Protein AF-A0A960J082-F1 (afdb_monomer)

Mean predicted aligned error: 21.8 Å

Secondary structure (DSSP, 8-state):
-PPPEEEEEHHHHHHTTSSS--HHHHHHHHHHHHHH-TTPEEEEE--TTHHHHS-TTTHHHHHHHHHTTSEE-PPTT-TTHHHHHHHHHHHHHTPEEE-S---TTTTTT-GGGGSTTSEEEEEEETTTEEEEEE-PPP--HHHHHHHHHHHHHHHHHHHHHHTS---------------------------------------------------------------------------------PPP------SS-HHHHHHHHHHS-TT-EEEEEEEEEETTEEEEEETTEEEEEEGGGS-SSPPSSGGGT--TT-EEEEEEEEEETTTTEEEEE-TTSTTPPP---TTTHHHHHHHHHT-TTS-HHHHHHHHHHTTHHHHHHHHHTT--

Structure (mmCIF, N/CA/C/O backbone):
data_AF-A0A960J082-F1
#
_entry.id   AF-A0A960J082-F1
#
loop_
_atom_site.group_PDB
_atom_site.id
_atom_site.type_symbol
_atom_site.label_atom_id
_atom_site.label_alt_id
_atom_site.label_comp_id
_atom_site.label_asym_id
_atom_site.label_entity_id
_atom_site.label_seq_id
_atom_site.pdbx_PDB_ins_code
_atom_site.Cartn_x
_atom_site.Cartn_y
_atom_site.Cartn_z
_atom_site.occupancy
_atom_site.B_iso_or_equiv
_atom_site.auth_seq_id
_atom_site.auth_comp_id
_atom_site.auth_asym_id
_atom_site.auth_atom_id
_atom_site.pdbx_PDB_model_num
ATOM 1 N N . MET A 1 1 ? -8.523 -20.860 -6.820 1.00 47.06 1 MET A N 1
ATOM 2 C CA . MET A 1 1 ? -7.103 -20.671 -6.459 1.00 47.06 1 MET A CA 1
ATOM 3 C C . MET A 1 1 ? -7.055 -19.968 -5.113 1.00 47.06 1 MET A C 1
ATOM 5 O O . MET A 1 1 ? -7.973 -19.205 -4.833 1.00 47.06 1 MET A O 1
ATOM 9 N N . ALA A 1 2 ? -6.098 -20.302 -4.247 1.00 57.84 2 ALA A N 1
ATOM 10 C CA . ALA A 1 2 ? -5.959 -19.629 -2.957 1.00 57.84 2 ALA A CA 1
ATOM 11 C C . ALA A 1 2 ? -5.562 -18.165 -3.197 1.00 57.84 2 ALA A C 1
ATOM 13 O O . ALA A 1 2 ? -4.673 -17.918 -4.003 1.00 57.84 2 ALA A O 1
ATOM 14 N N . SER A 1 3 ? -6.232 -17.220 -2.537 1.00 70.50 3 SER A N 1
ATOM 15 C CA . SER A 1 3 ? -5.874 -15.799 -2.587 1.00 70.50 3 SER A CA 1
ATOM 16 C C . SER A 1 3 ? -4.484 -15.604 -1.987 1.00 70.50 3 SER A C 1
ATOM 18 O O . SER A 1 3 ? -4.283 -15.940 -0.814 1.00 70.50 3 SER A O 1
ATOM 20 N N . MET A 1 4 ? -3.544 -15.066 -2.757 1.00 84.88 4 MET A N 1
ATOM 21 C CA . MET A 1 4 ? -2.210 -14.734 -2.268 1.00 84.88 4 MET A CA 1
ATOM 22 C C . MET A 1 4 ? -2.180 -13.282 -1.789 1.00 84.88 4 MET A C 1
ATOM 24 O O . MET A 1 4 ? -2.883 -12.418 -2.308 1.00 84.88 4 MET A O 1
ATOM 28 N N . HIS A 1 5 ? -1.392 -13.000 -0.752 1.00 91.94 5 HIS A N 1
ATOM 29 C CA . HIS A 1 5 ? -1.072 -11.620 -0.387 1.00 91.94 5 HIS A CA 1
ATOM 30 C C . HIS A 1 5 ? 0.223 -11.256 -1.107 1.00 91.94 5 HIS A C 1
ATOM 32 O O . HIS A 1 5 ? 1.199 -12.001 -1.027 1.00 91.94 5 HIS A O 1
ATOM 38 N N . VAL A 1 6 ? 0.227 -10.128 -1.808 1.00 94.81 6 VAL A N 1
ATOM 39 C CA . VAL A 1 6 ? 1.393 -9.567 -2.486 1.00 94.81 6 VAL A CA 1
ATOM 40 C C . VAL A 1 6 ? 1.720 -8.196 -1.899 1.00 94.81 6 VAL A C 1
ATOM 42 O O . VAL A 1 6 ? 0.848 -7.336 -1.763 1.00 94.81 6 VAL A O 1
ATOM 45 N N . VAL A 1 7 ? 2.983 -7.990 -1.535 1.00 96.19 7 VAL A N 1
ATOM 46 C CA . VAL A 1 7 ? 3.516 -6.700 -1.086 1.00 96.19 7 VAL A CA 1
ATOM 47 C C . VAL A 1 7 ? 4.346 -6.113 -2.217 1.00 96.19 7 VAL A C 1
ATOM 49 O O . VAL A 1 7 ? 5.317 -6.726 -2.654 1.00 96.19 7 VAL A O 1
ATOM 52 N N . VAL A 1 8 ? 3.967 -4.933 -2.695 1.00 96.44 8 VAL A N 1
ATOM 53 C CA . VAL A 1 8 ? 4.663 -4.240 -3.780 1.00 96.44 8 VAL A CA 1
ATOM 54 C C . VAL A 1 8 ? 5.670 -3.266 -3.197 1.00 96.44 8 VAL A C 1
ATOM 56 O O . VAL A 1 8 ? 5.311 -2.399 -2.401 1.00 96.44 8 VAL A O 1
ATOM 59 N N . ASP A 1 9 ? 6.916 -3.386 -3.639 1.00 95.50 9 ASP A N 1
ATOM 60 C CA . ASP A 1 9 ? 7.944 -2.367 -3.461 1.00 95.50 9 ASP A CA 1
ATOM 61 C C . ASP A 1 9 ? 7.686 -1.226 -4.453 1.00 95.50 9 ASP A C 1
ATOM 63 O O . ASP A 1 9 ? 8.197 -1.187 -5.576 1.00 95.50 9 ASP A O 1
ATOM 67 N N . GLY A 1 10 ? 6.796 -0.320 -4.054 1.00 94.06 10 GLY A N 1
ATOM 68 C CA . GLY A 1 10 ? 6.277 0.737 -4.907 1.00 94.06 10 GLY A CA 1
ATOM 69 C C . GLY A 1 10 ? 7.366 1.691 -5.379 1.00 94.06 10 GLY A C 1
ATOM 70 O O . GLY A 1 10 ? 7.344 2.109 -6.533 1.00 94.06 10 GLY A O 1
ATOM 71 N N . SER A 1 11 ? 8.366 1.983 -4.544 1.00 92.94 11 SER A N 1
ATOM 72 C CA . SER A 1 11 ? 9.471 2.872 -4.921 1.00 92.94 11 SER A CA 1
ATOM 73 C C . SER A 1 11 ? 10.360 2.267 -6.006 1.00 92.94 11 SER A C 1
ATOM 75 O O . SER A 1 11 ? 10.797 2.992 -6.906 1.00 92.94 11 SER A O 1
ATOM 77 N N . ASN A 1 12 ? 10.607 0.954 -5.956 1.00 93.88 12 ASN A N 1
ATOM 78 C CA . ASN A 1 12 ? 11.341 0.237 -6.995 1.00 93.88 12 ASN A CA 1
ATOM 79 C C . ASN A 1 12 ? 10.542 0.184 -8.306 1.00 93.88 12 ASN A C 1
ATOM 81 O O . ASN A 1 12 ? 11.027 0.648 -9.337 1.00 93.88 12 ASN A O 1
ATOM 85 N N . ILE A 1 13 ? 9.288 -0.276 -8.249 1.00 95.44 13 ILE A N 1
ATOM 86 C CA . ILE A 1 13 ? 8.422 -0.432 -9.428 1.00 95.44 13 ILE A CA 1
ATOM 87 C C . ILE A 1 13 ? 8.127 0.913 -10.110 1.00 95.44 13 ILE A C 1
ATOM 89 O O . ILE A 1 13 ? 8.194 1.021 -11.336 1.00 95.44 13 ILE A O 1
ATOM 93 N N . ALA A 1 14 ? 7.892 1.975 -9.338 1.00 94.50 14 ALA A N 1
ATOM 94 C CA . ALA A 1 14 ? 7.699 3.327 -9.863 1.00 94.50 14 ALA A CA 1
ATOM 95 C C . ALA A 1 14 ? 8.935 3.890 -10.586 1.00 94.50 14 ALA A C 1
ATOM 97 O O . ALA A 1 14 ? 8.798 4.802 -11.400 1.00 94.50 14 ALA A O 1
ATOM 98 N N . THR A 1 15 ? 10.135 3.395 -10.261 1.00 93.25 15 THR A N 1
ATOM 99 C CA . THR A 1 15 ? 11.411 3.857 -10.839 1.00 93.25 15 THR A CA 1
ATOM 100 C C . THR A 1 15 ? 11.910 2.928 -11.957 1.00 93.25 15 THR A C 1
ATOM 102 O O . THR A 1 15 ? 12.896 3.242 -12.618 1.00 93.25 15 THR A O 1
ATOM 105 N N . GLU A 1 16 ? 11.249 1.796 -12.215 1.00 91.62 16 GLU A N 1
ATOM 106 C CA . GLU A 1 16 ? 11.694 0.821 -13.218 1.00 91.62 16 GLU A CA 1
ATOM 107 C C . GLU A 1 16 ? 11.827 1.466 -14.608 1.00 91.62 16 GLU A C 1
ATOM 109 O O . GLU A 1 16 ? 10.892 2.087 -15.110 1.00 91.62 16 GLU A O 1
ATOM 114 N N . GLY A 1 17 ? 13.007 1.346 -15.227 1.00 86.75 17 GLY A N 1
ATOM 115 C CA . GLY A 1 17 ? 13.299 1.953 -16.531 1.00 86.75 17 GLY A CA 1
ATOM 116 C C . GLY A 1 17 ? 13.392 3.487 -16.540 1.00 86.75 17 GLY A C 1
ATOM 117 O O . GLY A 1 17 ? 13.445 4.079 -17.619 1.00 86.75 17 GLY A O 1
ATOM 118 N N . ARG A 1 18 ? 13.418 4.145 -15.371 1.00 90.19 18 ARG A N 1
ATOM 119 C CA . ARG A 1 18 ? 13.402 5.611 -15.227 1.00 90.19 18 ARG A CA 1
ATOM 120 C C . ARG A 1 18 ? 14.492 6.108 -14.275 1.00 90.19 18 ARG A C 1
ATOM 122 O O . ARG A 1 18 ? 15.019 5.370 -13.450 1.00 90.19 18 ARG A O 1
ATOM 129 N N . SER A 1 19 ? 14.822 7.397 -14.375 1.00 87.62 19 SER A N 1
ATOM 130 C CA . SER A 1 19 ? 15.715 8.083 -13.427 1.00 87.62 19 SER A CA 1
ATOM 131 C C . SER A 1 19 ? 14.973 8.645 -12.208 1.00 87.62 19 SER A C 1
ATOM 133 O O . SER A 1 19 ? 15.559 8.770 -11.133 1.00 87.62 19 SER A O 1
ATOM 135 N N . THR A 1 20 ? 13.687 8.968 -12.359 1.00 89.94 20 THR A N 1
ATOM 136 C CA . THR A 1 20 ? 12.801 9.450 -11.295 1.00 89.94 20 THR A CA 1
ATOM 137 C C . THR A 1 20 ? 11.558 8.564 -11.186 1.00 89.94 20 THR A C 1
ATOM 139 O O . THR A 1 20 ? 11.088 8.044 -12.207 1.00 89.94 20 THR A O 1
ATOM 142 N N . PRO A 1 21 ? 11.022 8.371 -9.966 1.00 93.25 21 PRO A N 1
ATOM 143 C CA . PRO A 1 21 ? 9.819 7.575 -9.773 1.00 93.25 21 PRO A CA 1
ATOM 144 C C . PRO A 1 21 ? 8.603 8.258 -10.409 1.00 93.25 21 PRO A C 1
ATOM 146 O O . PRO A 1 21 ? 8.523 9.485 -10.431 1.00 93.25 21 PRO A O 1
ATOM 149 N N . SER A 1 22 ? 7.650 7.461 -10.891 1.00 93.44 22 SER A N 1
ATOM 150 C CA . SER A 1 22 ? 6.346 7.931 -11.367 1.00 93.44 22 SER A CA 1
ATOM 151 C C . SER A 1 22 ? 5.218 7.185 -10.665 1.00 93.44 22 SER A C 1
ATOM 153 O O . SER A 1 22 ? 5.190 5.952 -10.648 1.00 93.44 22 SER A O 1
ATOM 155 N N . LEU A 1 23 ? 4.271 7.948 -10.119 1.00 92.50 23 LEU A N 1
ATOM 156 C CA . LEU A 1 23 ? 3.072 7.393 -9.495 1.00 92.50 23 LEU A CA 1
ATOM 157 C C . LEU A 1 23 ? 2.182 6.713 -10.539 1.00 92.50 23 LEU A C 1
ATOM 159 O O . LEU A 1 23 ? 1.680 5.619 -10.300 1.00 92.50 23 LEU A O 1
ATOM 163 N N . LYS A 1 24 ? 2.050 7.320 -11.722 1.00 91.81 24 LYS A N 1
ATOM 164 C CA . LYS A 1 24 ? 1.307 6.744 -12.845 1.00 91.81 24 LYS A CA 1
ATOM 165 C C . LYS A 1 24 ? 1.841 5.369 -13.248 1.00 91.81 24 LYS A C 1
ATOM 167 O O . LYS A 1 24 ? 1.065 4.440 -13.423 1.00 91.81 24 LYS A O 1
ATOM 172 N N . GLN A 1 25 ? 3.162 5.225 -13.364 1.00 93.19 25 GLN A N 1
ATOM 173 C CA . GLN A 1 25 ? 3.776 3.940 -13.704 1.00 93.19 25 GLN A CA 1
ATOM 174 C C . GLN A 1 25 ? 3.477 2.866 -12.644 1.00 93.19 25 GLN A C 1
ATOM 176 O O . GLN A 1 25 ? 3.225 1.711 -12.986 1.00 93.19 25 GLN A O 1
ATOM 181 N N . LEU A 1 26 ? 3.503 3.247 -11.364 1.00 94.38 26 LEU A N 1
ATOM 182 C CA . LEU A 1 26 ? 3.145 2.355 -10.265 1.00 94.38 26 LEU A CA 1
ATOM 183 C C . LEU A 1 26 ? 1.671 1.934 -10.331 1.00 94.38 26 LEU A C 1
ATOM 185 O O . LEU A 1 26 ? 1.383 0.750 -10.185 1.00 94.38 26 LEU A O 1
ATOM 189 N N . ASP A 1 27 ? 0.756 2.868 -10.590 1.00 92.44 27 ASP A N 1
ATOM 190 C CA . ASP A 1 27 ? -0.673 2.578 -10.772 1.00 92.44 27 ASP A CA 1
ATOM 191 C C . ASP A 1 27 ? -0.912 1.636 -11.967 1.00 92.44 27 ASP A C 1
ATOM 193 O O . ASP A 1 27 ? -1.606 0.629 -11.825 1.00 92.44 27 ASP A O 1
ATOM 197 N N . GLU A 1 28 ? -0.259 1.879 -13.109 1.00 93.31 28 GLU A N 1
ATOM 198 C CA . GLU A 1 28 ? -0.312 0.996 -14.283 1.00 93.31 28 GLU A CA 1
ATOM 199 C C . GLU A 1 28 ? 0.176 -0.428 -13.944 1.00 93.31 28 GLU A C 1
ATOM 201 O O . GLU A 1 28 ? -0.467 -1.408 -14.330 1.00 93.31 28 GLU A O 1
ATOM 206 N N . ALA A 1 29 ? 1.264 -0.559 -13.174 1.00 93.81 29 ALA A N 1
ATOM 207 C CA . ALA A 1 29 ? 1.787 -1.852 -12.727 1.00 93.81 29 ALA A CA 1
ATOM 208 C C . ALA A 1 29 ? 0.815 -2.577 -11.787 1.00 93.81 29 ALA A C 1
ATOM 210 O O . ALA A 1 29 ? 0.535 -3.762 -11.957 1.00 93.81 29 ALA A O 1
ATOM 211 N N . VAL A 1 30 ? 0.281 -1.861 -10.798 1.00 93.44 30 VAL A N 1
ATOM 212 C CA . VAL A 1 30 ? -0.653 -2.396 -9.802 1.00 93.44 30 VAL A CA 1
ATOM 213 C C . VAL A 1 30 ? -1.939 -2.884 -10.467 1.00 93.44 30 VAL A C 1
ATOM 215 O O . VAL A 1 30 ? -2.398 -3.990 -10.179 1.00 93.44 30 VAL A O 1
ATOM 218 N N . ARG A 1 31 ? -2.502 -2.099 -11.393 1.00 91.44 31 ARG A N 1
ATOM 219 C CA . ARG A 1 31 ? -3.705 -2.479 -12.145 1.00 91.44 31 ARG A CA 1
ATOM 220 C C . ARG A 1 31 ? -3.466 -3.686 -13.039 1.00 91.44 31 ARG A C 1
ATOM 222 O O . ARG A 1 31 ? -4.308 -4.579 -13.060 1.00 91.44 31 ARG A O 1
ATOM 229 N N . ALA A 1 32 ? -2.336 -3.729 -13.747 1.00 93.19 32 ALA A N 1
ATOM 230 C CA . ALA A 1 32 ? -1.979 -4.874 -14.580 1.00 93.19 32 ALA A CA 1
ATOM 231 C C . ALA A 1 32 ? -1.842 -6.150 -13.737 1.00 93.19 32 ALA A C 1
ATOM 233 O O . ALA A 1 32 ? -2.424 -7.178 -14.075 1.00 93.19 32 ALA A O 1
ATOM 234 N N . PHE A 1 33 ? -1.171 -6.058 -12.584 1.00 92.94 33 PHE A N 1
ATOM 235 C CA . PHE A 1 33 ? -1.029 -7.188 -11.671 1.00 92.94 33 PHE A CA 1
ATOM 236 C C . PHE A 1 33 ? -2.389 -7.682 -11.165 1.00 92.94 33 PHE A C 1
ATOM 238 O O . PHE A 1 33 ? -2.679 -8.871 -11.226 1.00 92.94 33 PHE A O 1
ATOM 245 N N . LEU A 1 34 ? -3.262 -6.777 -10.711 1.00 90.19 34 LEU A N 1
ATOM 246 C CA . LEU A 1 34 ? -4.605 -7.133 -10.236 1.00 90.19 34 LEU A CA 1
ATOM 247 C C . LEU A 1 34 ? -5.509 -7.697 -11.342 1.00 90.19 34 LEU A C 1
ATOM 249 O O . LEU A 1 34 ? -6.388 -8.503 -11.047 1.00 90.19 34 LEU A O 1
ATOM 253 N N . ALA A 1 35 ? -5.307 -7.303 -12.602 1.00 89.12 35 ALA A N 1
ATOM 254 C CA . ALA A 1 35 ? -6.042 -7.863 -13.734 1.00 89.12 35 ALA A CA 1
ATOM 255 C C . ALA A 1 35 ? -5.667 -9.333 -13.993 1.00 89.12 35 ALA A C 1
ATOM 257 O O . ALA A 1 35 ? -6.547 -10.150 -14.264 1.00 89.12 35 ALA A O 1
ATOM 258 N N . GLU A 1 36 ? -4.383 -9.681 -13.860 1.00 86.94 36 GLU A N 1
ATOM 259 C CA . GLU A 1 36 ? -3.897 -11.068 -13.927 1.00 86.94 36 GLU A CA 1
ATOM 260 C C . GLU A 1 36 ? -4.240 -11.866 -12.652 1.00 86.94 36 GLU A C 1
ATOM 262 O O . GLU A 1 36 ? -4.469 -13.077 -12.706 1.00 86.94 36 GLU A O 1
ATOM 267 N N . HIS A 1 37 ? -4.348 -11.172 -11.513 1.00 86.56 37 HIS A N 1
ATOM 268 C CA . HIS A 1 37 ? -4.529 -11.735 -10.175 1.00 86.56 37 HIS A CA 1
ATOM 269 C C . HIS A 1 37 ? -5.737 -11.136 -9.416 1.00 86.56 37 HIS A C 1
ATOM 271 O O . HIS A 1 37 ? -5.579 -10.545 -8.343 1.00 86.56 37 HIS A O 1
ATOM 277 N N . PRO A 1 38 ? -6.983 -11.328 -9.892 1.00 82.88 38 PRO A N 1
ATOM 278 C CA . PRO A 1 38 ? -8.165 -10.625 -9.367 1.00 82.88 38 PRO A CA 1
ATOM 279 C C . PRO A 1 38 ? -8.580 -11.029 -7.943 1.00 82.88 38 PRO A C 1
ATOM 281 O O . PRO A 1 38 ? -9.457 -10.408 -7.344 1.00 82.88 38 PRO A O 1
ATOM 284 N N . HIS A 1 39 ? -8.002 -12.101 -7.401 1.00 82.88 39 HIS A N 1
ATOM 285 C CA . HIS A 1 39 ? -8.295 -12.603 -6.056 1.00 82.88 39 HIS A CA 1
ATOM 286 C C . HIS A 1 39 ? -7.166 -12.347 -5.058 1.00 82.88 39 HIS A C 1
ATOM 288 O O . HIS A 1 39 ? -7.317 -12.686 -3.880 1.00 82.88 39 HIS A O 1
ATOM 294 N N . ASP A 1 40 ? -6.056 -11.767 -5.512 1.00 86.25 40 ASP A N 1
ATOM 295 C CA . ASP A 1 40 ? -4.904 -11.518 -4.664 1.00 86.25 40 ASP A CA 1
ATOM 296 C C . ASP A 1 40 ? -5.071 -10.197 -3.916 1.00 86.25 40 ASP A C 1
ATOM 298 O O . ASP A 1 40 ? -5.635 -9.216 -4.404 1.00 86.25 40 ASP A O 1
ATOM 302 N N . LYS A 1 41 ? -4.606 -10.183 -2.668 1.00 88.00 41 LYS A N 1
ATOM 303 C CA . LYS A 1 41 ? -4.627 -8.991 -1.829 1.00 88.00 41 LYS A CA 1
ATOM 304 C C . LYS A 1 41 ? -3.317 -8.254 -2.028 1.00 88.00 41 LYS A C 1
ATOM 306 O O . LYS A 1 41 ? -2.263 -8.807 -1.730 1.00 88.00 41 LYS A O 1
ATOM 311 N N . LEU A 1 42 ? -3.380 -7.012 -2.484 1.00 92.06 42 LEU A N 1
ATOM 312 C CA . LEU A 1 42 ? -2.191 -6.210 -2.736 1.00 92.06 42 LEU A CA 1
ATOM 313 C C . LEU A 1 42 ? -1.959 -5.195 -1.610 1.00 92.06 42 LEU A C 1
ATOM 315 O O . LEU A 1 42 ? -2.900 -4.642 -1.043 1.00 92.06 42 LEU A O 1
ATOM 319 N N . THR A 1 43 ? -0.702 -4.944 -1.264 1.00 92.44 43 THR A N 1
ATOM 320 C CA . THR A 1 43 ? -0.310 -3.844 -0.375 1.00 92.44 43 THR A CA 1
ATOM 321 C C . THR A 1 43 ? 0.879 -3.134 -0.985 1.00 92.44 43 THR A C 1
ATOM 323 O O . THR A 1 43 ? 1.939 -3.735 -1.134 1.00 92.44 43 THR A O 1
ATOM 326 N N . VAL A 1 44 ? 0.705 -1.867 -1.347 1.00 95.12 44 VAL A N 1
ATOM 327 C CA . VAL A 1 44 ? 1.765 -1.063 -1.955 1.00 95.12 44 VAL A CA 1
ATOM 328 C C . VAL A 1 44 ? 2.515 -0.318 -0.863 1.00 95.12 44 VAL A C 1
ATOM 330 O O . VAL A 1 44 ? 1.912 0.384 -0.054 1.00 95.12 44 VAL A O 1
ATOM 333 N N . VAL A 1 45 ? 3.833 -0.482 -0.830 1.00 93.44 45 VAL A N 1
ATOM 334 C CA . VAL A 1 45 ? 4.708 0.153 0.155 1.00 93.44 45 VAL A CA 1
ATOM 335 C C . VAL A 1 45 ? 5.694 1.056 -0.567 1.00 93.44 45 VAL A C 1
ATOM 337 O O . VAL A 1 45 ? 6.361 0.625 -1.501 1.00 93.44 45 VAL A O 1
ATOM 340 N N . VAL A 1 46 ? 5.804 2.303 -0.127 1.00 92.81 46 VAL A N 1
ATOM 341 C CA . VAL A 1 46 ? 6.707 3.307 -0.708 1.00 92.81 46 VAL A CA 1
ATOM 342 C C . VAL A 1 46 ? 7.623 3.897 0.359 1.00 92.81 46 VAL A C 1
ATOM 344 O O . VAL A 1 46 ? 7.258 4.000 1.528 1.00 92.81 46 VAL A O 1
ATOM 347 N N . ASP A 1 47 ? 8.840 4.276 -0.028 1.00 89.44 47 ASP A N 1
ATOM 348 C CA . ASP A 1 47 ? 9.810 4.936 0.844 1.00 89.44 47 ASP A CA 1
ATOM 349 C C . ASP A 1 47 ? 9.287 6.284 1.364 1.00 89.44 47 ASP A C 1
ATOM 351 O O . ASP A 1 47 ? 8.536 6.993 0.699 1.00 89.44 47 ASP A O 1
ATOM 355 N N . ALA A 1 48 ? 9.724 6.688 2.560 1.00 85.44 48 ALA A N 1
ATOM 356 C CA . ALA A 1 48 ? 9.326 7.976 3.139 1.00 85.44 48 ALA A CA 1
ATOM 357 C C . ALA A 1 48 ? 9.723 9.172 2.249 1.00 85.44 48 ALA A C 1
ATOM 359 O O . ALA A 1 48 ? 9.115 10.235 2.318 1.00 85.44 48 ALA A O 1
ATOM 360 N N . THR A 1 49 ? 10.739 8.999 1.397 1.00 87.12 49 THR A N 1
ATOM 361 C CA . THR A 1 49 ? 11.191 10.015 0.440 1.00 87.12 49 THR A CA 1
ATOM 362 C C . THR A 1 49 ? 10.436 10.009 -0.890 1.00 87.12 49 THR A C 1
ATOM 364 O O . THR A 1 49 ? 10.686 10.892 -1.712 1.00 87.12 49 THR A O 1
ATOM 367 N N . PHE A 1 50 ? 9.510 9.070 -1.114 1.00 89.69 50 PHE A N 1
ATOM 368 C CA . PHE A 1 50 ? 8.823 8.885 -2.394 1.00 89.69 50 PHE A CA 1
ATOM 369 C C . PHE A 1 50 ? 8.108 10.150 -2.874 1.00 89.69 50 PHE A C 1
ATOM 371 O O . PHE A 1 50 ? 8.388 10.645 -3.966 1.00 89.69 50 PHE A O 1
ATOM 378 N N . GLY A 1 51 ? 7.244 10.724 -2.027 1.00 86.50 51 GLY A N 1
ATOM 379 C CA . GLY A 1 51 ? 6.419 11.892 -2.366 1.00 86.50 51 GLY A CA 1
ATOM 380 C C . GLY A 1 51 ? 7.228 13.140 -2.751 1.00 86.50 51 GLY A C 1
ATOM 381 O O . GLY A 1 51 ? 6.760 14.001 -3.498 1.00 86.50 51 GLY A O 1
ATOM 382 N N . HIS A 1 52 ? 8.483 13.232 -2.303 1.00 87.94 52 HIS A N 1
ATOM 383 C CA . HIS A 1 52 ? 9.387 14.317 -2.690 1.00 87.94 52 HIS A CA 1
ATOM 384 C C . HIS A 1 52 ? 10.067 14.075 -4.042 1.00 87.94 52 HIS A C 1
ATOM 386 O O . HIS A 1 52 ? 10.431 15.037 -4.717 1.00 87.94 52 HIS A O 1
ATOM 392 N N . ARG A 1 53 ? 10.229 12.810 -4.440 1.00 90.19 53 ARG A N 1
ATOM 393 C CA . ARG A 1 53 ? 10.928 12.401 -5.665 1.00 90.19 53 ARG A CA 1
ATOM 394 C C . ARG A 1 53 ? 10.028 12.329 -6.900 1.00 90.19 53 ARG A C 1
ATOM 396 O O . ARG A 1 53 ? 10.561 12.393 -8.005 1.00 90.19 53 ARG A O 1
ATOM 403 N N . ILE A 1 54 ? 8.718 12.164 -6.720 1.00 91.81 54 ILE A N 1
ATOM 404 C CA . ILE A 1 54 ? 7.739 12.183 -7.819 1.00 91.81 54 ILE A CA 1
ATOM 405 C C . ILE A 1 54 ? 7.507 13.602 -8.352 1.00 91.81 54 ILE A C 1
ATOM 407 O O . ILE A 1 54 ? 7.870 14.599 -7.709 1.00 91.81 54 ILE A O 1
ATOM 411 N N . ASP A 1 55 ? 6.894 13.684 -9.534 1.00 90.38 55 ASP A N 1
ATOM 412 C CA . ASP A 1 55 ? 6.555 14.957 -10.162 1.00 90.38 55 ASP A CA 1
ATOM 413 C C . ASP A 1 55 ? 5.595 15.781 -9.287 1.00 90.38 55 ASP A C 1
ATOM 415 O O . ASP A 1 55 ? 4.760 15.246 -8.554 1.00 90.38 55 ASP A O 1
ATOM 419 N N . GLY A 1 56 ? 5.704 17.110 -9.367 1.00 88.44 56 GLY A N 1
ATOM 420 C CA . GLY A 1 56 ? 4.847 18.019 -8.606 1.00 88.44 56 GLY A CA 1
ATOM 421 C C . GLY A 1 56 ? 3.355 17.813 -8.862 1.00 88.44 56 GLY A C 1
ATOM 422 O O . GLY A 1 56 ? 2.565 17.942 -7.929 1.00 88.44 56 GLY A O 1
ATOM 423 N N . SER A 1 57 ? 2.990 17.447 -10.091 1.00 91.44 57 SER A N 1
ATOM 424 C CA . SER A 1 57 ? 1.610 17.162 -10.487 1.00 91.44 57 SER A CA 1
ATOM 425 C C . SER A 1 57 ? 1.050 15.871 -9.874 1.00 91.44 57 SER A C 1
ATOM 427 O O . SER A 1 57 ? -0.157 15.776 -9.667 1.00 91.44 57 SER A O 1
ATOM 429 N N . GLU A 1 58 ? 1.905 14.907 -9.516 1.00 89.75 58 GLU A N 1
ATOM 430 C CA . GLU A 1 58 ? 1.499 13.617 -8.941 1.00 89.75 58 GLU A CA 1
ATOM 431 C C . GLU A 1 58 ? 1.390 13.654 -7.405 1.00 89.75 58 GLU A C 1
ATOM 433 O O . GLU A 1 58 ? 0.790 12.758 -6.813 1.00 89.75 58 GLU A O 1
ATOM 438 N N . ARG A 1 59 ? 1.922 14.691 -6.737 1.00 89.88 59 ARG A N 1
ATOM 439 C CA . ARG A 1 59 ? 1.957 14.761 -5.260 1.00 89.88 59 ARG A CA 1
ATOM 440 C C . ARG A 1 59 ? 0.581 14.690 -4.617 1.00 89.88 59 ARG A C 1
ATOM 442 O O . ARG A 1 59 ? 0.411 13.959 -3.653 1.00 89.88 59 ARG A O 1
ATOM 449 N N . LYS A 1 60 ? -0.404 15.402 -5.170 1.00 90.25 60 LYS A N 1
ATOM 450 C CA . LYS A 1 60 ? -1.763 15.385 -4.616 1.00 90.25 60 LYS A CA 1
ATOM 451 C C . LYS A 1 60 ? -2.360 13.975 -4.660 1.00 90.25 60 LYS A C 1
ATOM 453 O O . LYS A 1 60 ? -2.926 13.523 -3.677 1.00 90.25 60 LYS A O 1
ATOM 458 N N . LEU A 1 61 ? -2.196 13.282 -5.787 1.00 89.00 61 LEU A N 1
ATOM 459 C CA . LEU A 1 61 ? -2.675 11.909 -5.950 1.00 89.00 61 LEU A CA 1
ATOM 460 C C . LEU A 1 61 ? -1.966 10.952 -4.988 1.00 89.00 61 LEU A C 1
ATOM 462 O O . LEU A 1 61 ? -2.595 10.056 -4.439 1.00 89.00 61 LEU A O 1
ATOM 466 N N . PHE A 1 62 ? -0.669 11.159 -4.761 1.00 90.00 62 PHE A N 1
ATOM 467 C CA . PHE A 1 62 ? 0.086 10.398 -3.774 1.00 90.00 62 PHE A CA 1
ATOM 468 C C . PHE A 1 62 ? -0.438 10.624 -2.349 1.00 90.00 62 PHE A C 1
ATOM 470 O O . PHE A 1 62 ? -0.683 9.655 -1.634 1.00 90.00 62 PHE A O 1
ATOM 477 N N . ASP A 1 63 ? -0.651 11.877 -1.947 1.00 88.19 63 ASP A N 1
ATOM 478 C CA . ASP A 1 63 ? -1.168 12.211 -0.616 1.00 88.19 63 ASP A CA 1
ATOM 479 C C . ASP A 1 63 ? -2.578 11.632 -0.398 1.00 88.19 63 ASP A C 1
ATOM 481 O O . ASP A 1 63 ? -2.854 11.054 0.657 1.00 88.19 63 ASP A O 1
ATOM 485 N N . ASP A 1 64 ? -3.440 11.707 -1.419 1.00 88.44 64 ASP A N 1
ATOM 486 C CA . ASP A 1 64 ? -4.777 11.105 -1.410 1.00 88.44 64 ASP A CA 1
ATOM 487 C C . ASP A 1 64 ? -4.692 9.564 -1.282 1.00 88.44 64 ASP A C 1
ATOM 489 O O . ASP A 1 64 ? -5.397 8.969 -0.466 1.00 88.44 64 ASP A O 1
ATOM 493 N N . ALA A 1 65 ? -3.776 8.904 -2.005 1.00 87.19 65 ALA A N 1
ATOM 494 C CA . ALA A 1 65 ? -3.571 7.451 -1.931 1.00 87.19 65 ALA A CA 1
ATOM 495 C C . ALA A 1 65 ? -3.074 6.982 -0.549 1.00 87.19 65 ALA A C 1
ATOM 497 O O . ALA A 1 65 ? -3.473 5.919 -0.062 1.00 87.19 65 ALA A O 1
ATOM 498 N N . ILE A 1 66 ? -2.228 7.775 0.118 1.00 87.06 66 ILE A N 1
ATOM 499 C CA . ILE A 1 66 ? -1.812 7.516 1.504 1.00 87.06 66 ILE A CA 1
ATOM 500 C C . ILE A 1 66 ? -2.998 7.687 2.460 1.00 87.06 66 ILE A C 1
ATOM 502 O O . ILE A 1 66 ? -3.218 6.832 3.318 1.00 87.06 66 ILE A O 1
ATOM 506 N N . ALA A 1 67 ? -3.785 8.758 2.307 1.00 84.62 67 ALA A N 1
ATOM 507 C CA . ALA A 1 67 ? -4.956 9.016 3.146 1.00 84.62 67 ALA A CA 1
ATOM 508 C C . ALA A 1 67 ? -6.026 7.915 3.022 1.00 84.62 67 ALA A C 1
ATOM 510 O O . ALA A 1 67 ? -6.664 7.559 4.015 1.00 84.62 67 ALA A O 1
ATOM 511 N N . ASN A 1 68 ? -6.163 7.328 1.831 1.00 83.69 68 ASN A N 1
ATOM 512 C CA . ASN A 1 68 ? -7.091 6.235 1.537 1.00 83.69 68 ASN A CA 1
ATOM 513 C C . ASN A 1 68 ? -6.557 4.840 1.918 1.00 83.69 68 ASN A C 1
ATOM 515 O O . ASN A 1 68 ? -7.240 3.840 1.701 1.00 83.69 68 ASN A O 1
ATOM 519 N N . ASN A 1 69 ? -5.359 4.745 2.511 1.00 81.81 69 ASN A N 1
ATOM 520 C CA . ASN A 1 69 ? -4.659 3.487 2.807 1.00 81.81 69 ASN A CA 1
ATOM 521 C C . ASN A 1 69 ? -4.410 2.596 1.571 1.00 81.81 69 ASN A C 1
ATOM 523 O O . ASN A 1 69 ? -4.252 1.380 1.707 1.00 81.81 69 ASN A O 1
ATOM 527 N N . GLU A 1 70 ? -4.365 3.177 0.372 1.00 84.06 70 GLU A N 1
ATOM 528 C CA . GLU A 1 70 ? -4.002 2.469 -0.862 1.00 84.06 70 GLU A CA 1
ATOM 529 C C . GLU A 1 70 ? -2.484 2.253 -0.943 1.00 84.06 70 GLU A C 1
ATOM 531 O O . GLU A 1 70 ? -2.009 1.256 -1.493 1.00 84.06 70 GLU A O 1
ATOM 536 N N . MET A 1 71 ? -1.721 3.161 -0.329 1.00 89.06 71 MET A N 1
ATOM 537 C CA . MET A 1 71 ? -0.273 3.072 -0.173 1.00 89.06 71 MET A CA 1
ATOM 538 C C . MET A 1 71 ? 0.124 3.210 1.295 1.00 89.06 71 MET A C 1
ATOM 540 O O . MET A 1 71 ? -0.524 3.898 2.081 1.00 89.06 71 MET A O 1
ATOM 544 N N . VAL A 1 72 ? 1.224 2.560 1.665 1.00 89.75 72 VAL A N 1
ATOM 545 C CA . VAL A 1 72 ? 1.775 2.606 3.020 1.00 89.75 72 VAL A CA 1
ATOM 546 C C . VAL A 1 72 ? 3.194 3.150 2.970 1.00 89.75 72 VAL A C 1
ATOM 548 O O . VAL A 1 72 ? 4.038 2.650 2.228 1.00 89.75 72 VAL A O 1
ATOM 551 N N . THR A 1 73 ? 3.479 4.145 3.803 1.00 89.19 73 THR A N 1
ATOM 552 C CA . THR A 1 73 ? 4.838 4.642 4.035 1.00 89.19 73 THR A CA 1
ATOM 553 C C . THR A 1 73 ? 5.364 4.164 5.390 1.00 89.19 73 THR A C 1
ATOM 555 O O . THR A 1 73 ? 4.598 4.046 6.352 1.00 89.19 73 THR A O 1
ATOM 558 N N . PRO A 1 74 ? 6.670 3.862 5.508 1.00 87.12 74 PRO A N 1
ATOM 559 C CA . PRO A 1 74 ? 7.273 3.565 6.796 1.00 87.12 74 PRO A CA 1
ATOM 560 C C . PRO A 1 74 ? 7.243 4.813 7.695 1.00 87.12 74 PRO A C 1
ATOM 562 O O . PRO A 1 74 ? 7.407 5.932 7.198 1.00 87.12 74 PRO A O 1
ATOM 565 N N . PRO A 1 75 ? 7.106 4.649 9.025 1.00 80.81 75 PRO A N 1
ATOM 566 C CA . PRO A 1 75 ? 7.208 5.760 9.964 1.00 80.81 75 PRO A CA 1
ATOM 567 C C . PRO A 1 75 ? 8.529 6.524 9.808 1.00 80.81 75 PRO A C 1
ATOM 569 O O . PRO A 1 75 ? 9.587 5.928 9.576 1.00 80.81 75 PRO A O 1
ATOM 572 N N . ALA A 1 76 ? 8.484 7.845 9.985 1.00 71.25 76 ALA A N 1
ATOM 573 C CA . ALA A 1 76 ? 9.674 8.686 9.909 1.00 71.25 76 ALA A CA 1
ATOM 574 C C . ALA A 1 76 ? 10.761 8.204 10.892 1.00 71.25 76 ALA A C 1
ATOM 576 O O . ALA A 1 76 ? 10.495 7.969 12.070 1.00 71.25 76 ALA A O 1
ATOM 577 N N . GLY A 1 77 ? 11.995 8.054 10.400 1.00 64.69 77 GLY A N 1
ATOM 578 C CA . GLY A 1 77 ? 13.135 7.605 11.208 1.00 64.69 77 GLY A CA 1
ATOM 579 C C . GLY A 1 77 ? 13.249 6.088 11.409 1.00 64.69 77 GLY A C 1
ATOM 580 O O . GLY A 1 77 ? 14.108 5.655 12.178 1.00 64.69 77 GLY A O 1
ATOM 581 N N . ALA A 1 78 ? 12.435 5.272 10.727 1.00 65.25 78 ALA A N 1
ATOM 582 C CA . ALA A 1 78 ? 12.597 3.820 10.735 1.00 65.25 78 ALA A CA 1
ATOM 583 C C . ALA A 1 78 ? 13.999 3.408 10.238 1.00 65.25 78 ALA A C 1
ATOM 585 O O . ALA A 1 78 ? 14.451 3.789 9.155 1.00 65.25 78 ALA A O 1
ATOM 586 N N . ILE A 1 79 ? 14.699 2.618 11.054 1.00 57.22 79 ILE A N 1
ATOM 587 C CA . ILE A 1 79 ? 16.035 2.100 10.748 1.00 57.22 79 ILE A CA 1
ATOM 588 C C . ILE A 1 79 ? 15.880 1.002 9.691 1.00 57.22 79 ILE A C 1
ATOM 590 O O . ILE A 1 79 ? 15.371 -0.069 10.006 1.00 57.22 79 ILE A O 1
ATOM 594 N N . GLY A 1 80 ? 16.334 1.251 8.458 1.00 60.09 80 GLY A N 1
ATOM 595 C CA . GLY A 1 80 ? 16.372 0.213 7.417 1.00 60.09 80 GLY A CA 1
ATOM 596 C C . GLY A 1 80 ? 15.951 0.608 6.002 1.00 60.09 80 GLY A C 1
ATOM 597 O O . GLY A 1 80 ? 15.969 -0.268 5.147 1.00 60.09 80 GLY A O 1
ATOM 598 N N . ARG A 1 81 ? 15.639 1.886 5.718 1.00 70.94 81 ARG A N 1
ATOM 599 C CA . ARG A 1 81 ? 15.082 2.332 4.415 1.00 70.94 81 ARG A CA 1
ATOM 600 C C . ARG A 1 81 ? 13.750 1.611 4.091 1.00 70.94 81 ARG A C 1
ATOM 602 O O . ARG A 1 81 ? 13.315 0.745 4.846 1.00 70.94 81 ARG A O 1
ATOM 609 N N . GLY A 1 82 ? 13.041 2.033 3.039 1.00 78.94 82 GLY A N 1
ATOM 610 C CA . GLY A 1 82 ? 11.723 1.471 2.681 1.00 78.94 82 GLY A CA 1
ATOM 611 C C . GLY A 1 82 ? 11.737 -0.057 2.532 1.00 78.94 82 GLY A C 1
ATOM 612 O O . GLY A 1 82 ? 10.814 -0.732 2.977 1.00 78.94 82 GLY A O 1
ATOM 613 N N . ASP A 1 83 ? 12.846 -0.595 2.034 1.00 88.88 83 ASP A N 1
ATOM 614 C CA . ASP A 1 83 ? 13.064 -2.015 1.754 1.00 88.88 83 ASP A CA 1
ATOM 615 C C . ASP A 1 83 ? 12.898 -2.914 2.990 1.00 88.88 83 ASP A C 1
ATOM 617 O O . ASP A 1 83 ? 12.241 -3.952 2.925 1.00 88.88 83 ASP A O 1
ATOM 621 N N . ALA A 1 84 ? 13.435 -2.516 4.151 1.00 89.88 84 ALA A N 1
ATOM 622 C CA . ALA A 1 84 ? 13.277 -3.296 5.381 1.00 89.88 84 ALA A CA 1
ATOM 623 C C . ALA A 1 84 ? 11.801 -3.416 5.788 1.00 89.88 84 ALA A C 1
ATOM 625 O O . ALA A 1 84 ? 11.364 -4.457 6.276 1.00 89.88 84 ALA A O 1
ATOM 626 N N . PHE A 1 85 ? 11.029 -2.355 5.554 1.00 91.25 85 PHE A N 1
ATOM 627 C CA . PHE A 1 85 ? 9.611 -2.311 5.879 1.00 91.25 85 PHE A CA 1
ATOM 628 C C . PHE A 1 85 ? 8.779 -3.170 4.915 1.00 91.25 85 PHE A C 1
ATOM 630 O O . PHE A 1 85 ? 7.897 -3.902 5.365 1.00 91.25 85 PHE A O 1
ATOM 637 N N . VAL A 1 86 ? 9.113 -3.165 3.616 1.00 93.56 86 VAL A N 1
ATOM 638 C CA . VAL A 1 86 ? 8.543 -4.084 2.609 1.00 93.56 86 VAL A CA 1
ATOM 639 C C . VAL A 1 86 ? 8.714 -5.537 3.059 1.00 93.56 86 VAL A C 1
ATOM 641 O O . VAL A 1 86 ? 7.740 -6.292 3.131 1.00 93.56 86 VAL A O 1
ATOM 644 N N . LEU A 1 87 ? 9.944 -5.923 3.409 1.00 93.88 87 LEU A N 1
ATOM 645 C CA . LEU A 1 87 ? 10.262 -7.292 3.817 1.00 93.88 87 LEU A CA 1
ATOM 646 C C . LEU A 1 87 ? 9.598 -7.674 5.141 1.00 93.88 87 LEU A C 1
ATOM 648 O O . LEU A 1 87 ? 9.103 -8.791 5.277 1.00 93.88 87 LEU A O 1
ATOM 652 N N . GLU A 1 88 ? 9.528 -6.757 6.104 1.00 91.94 88 GLU A N 1
ATOM 653 C CA . GLU A 1 88 ? 8.874 -7.017 7.386 1.00 91.94 88 GLU A CA 1
ATOM 654 C C . GLU A 1 88 ? 7.364 -7.253 7.230 1.00 91.94 88 GLU A C 1
ATOM 656 O O . GLU A 1 88 ? 6.814 -8.174 7.844 1.00 91.94 88 GLU A O 1
ATOM 661 N N . ILE A 1 89 ? 6.686 -6.466 6.386 1.00 91.25 89 ILE A N 1
ATOM 662 C CA . ILE A 1 89 ? 5.267 -6.685 6.072 1.00 91.25 89 ILE A CA 1
ATOM 663 C C . ILE A 1 89 ? 5.096 -8.037 5.380 1.00 91.25 89 ILE A C 1
ATOM 665 O O . ILE A 1 89 ? 4.228 -8.821 5.775 1.00 91.25 89 ILE A O 1
ATOM 669 N N . ALA A 1 90 ? 5.942 -8.337 4.392 1.00 94.12 90 ALA A N 1
ATOM 670 C CA . ALA A 1 90 ? 5.847 -9.572 3.630 1.00 94.12 90 ALA A CA 1
ATOM 671 C C . ALA A 1 90 ? 6.089 -10.824 4.487 1.00 94.12 90 ALA A C 1
ATOM 673 O O . ALA A 1 90 ? 5.385 -11.825 4.350 1.00 94.12 90 ALA A O 1
ATOM 674 N N . GLU A 1 91 ? 7.033 -10.776 5.424 1.00 93.94 91 GLU A N 1
ATOM 675 C CA . GLU A 1 91 ? 7.278 -11.876 6.356 1.00 93.94 91 GLU A CA 1
ATOM 676 C C . GLU A 1 91 ? 6.090 -12.099 7.293 1.00 93.94 91 GLU A C 1
ATOM 678 O O . GLU A 1 91 ? 5.593 -13.219 7.408 1.00 93.94 91 GLU A O 1
ATOM 683 N N . ARG A 1 92 ? 5.582 -11.027 7.917 1.00 92.12 92 ARG A N 1
ATOM 684 C CA . ARG A 1 92 ? 4.454 -11.105 8.860 1.00 92.12 92 ARG A CA 1
ATOM 685 C C . ARG A 1 92 ? 3.159 -11.569 8.199 1.00 92.12 92 ARG A C 1
ATOM 687 O O . ARG A 1 92 ? 2.363 -12.254 8.841 1.00 92.12 92 ARG A O 1
ATOM 694 N N . ALA A 1 93 ? 2.935 -11.173 6.950 1.00 89.44 93 ALA A N 1
ATOM 695 C CA . ALA A 1 93 ? 1.758 -11.553 6.179 1.00 89.44 93 ALA A CA 1
ATOM 696 C C . ALA A 1 93 ? 1.900 -12.918 5.484 1.00 89.44 93 ALA A C 1
ATOM 698 O O . ALA A 1 93 ? 0.904 -13.455 5.006 1.00 89.44 93 ALA A O 1
ATOM 699 N N . GLY A 1 94 ? 3.113 -13.481 5.416 1.00 92.44 94 GLY A N 1
ATOM 700 C CA . GLY A 1 94 ? 3.393 -14.639 4.565 1.00 92.44 94 GLY A CA 1
ATOM 701 C C . GLY A 1 94 ? 3.215 -14.327 3.075 1.00 92.44 94 GLY A C 1
ATOM 702 O O . GLY A 1 94 ? 2.819 -15.202 2.313 1.00 92.44 94 GLY A O 1
ATOM 703 N N . ALA A 1 95 ? 3.459 -13.076 2.684 1.00 94.12 95 ALA A N 1
ATOM 704 C CA . ALA A 1 95 ? 3.184 -12.548 1.358 1.00 94.12 95 ALA A CA 1
ATOM 705 C C . ALA A 1 95 ? 4.366 -12.710 0.392 1.00 94.12 95 ALA A C 1
ATOM 707 O O . ALA A 1 95 ? 5.536 -12.761 0.790 1.00 94.12 95 ALA A O 1
ATOM 708 N N . THR A 1 96 ? 4.042 -12.725 -0.895 1.00 95.25 96 THR A N 1
ATOM 709 C CA . THR A 1 96 ? 5.006 -12.617 -1.992 1.00 95.25 96 THR A CA 1
ATOM 710 C C . THR A 1 96 ? 5.392 -11.155 -2.197 1.00 95.25 96 THR A C 1
ATOM 712 O O . THR A 1 96 ? 4.551 -10.268 -2.079 1.00 95.25 96 THR A O 1
ATOM 715 N N . VAL A 1 97 ? 6.658 -10.878 -2.497 1.00 96.69 97 VAL A N 1
ATOM 716 C CA . VAL A 1 97 ? 7.141 -9.520 -2.775 1.00 96.69 97 VAL A CA 1
ATOM 717 C C . VAL A 1 97 ? 7.156 -9.279 -4.282 1.00 96.69 97 VAL A C 1
ATOM 719 O O . VAL A 1 97 ? 7.704 -10.092 -5.018 1.00 96.69 97 VAL A O 1
ATOM 722 N N . LEU A 1 98 ? 6.596 -8.161 -4.742 1.00 96.44 98 LEU A N 1
ATOM 723 C CA . LEU A 1 98 ? 6.761 -7.658 -6.107 1.00 96.44 98 LEU A CA 1
ATOM 724 C C . LEU A 1 98 ? 7.834 -6.561 -6.099 1.00 96.44 98 LEU A C 1
ATOM 726 O O . LEU A 1 98 ? 7.580 -5.451 -5.635 1.00 96.44 98 LEU A O 1
ATOM 730 N N . SER A 1 99 ? 9.038 -6.889 -6.571 1.00 95.81 99 SER A N 1
ATOM 731 C CA . SER A 1 99 ? 10.177 -5.969 -6.693 1.00 95.81 99 SER A CA 1
ATOM 732 C C . SER A 1 99 ? 11.217 -6.525 -7.664 1.00 95.81 99 SER A C 1
ATOM 734 O O . SER A 1 99 ? 11.400 -7.741 -7.784 1.00 95.81 99 SER A O 1
ATOM 736 N N . ASN A 1 100 ? 11.955 -5.639 -8.332 1.00 94.56 100 ASN A N 1
ATOM 737 C CA . ASN A 1 100 ? 13.113 -6.029 -9.129 1.00 94.56 100 ASN A CA 1
ATOM 738 C C . ASN A 1 100 ? 14.427 -6.045 -8.340 1.00 94.56 100 ASN A C 1
ATOM 740 O O . ASN A 1 100 ? 15.425 -6.562 -8.863 1.00 94.56 100 ASN A O 1
ATOM 744 N N . ASP A 1 101 ? 14.439 -5.529 -7.108 1.00 93.25 101 ASP A N 1
ATOM 745 C CA . ASP A 1 101 ? 15.603 -5.600 -6.229 1.00 93.25 101 ASP A CA 1
ATOM 746 C C . ASP A 1 101 ? 15.823 -7.036 -5.723 1.00 93.25 101 ASP A C 1
ATOM 748 O O . ASP A 1 101 ? 14.909 -7.839 -5.546 1.00 93.25 101 ASP A O 1
ATOM 752 N N . SER A 1 102 ? 17.088 -7.378 -5.512 1.00 93.56 102 SER A N 1
ATOM 753 C CA . SER A 1 102 ? 17.486 -8.611 -4.848 1.00 93.56 102 SER A CA 1
ATOM 754 C C . SER A 1 102 ? 17.602 -8.466 -3.334 1.00 93.56 102 SER A C 1
ATOM 756 O O . SER A 1 102 ? 17.884 -9.467 -2.705 1.00 93.56 102 SER A O 1
ATOM 758 N N . PHE A 1 103 ? 17.459 -7.282 -2.732 1.00 94.31 103 PHE A N 1
ATOM 759 C CA . PHE A 1 103 ? 17.498 -7.092 -1.272 1.00 94.31 103 PHE A CA 1
ATOM 760 C C . PHE A 1 103 ? 18.753 -7.680 -0.602 1.00 94.31 103 PHE A C 1
ATOM 762 O O . PHE A 1 103 ? 18.703 -8.264 0.485 1.00 94.31 103 PHE A O 1
ATOM 769 N N . GLN A 1 104 ? 19.915 -7.539 -1.250 1.00 93.88 104 GLN A N 1
ATOM 770 C CA . GLN A 1 104 ? 21.127 -8.255 -0.834 1.00 93.88 104 GLN A CA 1
ATOM 771 C C . GLN A 1 104 ? 21.561 -7.944 0.604 1.00 93.88 104 GLN A C 1
ATOM 773 O O . GLN A 1 104 ? 22.111 -8.814 1.280 1.00 93.88 104 GLN A O 1
ATOM 778 N N . GLU A 1 105 ? 21.310 -6.724 1.075 1.00 92.06 105 GLU A N 1
ATOM 779 C CA . GLU A 1 105 ? 21.620 -6.273 2.438 1.00 92.06 105 GLU A CA 1
ATOM 780 C C . GLU A 1 105 ? 20.795 -7.008 3.509 1.00 92.06 105 GLU A C 1
ATOM 782 O O . GLU A 1 105 ? 21.215 -7.113 4.660 1.00 92.06 105 GLU A O 1
ATOM 787 N N . PHE A 1 106 ? 19.662 -7.591 3.117 1.00 92.94 106 PHE A N 1
ATOM 788 C CA . PHE A 1 106 ? 18.663 -8.170 4.010 1.00 92.94 106 PHE A CA 1
ATOM 789 C C . PHE A 1 106 ? 18.653 -9.704 4.014 1.00 92.94 106 PHE A C 1
ATOM 791 O O . PHE A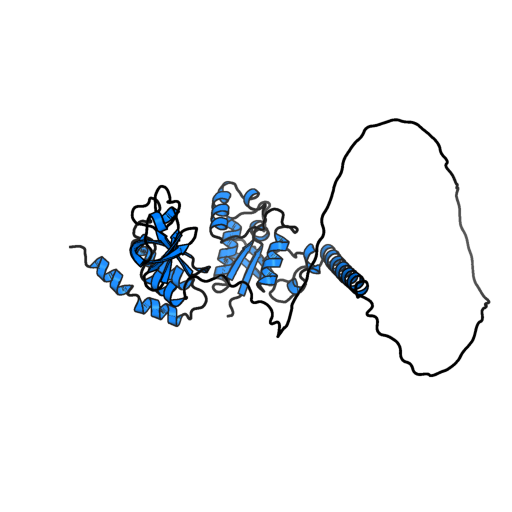 1 106 ? 18.040 -10.312 4.890 1.00 92.94 106 PHE A O 1
ATOM 798 N N . HIS A 1 107 ? 19.398 -10.357 3.117 1.00 93.88 107 HIS A N 1
ATOM 799 C CA . HIS A 1 107 ? 19.461 -11.823 3.008 1.00 93.88 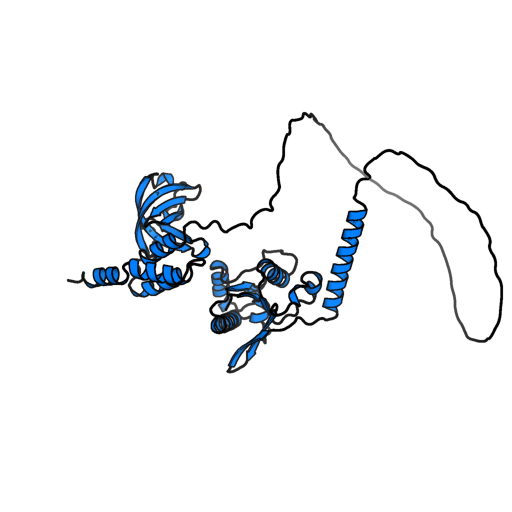107 HIS A CA 1
ATOM 800 C C . HIS A 1 107 ? 19.869 -12.552 4.293 1.00 93.88 107 HIS A C 1
ATOM 802 O O . HIS A 1 107 ? 19.518 -13.715 4.480 1.00 93.88 107 HIS A O 1
ATOM 808 N N . GLY A 1 108 ? 20.642 -11.900 5.167 1.00 90.69 108 GLY A N 1
ATOM 809 C CA . GLY A 1 108 ? 21.004 -12.465 6.467 1.00 90.69 108 GLY A CA 1
ATOM 810 C C . GLY A 1 108 ? 19.867 -12.429 7.494 1.00 90.69 108 GLY A C 1
ATOM 811 O O . GLY A 1 108 ? 19.867 -13.240 8.415 1.00 90.69 108 GLY A O 1
ATOM 812 N N . MET A 1 109 ? 18.924 -11.496 7.345 1.00 90.25 109 MET A N 1
ATOM 813 C CA . MET A 1 109 ? 17.790 -11.292 8.252 1.00 90.25 109 MET A CA 1
ATOM 814 C C . MET A 1 109 ? 16.526 -12.004 7.769 1.00 90.25 109 MET A C 1
ATOM 816 O O . MET A 1 109 ? 15.779 -12.516 8.593 1.00 90.25 109 MET A O 1
ATOM 820 N N . HIS A 1 110 ? 16.333 -12.087 6.453 1.00 93.00 110 HIS A N 1
ATOM 821 C CA . HIS A 1 110 ? 15.130 -12.627 5.824 1.00 93.00 110 HIS A CA 1
ATOM 822 C C . HIS A 1 110 ? 15.492 -13.786 4.878 1.00 93.00 110 HIS A C 1
ATOM 824 O O . HIS A 1 110 ? 15.449 -13.634 3.657 1.00 93.00 110 HIS A O 1
ATOM 830 N N . PRO A 1 111 ? 15.901 -14.957 5.406 1.00 92.44 111 PRO A N 1
ATOM 831 C CA . PRO A 1 111 ? 16.280 -16.105 4.580 1.00 92.44 111 PRO A CA 1
ATOM 832 C C . PRO A 1 111 ? 15.107 -16.678 3.769 1.00 92.44 111 PRO A C 1
ATOM 834 O O . PRO A 1 111 ? 15.349 -17.297 2.737 1.00 92.44 111 PRO A O 1
ATOM 837 N N . TRP A 1 112 ? 13.863 -16.427 4.192 1.00 94.25 112 TRP A N 1
ATOM 838 C CA . TRP A 1 112 ? 12.644 -16.846 3.491 1.00 94.25 112 TRP A CA 1
ATOM 839 C C . TRP A 1 112 ? 12.520 -16.247 2.084 1.00 94.25 112 TRP A C 1
ATOM 841 O O . TRP A 1 112 ? 11.810 -16.793 1.251 1.00 94.25 112 TRP A O 1
ATOM 851 N N . LEU A 1 113 ? 13.221 -15.147 1.774 1.00 94.00 113 LEU A N 1
ATOM 852 C CA . LEU A 1 113 ? 13.225 -14.537 0.434 1.00 94.00 113 LEU A CA 1
ATOM 853 C C . LEU A 1 113 ? 13.647 -15.513 -0.676 1.00 94.00 113 LEU A C 1
ATOM 855 O O . LEU A 1 113 ? 13.346 -15.282 -1.844 1.00 94.00 113 LEU A O 1
ATOM 859 N N . PHE A 1 114 ? 14.374 -16.574 -0.321 1.00 94.19 114 PHE A N 1
ATOM 860 C CA . PHE A 1 114 ? 14.830 -17.601 -1.253 1.00 94.19 114 PHE A CA 1
ATOM 861 C C . PHE A 1 114 ? 13.847 -18.757 -1.437 1.00 94.19 114 PHE A C 1
ATOM 863 O O . PHE A 1 114 ? 14.108 -19.613 -2.283 1.00 94.19 114 PHE A O 1
ATOM 870 N N . ASP A 1 115 ? 12.758 -18.796 -0.670 1.00 94.06 115 ASP A N 1
ATOM 871 C CA . ASP A 1 115 ? 11.730 -19.815 -0.834 1.00 94.06 115 ASP A CA 1
ATOM 872 C C . ASP A 1 115 ? 10.961 -19.569 -2.145 1.00 94.06 115 ASP A C 1
ATOM 874 O O . ASP A 1 115 ? 10.832 -18.438 -2.630 1.00 94.06 115 ASP A O 1
ATOM 878 N N . GLU A 1 116 ? 10.459 -20.643 -2.751 1.00 90.06 116 GLU A N 1
ATOM 879 C CA . GLU A 1 116 ? 9.768 -20.573 -4.038 1.00 90.06 116 GLU A CA 1
ATOM 880 C C . GLU A 1 116 ? 8.501 -19.704 -3.952 1.00 90.06 116 GLU A C 1
ATOM 882 O O . GLU A 1 116 ? 7.744 -19.760 -2.982 1.00 90.06 116 GLU A O 1
ATOM 887 N N . GLY A 1 117 ? 8.283 -18.861 -4.965 1.00 91.06 117 GLY A N 1
ATOM 888 C CA . GLY A 1 117 ? 7.117 -17.976 -5.033 1.00 91.06 117 GLY A CA 1
ATOM 889 C C . GLY A 1 117 ? 7.158 -16.769 -4.088 1.00 91.06 117 GLY A C 1
ATOM 890 O O . GLY A 1 117 ? 6.152 -16.075 -3.968 1.00 91.06 117 GLY A O 1
ATOM 891 N N . ARG A 1 118 ? 8.285 -16.481 -3.418 1.00 94.88 118 ARG A N 1
ATOM 892 C CA . ARG A 1 118 ? 8.402 -15.333 -2.494 1.00 94.88 118 ARG A CA 1
ATOM 893 C C . ARG A 1 118 ? 8.798 -14.013 -3.140 1.00 94.88 118 ARG A C 1
ATOM 895 O O . ARG A 1 118 ? 8.598 -12.979 -2.505 1.00 94.88 118 ARG A O 1
ATOM 902 N N . LEU A 1 119 ? 9.305 -14.025 -4.370 1.00 96.06 119 LEU A N 1
ATOM 903 C CA . LEU A 1 119 ? 9.679 -12.821 -5.107 1.00 96.06 119 LEU A CA 1
ATOM 904 C C . LEU A 1 119 ? 9.189 -12.898 -6.560 1.00 96.06 119 LEU A C 1
ATOM 906 O O . LEU A 1 119 ? 9.358 -13.907 -7.246 1.00 96.06 119 LEU A O 1
ATOM 910 N N . ILE A 1 120 ? 8.595 -11.809 -7.028 1.00 96.00 120 ILE A N 1
ATOM 911 C CA . ILE A 1 120 ? 8.138 -11.591 -8.398 1.00 96.00 120 ILE A CA 1
ATOM 912 C C . ILE A 1 120 ? 8.823 -10.322 -8.900 1.00 96.00 120 ILE A C 1
ATOM 914 O O . ILE A 1 120 ? 8.858 -9.315 -8.197 1.00 96.00 120 ILE A O 1
ATOM 918 N N . GLY A 1 121 ? 9.382 -10.374 -10.107 1.00 94.94 121 GLY A N 1
ATOM 919 C CA . GLY A 1 121 ? 9.842 -9.192 -10.828 1.00 94.94 121 GLY A CA 1
ATOM 920 C C . GLY A 1 121 ? 8.766 -8.698 -11.784 1.00 94.94 121 GLY A C 1
ATOM 921 O O . GLY A 1 121 ? 7.987 -9.497 -12.298 1.00 94.94 121 GLY A O 1
ATOM 922 N N . GLY A 1 122 ? 8.740 -7.396 -12.040 1.00 94.75 122 GLY A N 1
ATOM 923 C CA . GLY A 1 122 ? 7.836 -6.779 -13.006 1.00 94.75 122 GLY A CA 1
ATOM 924 C C . GLY A 1 122 ? 8.631 -5.943 -13.993 1.00 94.75 122 GLY A C 1
ATOM 925 O O . GLY A 1 122 ? 9.491 -5.173 -13.575 1.00 94.75 122 GLY A O 1
ATOM 926 N N . LYS A 1 123 ? 8.364 -6.059 -15.292 1.00 93.06 123 LYS A N 1
ATOM 927 C CA . LYS A 1 123 ? 8.999 -5.194 -16.290 1.00 93.06 123 LYS A CA 1
ATOM 928 C C . LYS A 1 123 ? 7.956 -4.603 -17.235 1.00 93.06 123 LYS A C 1
ATOM 930 O O . LYS A 1 123 ? 7.183 -5.376 -17.802 1.00 93.06 123 LYS A O 1
ATOM 935 N N . PRO A 1 124 ? 7.952 -3.276 -17.454 1.00 92.88 124 PRO A N 1
ATOM 936 C CA . PRO A 1 124 ? 7.122 -2.681 -18.484 1.00 92.88 124 PRO A CA 1
ATOM 937 C C . PRO A 1 124 ? 7.744 -2.983 -19.851 1.00 92.88 124 PRO A C 1
ATOM 939 O O . PRO A 1 124 ? 8.907 -2.662 -20.115 1.00 92.88 124 PRO A O 1
ATOM 942 N N . VAL A 1 125 ? 6.977 -3.630 -20.719 1.00 91.44 125 VAL A N 1
ATOM 943 C CA . VAL A 1 125 ? 7.351 -3.928 -22.100 1.00 91.44 125 VAL A CA 1
ATOM 944 C C . VAL A 1 125 ? 6.529 -3.014 -23.012 1.00 91.44 125 VAL A C 1
ATOM 946 O O . VAL A 1 125 ? 5.299 -3.008 -22.902 1.00 91.44 125 VAL A O 1
ATOM 949 N N . PRO A 1 126 ? 7.166 -2.226 -23.903 1.00 87.88 126 PRO A N 1
ATOM 950 C CA . PRO A 1 126 ? 6.441 -1.405 -24.868 1.00 87.88 126 PRO A CA 1
ATOM 951 C C . PRO A 1 126 ? 5.407 -2.239 -25.633 1.00 87.88 126 PRO A C 1
ATOM 953 O O . PRO A 1 126 ? 5.694 -3.375 -25.998 1.00 87.88 126 PRO A O 1
ATOM 956 N N . GLU A 1 127 ? 4.212 -1.683 -25.841 1.00 85.31 127 GLU A N 1
ATOM 957 C CA . GLU A 1 127 ? 3.071 -2.304 -26.550 1.00 85.31 127 GLU A CA 1
ATOM 958 C C . GLU A 1 127 ? 2.406 -3.508 -25.858 1.00 85.31 127 GLU A C 1
ATOM 960 O O . GLU A 1 127 ? 1.231 -3.767 -26.102 1.00 85.31 127 GLU A O 1
ATOM 965 N N . VAL A 1 128 ? 3.107 -4.209 -24.965 1.00 88.19 128 VAL A N 1
ATOM 966 C CA . VAL A 1 128 ? 2.583 -5.376 -24.231 1.00 88.19 128 VAL A CA 1
ATOM 967 C C . VAL A 1 128 ? 2.043 -4.988 -22.851 1.00 88.19 128 VAL A C 1
ATOM 969 O O . VAL A 1 128 ? 1.092 -5.595 -22.369 1.00 88.19 128 VAL A O 1
ATOM 972 N N . GLY A 1 129 ? 2.614 -3.960 -22.222 1.00 90.56 129 GLY A N 1
ATOM 973 C CA . GLY A 1 129 ? 2.296 -3.576 -20.848 1.00 90.56 129 GLY A CA 1
ATOM 974 C C . GLY A 1 129 ? 3.227 -4.242 -19.836 1.00 90.56 129 GLY A C 1
ATOM 975 O O . GLY A 1 129 ? 4.378 -4.559 -20.141 1.00 90.56 129 GLY A O 1
ATOM 976 N N . TRP A 1 130 ? 2.761 -4.403 -18.602 1.00 94.62 130 TRP A N 1
ATOM 977 C CA . TRP A 1 130 ? 3.562 -5.013 -17.544 1.00 94.62 130 TRP A CA 1
ATOM 978 C C . TRP A 1 130 ? 3.596 -6.529 -17.672 1.00 94.62 130 TRP A C 1
ATOM 980 O O . TRP A 1 130 ? 2.564 -7.162 -17.844 1.00 94.62 130 TRP A O 1
ATOM 990 N N . VAL A 1 131 ? 4.793 -7.100 -17.552 1.00 93.81 131 VAL A N 1
ATOM 991 C CA . VAL A 1 131 ? 4.999 -8.548 -17.498 1.00 93.81 131 VAL A CA 1
ATOM 992 C C . VAL A 1 131 ? 5.576 -8.909 -16.137 1.00 93.81 131 VAL A C 1
ATOM 994 O O . VAL A 1 131 ? 6.609 -8.359 -15.738 1.00 93.81 131 VAL A O 1
ATOM 997 N N . PHE A 1 132 ? 4.931 -9.848 -15.446 1.00 95.25 132 PHE A N 1
ATOM 998 C CA . PHE A 1 132 ? 5.328 -10.313 -14.119 1.00 95.25 132 PHE A CA 1
ATOM 999 C C . PHE A 1 132 ? 5.908 -11.723 -14.179 1.00 95.25 132 PHE A C 1
ATOM 1001 O O . PHE A 1 132 ? 5.342 -12.624 -14.793 1.00 95.25 132 PHE A O 1
ATOM 1008 N N . VAL A 1 133 ? 7.065 -11.926 -13.547 1.00 94.06 133 VAL A N 1
ATOM 1009 C CA . VAL A 1 133 ? 7.782 -13.205 -13.592 1.00 94.06 133 VAL A CA 1
ATOM 1010 C C . VAL A 1 133 ? 8.255 -13.590 -12.190 1.00 94.06 133 VAL A C 1
ATOM 1012 O O . VAL A 1 133 ? 8.984 -12.810 -11.565 1.00 94.06 133 VAL A O 1
ATOM 1015 N N . PRO A 1 134 ? 7.899 -14.788 -11.682 1.00 93.75 134 PRO A N 1
ATOM 1016 C CA . PRO A 1 134 ? 8.492 -15.330 -10.466 1.00 93.75 134 PRO A CA 1
ATOM 1017 C C . PRO A 1 134 ? 10.013 -15.405 -10.601 1.00 93.75 134 PRO A C 1
ATOM 1019 O O . PRO A 1 134 ? 10.541 -15.878 -11.608 1.00 93.75 134 PRO A O 1
ATOM 1022 N N . ARG A 1 135 ? 10.738 -14.940 -9.586 1.00 93.56 135 ARG A N 1
ATOM 1023 C CA . ARG A 1 135 ? 12.202 -14.918 -9.607 1.00 93.56 135 ARG A CA 1
ATOM 1024 C C . ARG A 1 135 ? 12.781 -15.234 -8.239 1.00 93.56 135 ARG A C 1
ATOM 1026 O O . ARG A 1 135 ? 12.119 -15.099 -7.220 1.00 93.56 135 ARG A O 1
ATOM 1033 N N . SER A 1 136 ? 14.056 -15.600 -8.215 1.00 92.69 136 SER A N 1
ATOM 1034 C CA . SER A 1 136 ? 14.820 -15.717 -6.972 1.00 92.69 136 SER A CA 1
ATOM 1035 C C . SER A 1 136 ? 15.754 -14.514 -6.797 1.00 92.69 136 SER A C 1
ATOM 1037 O O . SER A 1 136 ? 16.292 -14.008 -7.791 1.00 92.69 136 SER A O 1
ATOM 1039 N N . PRO A 1 137 ? 15.991 -14.054 -5.555 1.00 93.62 137 PRO A N 1
ATOM 1040 C CA . PRO A 1 137 ? 16.956 -12.994 -5.285 1.00 93.62 137 PRO A CA 1
ATOM 1041 C C . PRO A 1 137 ? 18.379 -13.386 -5.706 1.00 93.62 137 PRO A C 1
ATOM 1043 O O . PRO A 1 137 ? 18.827 -14.516 -5.486 1.00 93.62 137 PRO A O 1
ATOM 1046 N N . VAL A 1 138 ? 19.138 -12.439 -6.264 1.00 93.31 138 VAL A N 1
ATOM 1047 C CA . VAL A 1 138 ? 20.534 -12.673 -6.665 1.00 93.31 138 VAL A CA 1
ATOM 1048 C C . VAL A 1 138 ? 21.469 -12.553 -5.463 1.00 93.31 138 VAL A C 1
ATOM 1050 O O . VAL A 1 138 ? 21.462 -11.561 -4.733 1.00 93.31 138 VAL A O 1
ATOM 1053 N N . ARG A 1 139 ? 22.348 -13.542 -5.273 1.00 92.19 139 ARG A N 1
ATOM 1054 C CA . ARG A 1 139 ? 23.370 -13.525 -4.215 1.00 92.19 139 ARG A CA 1
ATOM 1055 C C . ARG A 1 139 ? 24.670 -12.901 -4.730 1.00 92.19 139 ARG A C 1
ATOM 1057 O O . ARG A 1 139 ? 25.335 -13.481 -5.580 1.00 92.19 139 ARG A O 1
ATOM 1064 N N . GLY A 1 140 ? 25.059 -11.752 -4.178 1.00 91.06 140 GLY A N 1
ATOM 1065 C CA . GLY A 1 140 ? 26.338 -11.090 -4.464 1.00 91.06 140 GLY A CA 1
ATOM 1066 C C . GLY A 1 140 ? 27.244 -10.930 -3.239 1.00 91.06 140 GLY A C 1
ATOM 1067 O O . GLY A 1 140 ? 26.979 -11.465 -2.159 1.00 91.06 140 GLY A O 1
ATOM 1068 N N . ALA A 1 141 ? 28.320 -10.153 -3.389 1.00 91.94 141 ALA A N 1
ATOM 1069 C CA . ALA A 1 141 ? 29.255 -9.860 -2.299 1.00 91.94 141 ALA A CA 1
ATOM 1070 C C . ALA A 1 141 ? 28.557 -9.203 -1.093 1.00 91.94 141 ALA A C 1
ATOM 1072 O O . ALA A 1 141 ? 28.861 -9.537 0.054 1.00 91.94 141 ALA A O 1
ATOM 1073 N N . THR A 1 142 ? 27.587 -8.318 -1.342 1.00 90.94 142 THR A N 1
ATOM 1074 C CA . THR A 1 142 ? 26.758 -7.689 -0.304 1.00 90.94 142 THR A CA 1
ATOM 1075 C C . THR A 1 142 ? 25.938 -8.732 0.449 1.00 90.94 142 THR A C 1
ATOM 1077 O O . THR A 1 142 ? 25.967 -8.762 1.677 1.00 90.94 142 THR A O 1
ATOM 1080 N N . SER A 1 143 ? 25.323 -9.677 -0.269 1.00 92.06 143 SER A N 1
ATOM 1081 C CA . SER A 1 143 ? 24.602 -10.797 0.345 1.00 92.06 143 SER A CA 1
ATOM 1082 C C . SER A 1 143 ? 25.493 -11.651 1.241 1.00 92.06 143 SER A C 1
ATOM 1084 O O . SER A 1 143 ? 25.095 -11.995 2.353 1.00 92.06 143 SER A O 1
ATOM 1086 N N . GLN A 1 144 ? 26.698 -11.993 0.785 1.00 91.56 144 GLN A N 1
ATOM 1087 C CA . GLN A 1 144 ? 27.630 -12.797 1.577 1.00 91.56 144 GLN A CA 1
ATOM 1088 C C . GLN A 1 144 ? 28.048 -12.070 2.861 1.00 91.56 144 GLN A C 1
ATOM 1090 O O . GLN A 1 144 ? 28.142 -12.690 3.923 1.00 91.56 144 GLN A O 1
ATOM 1095 N N . ARG A 1 145 ? 28.271 -10.750 2.780 1.00 92.88 145 ARG A N 1
ATOM 1096 C CA . ARG A 1 145 ? 28.564 -9.908 3.948 1.00 92.88 145 ARG A CA 1
ATOM 1097 C C . ARG A 1 145 ? 27.391 -9.899 4.927 1.00 92.88 145 ARG A C 1
ATOM 1099 O O . ARG A 1 145 ? 27.611 -10.233 6.088 1.00 92.88 145 ARG A O 1
ATOM 1106 N N . ALA A 1 146 ? 26.175 -9.634 4.450 1.00 91.31 146 ALA A N 1
ATOM 1107 C CA . ALA A 1 146 ? 24.965 -9.601 5.271 1.00 91.31 146 ALA A CA 1
ATOM 1108 C C . ALA A 1 146 ? 24.718 -10.934 5.999 1.00 91.31 146 ALA A C 1
ATOM 1110 O O . ALA A 1 146 ? 24.502 -10.966 7.210 1.00 91.31 146 ALA A O 1
ATOM 1111 N N . VAL A 1 147 ? 24.839 -12.063 5.291 1.00 91.56 147 VAL A N 1
ATOM 1112 C CA . VAL A 1 147 ? 24.680 -13.403 5.882 1.00 91.56 147 VAL A CA 1
ATOM 1113 C C . VAL A 1 147 ? 25.767 -13.686 6.923 1.00 91.56 147 VAL A C 1
ATOM 1115 O O . VAL A 1 147 ? 25.476 -14.204 8.003 1.00 91.56 147 VAL A O 1
ATOM 1118 N N . ARG A 1 148 ? 27.027 -13.329 6.644 1.00 92.69 148 ARG A N 1
ATOM 1119 C CA . ARG A 1 148 ? 28.133 -13.515 7.595 1.00 92.69 148 ARG A CA 1
ATOM 1120 C C . ARG A 1 148 ? 27.944 -12.674 8.857 1.00 92.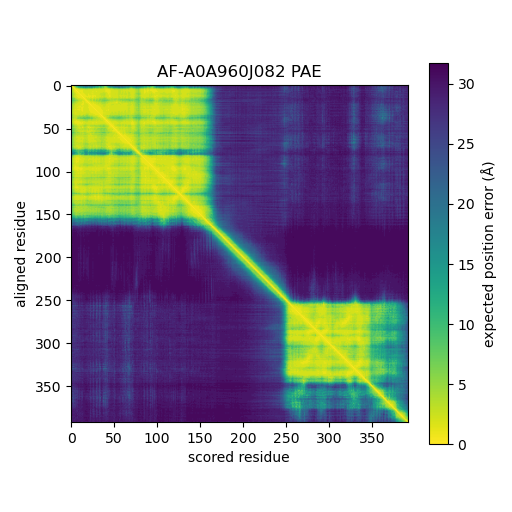69 148 ARG A C 1
ATOM 1122 O O . ARG A 1 148 ? 28.204 -13.165 9.954 1.00 92.69 148 ARG A O 1
ATOM 1129 N N . GLU A 1 149 ? 27.509 -11.428 8.714 1.00 91.50 149 GLU A N 1
ATOM 1130 C CA . GLU A 1 149 ? 27.231 -10.533 9.838 1.00 91.50 149 GLU A CA 1
ATOM 1131 C C . GLU A 1 149 ? 26.069 -11.040 10.691 1.00 91.50 149 GLU A C 1
ATOM 1133 O O . GLU A 1 149 ? 26.210 -11.121 11.914 1.00 91.50 149 GLU A O 1
ATOM 1138 N N . ALA A 1 150 ? 24.978 -11.489 10.064 1.00 90.56 150 ALA A N 1
ATOM 1139 C CA . ALA A 1 150 ? 23.862 -12.123 10.761 1.00 90.56 150 ALA A CA 1
ATOM 1140 C C . ALA A 1 150 ? 24.316 -13.369 11.542 1.00 90.56 150 ALA A C 1
ATOM 1142 O O . ALA A 1 150 ? 24.003 -13.519 12.726 1.00 90.56 150 ALA A O 1
ATOM 1143 N N . ARG A 1 151 ? 25.151 -14.218 10.929 1.00 90.50 151 ARG A N 1
ATOM 1144 C CA . ARG A 1 151 ? 25.696 -15.425 11.571 1.00 90.50 151 ARG A CA 1
ATOM 1145 C C . ARG A 1 151 ? 26.620 -15.095 12.748 1.00 90.50 151 ARG A C 1
ATOM 1147 O O . ARG A 1 151 ? 26.508 -15.720 13.800 1.00 90.50 151 ARG A O 1
ATOM 1154 N N . LYS A 1 152 ? 27.481 -14.077 12.613 1.00 91.56 152 LYS A N 1
ATOM 1155 C CA . LYS A 1 152 ? 28.347 -13.576 13.699 1.00 91.56 152 LYS A CA 1
ATOM 1156 C C . LYS A 1 152 ? 27.529 -12.993 14.857 1.00 91.56 152 LYS A C 1
ATOM 1158 O O . LYS A 1 152 ? 27.876 -13.183 16.023 1.00 91.56 152 LYS A O 1
ATOM 1163 N N . LYS A 1 153 ? 26.432 -12.293 14.554 1.00 88.12 153 LYS A N 1
ATOM 1164 C CA . LYS A 1 153 ? 25.508 -11.755 15.562 1.00 88.12 153 LYS A CA 1
ATOM 1165 C C . LYS A 1 153 ? 24.796 -12.882 16.317 1.00 88.12 153 LYS A C 1
ATOM 1167 O O . LYS A 1 153 ? 24.719 -12.827 17.542 1.00 88.12 153 LYS A O 1
ATOM 1172 N N . ALA A 1 154 ? 24.364 -13.932 15.616 1.00 83.88 154 ALA A N 1
ATOM 1173 C CA . ALA A 1 154 ? 23.753 -15.115 16.223 1.00 83.88 154 ALA A CA 1
ATOM 1174 C C . ALA A 1 154 ? 24.730 -15.886 17.135 1.00 83.88 154 ALA A C 1
ATOM 1176 O O . ALA A 1 154 ? 24.372 -16.257 18.257 1.00 83.88 154 ALA A O 1
ATOM 1177 N N . SER A 1 155 ? 25.989 -16.068 16.713 1.00 82.75 155 SER A N 1
ATOM 1178 C CA . SER A 1 155 ? 27.010 -16.725 17.543 1.00 82.75 155 SER A CA 1
ATOM 1179 C C . SER A 1 155 ? 27.386 -15.893 18.775 1.00 82.75 155 SER A C 1
ATOM 1181 O O . SER A 1 155 ? 27.517 -16.439 19.869 1.00 82.75 155 SER A O 1
ATOM 1183 N N . GLY A 1 156 ? 27.493 -14.566 18.635 1.00 76.56 156 GLY A N 1
ATOM 1184 C CA . GLY A 1 156 ? 27.763 -13.659 19.756 1.00 76.56 156 GLY A CA 1
ATOM 1185 C C . GLY A 1 156 ? 26.612 -13.576 20.768 1.00 76.56 156 GLY A C 1
ATOM 1186 O O . GLY A 1 156 ? 26.854 -13.489 21.972 1.00 76.56 156 GLY A O 1
ATOM 1187 N N . ALA A 1 157 ? 25.360 -13.655 20.307 1.00 71.25 157 ALA A N 1
ATOM 1188 C CA . ALA A 1 157 ? 24.187 -13.739 21.180 1.00 71.25 157 ALA A CA 1
ATOM 1189 C C . ALA A 1 157 ? 24.139 -15.066 21.960 1.00 71.25 157 ALA A C 1
ATOM 1191 O O . ALA A 1 157 ? 23.789 -15.073 23.140 1.00 71.25 157 ALA A O 1
ATOM 1192 N N . SER A 1 158 ? 24.550 -16.168 21.325 1.00 71.31 158 SER A N 1
ATOM 1193 C CA . SER A 1 158 ? 24.632 -17.492 21.956 1.00 71.31 158 SER A CA 1
ATOM 1194 C C . SER A 1 158 ? 25.728 -17.546 23.029 1.00 71.31 158 SER A C 1
ATOM 1196 O O . SER A 1 158 ? 25.490 -18.042 24.126 1.00 71.31 158 SER A O 1
ATOM 1198 N N . GLN A 1 159 ? 26.896 -16.945 22.767 1.00 70.44 159 GLN A N 1
ATOM 1199 C CA . GLN A 1 159 ? 27.972 -16.821 23.759 1.00 70.44 159 GLN A CA 1
ATOM 1200 C C . GLN A 1 159 ? 27.588 -15.920 24.944 1.00 70.44 159 GLN A C 1
ATOM 1202 O O . GLN A 1 159 ? 27.885 -16.267 26.083 1.00 70.44 159 GLN A O 1
ATOM 1207 N N . LYS A 1 160 ? 26.873 -14.807 24.709 1.00 64.06 160 LYS A N 1
ATOM 1208 C CA . LYS A 1 160 ? 26.361 -13.951 25.797 1.00 64.06 160 LYS A CA 1
ATOM 1209 C C . LYS A 1 160 ? 25.311 -14.649 26.666 1.00 64.06 160 LYS A C 1
ATOM 1211 O O . LYS A 1 160 ? 25.335 -14.465 27.880 1.00 64.06 160 LYS A O 1
ATOM 1216 N N . ARG A 1 161 ? 24.425 -15.458 26.070 1.00 60.44 161 ARG A N 1
ATOM 1217 C CA . ARG A 1 161 ? 23.437 -16.262 26.813 1.00 60.44 161 ARG A CA 1
ATOM 1218 C C . ARG A 1 161 ? 24.098 -17.344 27.673 1.00 60.44 161 ARG A C 1
ATOM 1220 O O . ARG A 1 161 ? 23.703 -17.494 28.820 1.00 60.44 161 ARG A O 1
ATOM 1227 N N . ALA A 1 162 ? 25.143 -18.012 27.177 1.00 62.91 162 ALA A N 1
ATOM 1228 C CA . ALA A 1 162 ? 25.891 -19.014 27.948 1.00 62.91 162 ALA A CA 1
ATOM 1229 C C . ALA A 1 162 ? 26.660 -18.422 29.150 1.00 62.91 162 ALA A C 1
ATOM 1231 O O . ALA A 1 162 ? 26.865 -19.099 30.148 1.00 62.91 162 ALA A O 1
ATOM 1232 N N . SER A 1 163 ? 27.059 -17.147 29.088 1.00 61.19 163 SER A N 1
ATOM 1233 C CA . SER A 1 163 ? 27.718 -16.444 30.204 1.00 61.19 163 SER A CA 1
ATOM 1234 C C . SER A 1 163 ? 26.762 -15.816 31.234 1.00 61.19 163 SER A C 1
ATOM 1236 O O . SER A 1 163 ? 27.231 -15.172 32.168 1.00 61.19 163 SER A O 1
ATOM 1238 N N . GLN A 1 164 ? 25.441 -15.939 31.050 1.00 56.62 164 GLN A N 1
ATOM 1239 C CA . GLN A 1 164 ? 24.415 -15.326 31.910 1.00 56.62 164 GLN A CA 1
ATOM 1240 C C . GLN A 1 164 ? 23.522 -16.344 32.642 1.00 56.62 164 GLN A C 1
ATOM 1242 O O . GLN A 1 164 ? 22.576 -15.934 33.314 1.00 56.62 164 GLN A O 1
ATOM 1247 N N . GLU A 1 165 ? 23.813 -17.646 32.562 1.00 44.09 165 GLU A N 1
ATOM 1248 C CA . GLU A 1 165 ? 23.164 -18.617 33.448 1.00 44.09 165 GLU A CA 1
ATOM 1249 C C . GLU A 1 165 ? 23.704 -18.477 34.884 1.00 44.09 165 GLU A C 1
ATOM 1251 O O . GLU A 1 165 ? 24.922 -18.496 35.086 1.00 44.09 165 GLU A O 1
ATOM 1256 N N . PRO A 1 166 ? 22.837 -18.316 35.903 1.00 48.88 166 PRO A N 1
ATOM 1257 C CA . PRO A 1 166 ? 23.273 -18.326 37.289 1.00 48.88 166 PRO A CA 1
ATOM 1258 C C . PRO A 1 166 ? 23.684 -19.746 37.684 1.00 48.88 166 PRO A C 1
ATOM 1260 O O . PRO A 1 166 ? 22.926 -20.697 37.500 1.00 48.88 166 PRO A O 1
ATOM 1263 N N . ALA A 1 167 ? 24.870 -19.878 38.279 1.00 50.91 167 ALA A N 1
ATOM 1264 C CA . ALA A 1 167 ? 25.271 -21.091 38.975 1.00 50.91 167 ALA A CA 1
ATOM 1265 C C . ALA A 1 167 ? 24.257 -21.379 40.096 1.00 50.91 167 ALA A C 1
ATOM 1267 O O . ALA A 1 167 ? 24.247 -20.701 41.125 1.00 50.91 167 ALA A O 1
ATOM 1268 N N . SER A 1 168 ? 23.378 -22.361 39.891 1.00 45.75 168 SER A N 1
ATOM 1269 C CA . SER A 1 168 ? 22.542 -22.891 40.961 1.00 45.75 168 SER A CA 1
ATOM 1270 C C . SER A 1 168 ? 23.419 -23.713 41.899 1.00 45.75 168 SER A C 1
ATOM 1272 O O . SER A 1 168 ? 24.003 -24.722 41.502 1.00 45.75 168 SER A O 1
ATOM 1274 N N . THR A 1 169 ? 23.497 -23.270 43.147 1.00 48.34 169 THR A N 1
ATOM 1275 C CA . THR A 1 169 ? 24.007 -24.033 44.283 1.00 48.34 169 THR A CA 1
ATOM 1276 C C . THR A 1 169 ? 23.214 -25.330 44.439 1.00 48.34 169 THR A C 1
ATOM 1278 O O . THR A 1 169 ? 21.996 -25.290 44.615 1.00 48.34 169 THR A O 1
ATOM 1281 N N . GLY A 1 170 ? 23.908 -26.462 44.393 1.00 36.41 170 GLY A N 1
ATOM 1282 C CA . GLY A 1 170 ? 23.385 -27.775 44.748 1.00 36.41 170 GLY A CA 1
ATOM 1283 C C . GLY A 1 170 ? 24.525 -28.608 45.316 1.00 36.41 170 GLY A C 1
ATOM 1284 O O . GLY A 1 170 ? 25.449 -28.965 44.590 1.00 36.41 170 GLY A O 1
ATOM 1285 N N . ASP A 1 171 ? 24.470 -28.812 46.628 1.00 34.16 171 ASP A N 1
ATOM 1286 C CA . ASP A 1 171 ? 25.449 -29.495 47.463 1.00 34.16 171 ASP A CA 1
ATOM 1287 C C . ASP A 1 171 ? 25.759 -30.942 47.054 1.00 34.16 171 ASP A C 1
ATOM 1289 O O . ASP A 1 171 ? 24.989 -31.642 46.397 1.00 34.16 171 ASP A O 1
ATOM 1293 N N . ALA A 1 172 ? 26.942 -31.367 47.492 1.00 36.69 172 ALA A N 1
ATOM 1294 C CA . ALA A 1 172 ? 27.598 -32.627 47.201 1.00 36.69 172 ALA A CA 1
ATOM 1295 C C . ALA A 1 172 ? 27.032 -33.845 47.957 1.00 36.69 172 ALA A C 1
ATOM 1297 O O . ALA A 1 172 ? 26.799 -33.792 49.160 1.00 36.69 172 ALA A O 1
ATOM 1298 N N . ALA A 1 173 ? 26.987 -34.981 47.256 1.00 32.41 173 ALA A N 1
ATOM 1299 C CA . ALA A 1 173 ? 27.283 -36.345 47.726 1.00 32.41 173 ALA A CA 1
ATOM 1300 C C . ALA A 1 173 ? 27.399 -37.209 46.449 1.00 32.41 173 ALA A C 1
ATOM 1302 O O . ALA A 1 173 ? 26.501 -37.173 45.621 1.00 32.41 173 ALA A O 1
ATOM 1303 N N . GLY A 1 174 ? 28.449 -37.948 46.093 1.00 30.84 174 GLY A N 1
ATOM 1304 C CA . GLY A 1 174 ? 29.546 -38.569 46.820 1.00 30.84 174 GLY A CA 1
ATOM 1305 C C . GLY A 1 174 ? 29.534 -40.059 46.454 1.00 30.84 174 GLY A C 1
ATOM 1306 O O . GLY A 1 174 ? 28.698 -40.768 46.991 1.00 30.84 174 GLY A O 1
ATOM 1307 N N . SER A 1 175 ? 30.400 -40.532 45.540 1.00 30.67 175 SER A N 1
ATOM 1308 C CA . SER A 1 175 ? 30.866 -41.939 45.484 1.00 30.67 175 SER A CA 1
ATOM 1309 C C . SER A 1 175 ? 31.933 -42.185 44.394 1.00 30.67 175 SER A C 1
ATOM 1311 O O . SER A 1 175 ? 31.659 -42.181 43.200 1.00 30.67 175 SER A O 1
ATOM 1313 N N . THR A 1 176 ? 33.166 -42.343 44.880 1.00 35.00 176 THR A N 1
ATOM 1314 C CA . THR A 1 176 ? 34.286 -43.238 44.508 1.00 35.00 176 THR A CA 1
ATOM 1315 C C . THR A 1 176 ? 34.461 -43.882 43.118 1.00 35.00 176 THR A C 1
ATOM 1317 O O . THR A 1 176 ? 33.604 -44.603 42.623 1.00 35.00 176 THR A O 1
ATOM 1320 N N . GLY A 1 177 ? 35.727 -43.824 42.666 1.00 29.31 177 GLY A N 1
ATOM 1321 C CA . GLY A 1 177 ? 36.418 -44.801 41.800 1.00 29.31 177 GLY A CA 1
ATOM 1322 C C . GLY A 1 177 ? 37.039 -44.133 40.566 1.00 29.31 177 GLY A C 1
ATOM 1323 O O . GLY A 1 177 ? 36.324 -43.524 39.793 1.00 29.31 177 GLY A O 1
ATOM 1324 N N . GLY A 1 178 ? 38.337 -44.135 40.265 1.00 28.30 178 GLY A N 1
ATOM 1325 C CA . GLY A 1 178 ? 39.508 -44.859 40.752 1.00 28.30 178 GLY A CA 1
ATOM 1326 C C . GLY A 1 178 ? 40.454 -45.061 39.549 1.00 28.30 178 GLY A C 1
ATOM 1327 O O . GLY A 1 178 ? 40.007 -45.532 38.513 1.00 28.30 178 GLY A O 1
ATOM 1328 N N . GLY A 1 179 ? 41.745 -44.719 39.677 1.00 30.16 179 GLY A N 1
ATOM 1329 C CA . GLY A 1 179 ? 42.810 -45.055 38.702 1.00 30.16 179 GLY A CA 1
ATOM 1330 C C . GLY A 1 179 ? 43.479 -43.829 38.059 1.00 30.16 179 GLY A C 1
ATOM 1331 O O . GLY A 1 179 ? 42.879 -43.162 37.232 1.00 30.16 179 GLY A O 1
ATOM 1332 N N . ARG A 1 180 ? 44.647 -43.365 38.539 1.00 32.50 180 ARG A N 1
ATOM 1333 C CA . ARG A 1 180 ? 46.021 -43.809 38.169 1.00 32.50 180 ARG A CA 1
ATOM 1334 C C . ARG A 1 180 ? 46.277 -43.679 36.649 1.00 32.50 180 ARG A C 1
ATOM 1336 O O . ARG A 1 180 ? 45.577 -44.301 35.878 1.00 32.50 180 ARG A O 1
ATOM 1343 N N . GLY A 1 181 ? 47.286 -42.973 36.138 1.00 30.45 181 GLY A N 1
ATOM 1344 C CA . GLY A 1 181 ? 48.437 -42.335 36.759 1.00 30.45 181 GLY A CA 1
ATOM 1345 C C . GLY A 1 181 ? 49.363 -41.683 35.719 1.00 30.45 181 GLY A C 1
ATOM 1346 O O . GLY A 1 181 ? 49.299 -41.990 34.539 1.00 30.45 181 GLY A O 1
ATOM 1347 N N . ARG A 1 182 ? 50.230 -40.801 36.237 1.00 34.03 182 ARG A N 1
ATOM 1348 C CA . ARG A 1 182 ? 51.663 -40.620 35.916 1.00 34.03 182 ARG A CA 1
ATOM 1349 C C . ARG A 1 182 ? 52.135 -40.578 34.446 1.00 34.03 182 ARG A C 1
ATOM 1351 O O . ARG A 1 182 ? 52.062 -41.574 33.745 1.00 34.03 182 ARG A O 1
ATOM 1358 N N . GLY A 1 183 ? 52.921 -39.540 34.114 1.00 30.00 183 GLY A N 1
ATOM 1359 C CA . GLY A 1 183 ? 54.095 -39.740 33.242 1.00 30.00 183 GLY A CA 1
ATOM 1360 C C . GLY A 1 183 ? 54.566 -38.559 32.391 1.00 30.00 183 GLY A C 1
ATOM 1361 O O . GLY A 1 183 ? 54.319 -38.503 31.198 1.00 30.00 183 GLY A O 1
ATOM 1362 N N . ARG A 1 184 ? 55.334 -37.662 33.011 1.00 34.19 184 ARG A N 1
ATOM 1363 C CA . ARG A 1 184 ? 56.322 -36.727 32.428 1.00 34.19 184 ARG A CA 1
ATOM 1364 C C . ARG A 1 184 ? 57.273 -37.439 31.434 1.00 34.19 184 ARG A C 1
ATOM 1366 O O . ARG A 1 184 ? 57.726 -38.530 31.760 1.00 34.19 184 ARG A O 1
ATOM 1373 N N . SER A 1 185 ? 57.620 -36.866 30.268 1.00 31.80 185 SER A N 1
ATOM 1374 C CA . SER A 1 185 ? 58.955 -36.319 29.854 1.00 31.80 185 SER A CA 1
ATOM 1375 C C . SER A 1 185 ? 58.944 -36.124 28.317 1.00 31.80 185 SER A C 1
ATOM 1377 O O . SER A 1 185 ? 58.468 -37.013 27.631 1.00 31.80 185 SER A O 1
ATOM 1379 N N . LYS A 1 186 ? 59.207 -34.951 27.717 1.00 33.09 186 LYS A N 1
ATOM 1380 C CA . LYS A 1 186 ? 60.487 -34.293 27.332 1.00 33.09 186 LYS A CA 1
ATOM 1381 C C . LYS A 1 186 ? 61.430 -35.040 26.349 1.00 33.09 186 LYS A C 1
ATOM 1383 O O . LYS A 1 186 ? 61.999 -36.054 26.730 1.00 33.09 186 LYS A O 1
ATOM 1388 N N . LYS A 1 187 ? 61.757 -34.304 25.258 1.00 28.00 187 LYS A N 1
ATOM 1389 C CA . LYS A 1 187 ? 63.024 -34.212 24.465 1.00 28.00 187 LYS A CA 1
ATOM 1390 C C . LYS A 1 187 ? 63.129 -35.150 23.234 1.00 28.00 187 LYS A C 1
ATOM 1392 O O . LYS A 1 187 ? 63.004 -36.350 23.398 1.00 28.00 187 LYS A O 1
ATOM 1397 N N . ALA A 1 188 ? 63.074 -34.636 21.989 1.00 28.98 188 ALA A N 1
ATOM 1398 C CA . ALA A 1 188 ? 64.150 -34.094 21.105 1.00 28.98 188 ALA A CA 1
ATOM 1399 C C . ALA A 1 188 ? 65.247 -35.148 20.793 1.00 28.98 188 ALA A C 1
ATOM 1401 O O . ALA A 1 188 ? 65.668 -35.810 21.731 1.00 28.98 188 ALA A O 1
ATOM 1402 N N . THR A 1 189 ? 65.707 -35.408 19.556 1.00 30.70 189 THR A N 1
ATOM 1403 C CA . THR A 1 189 ? 66.255 -34.504 18.511 1.00 30.70 189 THR A CA 1
ATOM 1404 C C . THR A 1 189 ? 66.504 -35.231 17.161 1.00 30.70 189 THR A C 1
ATOM 1406 O O . THR A 1 189 ? 66.767 -36.426 17.183 1.00 30.70 189 THR A O 1
ATOM 1409 N N . GLU A 1 190 ? 66.550 -34.437 16.066 1.00 30.38 190 GLU A N 1
ATOM 1410 C CA . GLU A 1 190 ? 67.482 -34.489 14.891 1.00 30.38 190 GLU A CA 1
ATOM 1411 C C . GLU A 1 190 ? 67.405 -35.650 13.862 1.00 30.38 190 GLU A C 1
ATOM 1413 O O . GLU A 1 190 ? 67.072 -36.768 14.216 1.00 30.38 190 GLU A O 1
ATOM 1418 N N . ALA A 1 191 ? 67.729 -35.512 12.562 1.00 30.45 191 ALA A N 1
ATOM 1419 C CA . ALA A 1 191 ? 68.113 -34.396 11.675 1.00 30.45 191 ALA A CA 1
ATOM 1420 C C . ALA A 1 191 ? 68.158 -34.863 10.191 1.00 30.45 191 ALA A C 1
ATOM 1422 O O . ALA A 1 191 ? 68.321 -36.050 9.922 1.00 30.45 191 ALA A O 1
ATOM 1423 N N . GLY A 1 192 ? 68.153 -33.887 9.265 1.00 26.67 192 GLY A N 1
ATOM 1424 C CA . GLY A 1 192 ? 68.833 -33.927 7.951 1.00 26.67 192 GLY A CA 1
ATOM 1425 C C . GLY A 1 192 ? 67.924 -33.995 6.709 1.00 26.67 192 GLY A C 1
ATOM 1426 O O . GLY A 1 192 ? 66.970 -34.755 6.699 1.00 26.67 192 GLY A O 1
ATOM 1427 N N . ALA A 1 193 ? 68.153 -33.284 5.597 1.00 28.98 193 ALA A N 1
ATOM 1428 C CA . ALA A 1 193 ? 69.104 -32.228 5.231 1.00 28.98 193 ALA A CA 1
ATOM 1429 C C . ALA A 1 193 ? 68.735 -31.663 3.831 1.00 28.98 193 ALA A C 1
ATOM 1431 O O . ALA A 1 193 ? 68.134 -32.372 3.027 1.00 28.98 193 ALA A O 1
ATOM 1432 N N . GLY A 1 194 ? 69.199 -30.438 3.531 1.00 26.77 194 GLY A N 1
ATOM 1433 C CA . GLY A 1 194 ? 69.394 -29.875 2.177 1.00 26.77 194 GLY A CA 1
ATOM 1434 C C . GLY A 1 194 ? 68.384 -28.787 1.774 1.00 26.77 194 GLY A C 1
ATOM 1435 O O . GLY A 1 194 ? 67.189 -29.030 1.794 1.00 26.77 194 GLY A O 1
ATOM 1436 N N . GLY A 1 195 ? 68.742 -27.561 1.383 1.00 26.17 195 GLY A N 1
ATOM 1437 C CA . GLY A 1 195 ? 70.027 -26.877 1.218 1.00 26.17 195 GLY A CA 1
ATOM 1438 C C . GLY A 1 195 ? 69.810 -25.564 0.432 1.00 26.17 195 GLY A C 1
ATOM 1439 O O . GLY A 1 195 ? 69.012 -25.574 -0.492 1.00 26.17 195 GLY A O 1
ATOM 1440 N N . SER A 1 196 ? 70.513 -24.487 0.835 1.00 29.72 196 SER A N 1
ATOM 1441 C CA . SER A 1 196 ? 71.014 -23.301 0.080 1.00 29.72 196 SER A CA 1
ATOM 1442 C C . SER A 1 196 ? 70.150 -22.578 -0.981 1.00 29.72 196 SER A C 1
ATOM 1444 O O . SER A 1 196 ? 69.482 -23.196 -1.786 1.00 29.72 196 SER A O 1
ATOM 1446 N N . ALA A 1 197 ? 70.233 -21.260 -1.205 1.00 31.61 197 ALA A N 1
ATOM 1447 C CA . ALA A 1 197 ? 70.980 -20.151 -0.606 1.00 31.61 197 ALA A CA 1
ATOM 1448 C C . ALA A 1 197 ? 70.566 -18.826 -1.294 1.00 31.61 197 ALA A C 1
ATOM 1450 O O . ALA A 1 197 ? 70.224 -18.851 -2.469 1.00 31.61 197 ALA A O 1
ATOM 1451 N N . LYS A 1 198 ? 70.748 -17.711 -0.553 1.00 30.73 198 LYS A N 1
ATOM 1452 C CA . LYS A 1 198 ? 71.102 -16.318 -0.952 1.00 30.73 198 LYS A CA 1
ATOM 1453 C C . LYS A 1 198 ? 70.235 -15.604 -2.004 1.00 30.73 198 LYS A C 1
ATOM 1455 O O . LYS A 1 198 ? 69.929 -16.141 -3.048 1.00 30.73 198 LYS A O 1
ATOM 1460 N N . GLY A 1 199 ? 69.901 -14.325 -1.872 1.00 26.38 199 GLY A N 1
ATOM 1461 C CA . GLY A 1 199 ? 70.326 -13.205 -1.017 1.00 26.38 199 GLY A CA 1
ATOM 1462 C C . GLY A 1 199 ? 69.740 -11.931 -1.669 1.00 26.38 199 GLY A C 1
ATOM 1463 O O . GLY A 1 199 ? 69.266 -11.998 -2.794 1.00 26.38 199 GLY A O 1
ATOM 1464 N N . GLY A 1 200 ? 69.692 -10.744 -1.083 1.00 26.94 200 GLY A N 1
ATOM 1465 C CA . GLY A 1 200 ? 70.169 -10.231 0.185 1.00 26.94 200 GLY A CA 1
ATOM 1466 C C . GLY A 1 200 ? 70.077 -8.697 0.146 1.00 26.94 200 GLY A C 1
ATOM 1467 O O . GLY A 1 200 ? 70.225 -8.104 -0.916 1.00 26.94 200 GLY A O 1
ATOM 1468 N N . GLY A 1 201 ? 69.886 -8.105 1.331 1.00 28.19 201 GLY A N 1
ATOM 1469 C CA . GLY A 1 201 ? 70.224 -6.719 1.691 1.00 28.19 201 GLY A CA 1
ATOM 1470 C C . GLY A 1 201 ? 69.228 -5.637 1.262 1.00 28.19 201 GLY A C 1
ATOM 1471 O O . GLY A 1 201 ? 68.615 -5.726 0.213 1.00 28.19 201 GLY A O 1
ATOM 1472 N N . SER A 1 202 ? 69.036 -4.539 1.988 1.00 29.23 202 SER A N 1
ATOM 1473 C CA . SER A 1 202 ? 69.533 -4.008 3.274 1.00 29.23 202 SER A CA 1
ATOM 1474 C C . SER A 1 202 ? 68.878 -2.608 3.372 1.00 29.23 202 SER A C 1
ATOM 1476 O O . SER A 1 202 ? 68.664 -1.996 2.334 1.00 29.23 202 SER A O 1
ATOM 1478 N N . GLY A 1 203 ? 68.519 -1.982 4.489 1.00 27.34 203 GLY A N 1
ATOM 1479 C CA . GLY A 1 203 ? 68.693 -2.252 5.906 1.00 27.34 203 GLY A CA 1
ATOM 1480 C C . GLY A 1 203 ? 68.406 -0.968 6.708 1.00 27.34 203 GLY A C 1
ATOM 1481 O O . GLY A 1 203 ? 68.263 0.108 6.134 1.00 27.34 203 GLY A O 1
ATOM 1482 N N . GLY A 1 204 ? 68.373 -1.129 8.038 1.00 26.23 204 GLY A N 1
ATOM 1483 C CA . GLY A 1 204 ? 68.469 -0.079 9.073 1.00 26.23 204 GLY A CA 1
ATOM 1484 C C . GLY A 1 204 ? 67.152 0.653 9.371 1.00 26.23 204 GLY A C 1
ATOM 1485 O O . GLY A 1 204 ? 66.581 1.267 8.488 1.00 26.23 204 GLY A O 1
ATOM 1486 N N . GLY A 1 205 ? 66.542 0.626 10.564 1.00 26.69 205 GLY A N 1
ATOM 1487 C CA . GLY A 1 205 ? 67.064 0.529 11.939 1.00 26.69 205 GLY A CA 1
ATOM 1488 C C . GLY A 1 205 ? 67.277 1.951 12.495 1.00 26.69 205 GLY A C 1
ATOM 1489 O O . GLY A 1 205 ? 67.822 2.780 11.793 1.00 26.69 205 GLY A O 1
ATOM 1490 N N . SER A 1 206 ? 66.928 2.362 13.713 1.00 30.22 206 SER A N 1
ATOM 1491 C CA . SER A 1 206 ? 66.373 1.725 14.904 1.00 30.22 206 SER A CA 1
ATOM 1492 C C . SER A 1 206 ? 65.980 2.822 15.919 1.00 30.22 206 SER A C 1
ATOM 1494 O O . SER A 1 206 ? 66.678 3.817 16.041 1.00 30.22 206 SER A O 1
ATOM 1496 N N . LYS A 1 207 ? 64.965 2.516 16.739 1.00 30.00 207 LYS A N 1
ATOM 1497 C CA . LYS A 1 207 ? 64.866 2.741 18.203 1.00 30.00 207 LYS A CA 1
ATOM 1498 C C . LYS A 1 207 ? 64.813 4.158 18.836 1.00 30.00 207 LYS A C 1
ATOM 1500 O O . LYS A 1 207 ? 65.807 4.856 18.942 1.00 30.00 207 LYS A O 1
ATOM 1505 N N . LYS A 1 208 ? 63.711 4.296 19.596 1.00 28.83 208 LYS A N 1
ATOM 1506 C CA . LYS A 1 208 ? 63.593 4.537 21.061 1.00 28.83 208 LYS A CA 1
ATOM 1507 C C . LYS A 1 208 ? 63.439 5.968 21.619 1.00 28.83 208 LYS A C 1
ATOM 1509 O O . LYS A 1 208 ? 64.374 6.747 21.654 1.00 28.83 208 LYS A O 1
ATOM 1514 N N . ALA A 1 209 ? 62.315 6.072 22.342 1.00 27.80 209 ALA A N 1
ATOM 1515 C CA . ALA A 1 209 ? 62.163 6.479 23.748 1.00 27.80 209 ALA A CA 1
ATOM 1516 C C . ALA A 1 209 ? 61.891 7.960 24.089 1.00 27.80 209 ALA A C 1
ATOM 1518 O O . ALA A 1 209 ? 62.676 8.856 23.820 1.00 27.80 209 ALA A O 1
ATOM 1519 N N . ALA A 1 210 ? 60.761 8.138 24.787 1.00 31.17 210 ALA A N 1
ATOM 1520 C CA . ALA A 1 210 ? 60.364 9.281 25.620 1.00 31.17 210 ALA A CA 1
ATOM 1521 C C . ALA A 1 210 ? 61.282 9.406 26.871 1.00 31.17 210 ALA A C 1
ATOM 1523 O O . ALA A 1 210 ? 62.016 8.442 27.120 1.00 31.17 210 ALA A O 1
ATOM 1524 N N . PRO A 1 211 ? 61.238 10.477 27.714 1.00 41.72 211 PRO A N 1
ATOM 1525 C CA . PRO A 1 211 ? 60.040 10.876 28.494 1.00 41.72 211 PRO A CA 1
ATOM 1526 C C . PRO A 1 211 ? 59.862 12.387 28.861 1.00 41.72 211 PRO A C 1
ATOM 1528 O O . PRO A 1 211 ? 60.792 13.169 28.760 1.00 41.72 211 PRO A O 1
ATOM 1531 N N . LYS A 1 212 ? 58.637 12.727 29.334 1.00 30.38 212 LYS A N 1
ATOM 1532 C CA . LYS A 1 212 ? 58.170 13.667 30.415 1.00 30.38 212 LYS A CA 1
ATOM 1533 C C . LYS A 1 212 ? 58.922 15.013 30.646 1.00 30.38 212 LYS A C 1
ATOM 1535 O O . LYS A 1 212 ? 60.134 15.017 30.743 1.00 30.38 212 LYS A O 1
ATOM 1540 N N . LYS A 1 213 ? 58.287 16.165 30.955 1.00 28.31 213 LYS A N 1
ATOM 1541 C CA . LYS A 1 213 ? 57.339 16.456 32.067 1.00 28.31 213 LYS A CA 1
ATOM 1542 C C . LYS A 1 213 ? 56.904 17.955 32.056 1.00 28.31 213 LYS A C 1
ATOM 1544 O O . LYS A 1 213 ? 57.736 18.778 31.708 1.00 28.31 213 LYS A O 1
ATOM 1549 N N . ALA A 1 214 ? 55.713 18.245 32.620 1.00 27.83 214 ALA A N 1
ATOM 1550 C CA . ALA A 1 214 ? 55.317 19.425 33.443 1.00 27.83 214 ALA A CA 1
ATOM 1551 C C . ALA A 1 214 ? 55.290 20.848 32.811 1.00 27.83 214 ALA A C 1
ATOM 1553 O O . ALA A 1 214 ? 56.148 21.177 32.014 1.00 27.83 214 ALA A O 1
ATOM 1554 N N . ALA A 1 215 ? 54.405 21.793 33.170 1.00 29.80 215 ALA A N 1
ATOM 1555 C CA . ALA A 1 215 ? 53.267 21.856 34.100 1.00 29.80 215 ALA A CA 1
ATOM 1556 C C . ALA A 1 215 ? 52.514 23.205 33.940 1.00 29.80 215 ALA A C 1
ATOM 1558 O O . ALA A 1 215 ? 53.079 24.156 33.414 1.00 29.80 215 ALA A O 1
ATOM 1559 N N . SER A 1 216 ? 51.326 23.269 34.570 1.00 26.59 216 SER A N 1
ATOM 1560 C CA . SER A 1 216 ? 50.690 24.450 35.201 1.00 26.59 216 SER A CA 1
ATOM 1561 C C . SER A 1 216 ? 49.951 25.451 34.289 1.00 26.59 216 SER A C 1
ATOM 1563 O O . SER A 1 216 ? 50.523 25.949 33.335 1.00 26.59 216 SER A O 1
ATOM 1565 N N . GLY A 1 217 ? 48.702 25.853 34.553 1.00 26.80 217 GLY A N 1
ATOM 1566 C CA . GLY A 1 217 ? 47.807 25.530 35.666 1.00 26.80 217 GLY A CA 1
ATOM 1567 C C . GLY A 1 217 ? 46.575 26.451 35.728 1.00 26.80 217 GLY A C 1
ATOM 1568 O O . GLY A 1 217 ? 46.569 27.508 35.110 1.00 26.80 217 GLY A O 1
ATOM 1569 N N . SER A 1 218 ? 45.620 26.042 36.581 1.00 27.31 218 SER A N 1
ATOM 1570 C CA . SER A 1 218 ? 44.700 26.871 37.394 1.00 27.31 218 SER A CA 1
ATOM 1571 C C . SER A 1 218 ? 43.485 27.553 36.722 1.00 27.31 218 SER A C 1
ATOM 1573 O O . SER A 1 218 ? 43.632 28.145 35.668 1.00 27.31 218 SER A O 1
ATOM 1575 N N . SER A 1 219 ? 42.272 27.626 37.301 1.00 29.19 219 SER A N 1
ATOM 1576 C CA . SER A 1 219 ? 41.604 26.929 38.420 1.00 29.19 219 SER A CA 1
ATOM 1577 C C . SER A 1 219 ? 40.146 27.452 38.591 1.00 29.19 219 SER A C 1
ATOM 1579 O O . SER A 1 219 ? 39.872 28.586 38.219 1.00 29.19 219 SER A O 1
ATOM 1581 N N . THR A 1 220 ? 39.288 26.625 39.227 1.00 27.09 220 THR A N 1
ATOM 1582 C CA . THR A 1 220 ? 38.151 26.916 40.167 1.00 27.09 220 THR A CA 1
ATOM 1583 C C . THR A 1 220 ? 36.950 27.768 39.687 1.00 27.09 220 THR A C 1
ATOM 1585 O O . THR A 1 220 ? 37.114 28.743 38.979 1.00 27.09 220 THR A O 1
ATOM 1588 N N . SER A 1 221 ? 35.679 27.519 40.047 1.00 30.23 221 SER A N 1
ATOM 1589 C CA . SER A 1 221 ? 35.060 27.032 41.302 1.00 30.23 221 SER A CA 1
ATOM 1590 C C . SER A 1 221 ? 33.586 26.607 41.044 1.00 30.23 221 SER A C 1
ATOM 1592 O O . SER A 1 221 ? 32.985 27.125 40.111 1.00 30.23 221 SER A O 1
ATOM 1594 N N . LYS A 1 222 ? 33.058 25.497 41.609 1.00 27.94 222 LYS A N 1
ATOM 1595 C CA . LYS A 1 222 ? 32.449 25.268 42.961 1.00 27.94 222 LYS A CA 1
ATOM 1596 C C . LYS A 1 222 ? 31.041 25.906 43.070 1.00 27.94 222 LYS A C 1
ATOM 1598 O O . LYS A 1 222 ? 30.887 27.035 42.650 1.00 27.94 222 LYS A O 1
ATOM 1603 N N . GLY A 1 223 ? 29.978 25.311 43.619 1.00 24.89 223 GLY A N 1
ATOM 1604 C CA . GLY A 1 223 ? 29.727 24.075 44.374 1.00 24.89 223 GLY A CA 1
ATOM 1605 C C . GLY A 1 223 ? 28.201 23.860 44.522 1.00 24.89 223 GLY A C 1
ATOM 1606 O O . GLY A 1 223 ? 27.440 24.746 44.152 1.00 24.89 223 GLY A O 1
ATOM 1607 N N . GLY A 1 224 ? 27.759 22.660 44.924 1.00 23.36 224 GLY A N 1
ATOM 1608 C CA . GLY A 1 224 ? 26.989 22.436 46.173 1.00 23.36 224 GLY A CA 1
ATOM 1609 C C . GLY A 1 224 ? 25.469 22.439 45.904 1.00 23.36 224 GLY A C 1
ATOM 1610 O O . GLY A 1 224 ? 25.020 23.185 45.053 1.00 23.36 224 GLY A O 1
ATOM 1611 N N . ASP A 1 225 ? 24.590 21.644 46.511 1.00 25.91 225 ASP A N 1
ATOM 1612 C CA . ASP A 1 225 ? 24.675 20.740 47.655 1.00 25.91 225 ASP A CA 1
ATOM 1613 C C . ASP A 1 225 ? 23.426 19.808 47.667 1.00 25.91 225 ASP A C 1
ATOM 1615 O O . ASP A 1 225 ? 22.416 20.129 47.049 1.00 25.91 225 ASP A O 1
ATOM 1619 N N . THR A 1 226 ? 23.582 18.651 48.327 1.00 26.14 226 THR A N 1
ATOM 1620 C CA . THR A 1 226 ? 22.665 17.746 49.088 1.00 26.14 226 THR A CA 1
ATOM 1621 C C . THR A 1 226 ? 21.114 17.947 49.085 1.00 26.14 226 THR A C 1
ATOM 1623 O O . THR A 1 226 ? 20.608 19.028 48.851 1.00 26.14 226 THR A O 1
ATOM 1626 N N . ALA A 1 227 ? 20.215 16.980 49.370 1.00 27.98 227 ALA A N 1
ATOM 1627 C CA . ALA A 1 227 ? 20.238 15.776 50.215 1.00 27.98 227 ALA A CA 1
ATOM 1628 C C . ALA A 1 227 ? 18.995 14.857 49.987 1.00 27.98 227 ALA A C 1
ATOM 1630 O O . ALA A 1 227 ? 17.965 15.344 49.543 1.00 27.98 227 ALA A O 1
ATOM 1631 N N . LYS A 1 228 ? 19.109 13.586 50.444 1.00 25.75 228 LYS A N 1
ATOM 1632 C CA . LYS A 1 228 ? 18.123 12.695 51.143 1.00 25.75 228 LYS A CA 1
ATOM 1633 C C . LYS A 1 228 ? 16.673 12.576 50.617 1.00 25.75 228 LYS A C 1
ATOM 1635 O O . LYS A 1 228 ? 15.998 13.562 50.411 1.00 25.75 228 LYS A O 1
ATOM 1640 N N . GLY A 1 229 ? 16.028 11.408 50.554 1.00 23.25 229 GLY A N 1
ATOM 1641 C CA . GLY A 1 229 ? 16.242 10.089 51.163 1.00 23.25 229 GLY A CA 1
ATOM 1642 C C . GLY A 1 229 ? 14.865 9.427 51.399 1.00 23.25 229 GLY A C 1
ATOM 1643 O O . GLY A 1 229 ? 13.873 10.142 51.492 1.00 23.25 229 GLY A O 1
ATOM 1644 N N . GLY A 1 230 ? 14.789 8.093 51.518 1.00 24.95 230 GLY A N 1
ATOM 1645 C CA . GLY A 1 230 ? 13.603 7.420 52.084 1.00 24.95 230 GLY A CA 1
ATOM 1646 C C . GLY A 1 230 ? 13.155 6.116 51.417 1.00 24.95 230 GLY A C 1
ATOM 1647 O O . GLY A 1 230 ? 12.228 6.097 50.619 1.00 24.95 230 GLY A O 1
ATOM 1648 N N . THR A 1 231 ? 13.780 5.008 51.806 1.00 25.47 231 THR A N 1
ATOM 1649 C CA . THR A 1 231 ? 13.307 3.619 51.661 1.00 25.47 231 THR A CA 1
ATOM 1650 C C . THR A 1 231 ? 12.233 3.277 52.699 1.00 25.47 231 THR A C 1
ATOM 1652 O O . THR A 1 231 ? 12.443 3.572 53.871 1.00 25.47 231 THR A O 1
ATOM 1655 N N . ALA A 1 232 ? 11.197 2.516 52.321 1.00 28.02 232 ALA A N 1
ATOM 1656 C CA . ALA A 1 232 ? 10.610 1.459 53.158 1.00 28.02 232 ALA A CA 1
ATOM 1657 C C . ALA A 1 232 ? 9.769 0.476 52.320 1.00 28.02 232 ALA A C 1
ATOM 1659 O O . ALA A 1 232 ? 9.260 0.800 51.254 1.00 28.02 232 ALA A O 1
ATOM 1660 N N . LYS A 1 233 ? 9.695 -0.755 52.819 1.00 26.95 233 LYS A N 1
ATOM 1661 C CA . LYS A 1 233 ? 9.430 -2.036 52.156 1.00 26.95 233 LYS A CA 1
ATOM 1662 C C . LYS A 1 233 ? 8.288 -2.750 52.896 1.00 26.95 233 LYS A C 1
ATOM 1664 O O . LYS A 1 233 ? 8.218 -2.633 54.114 1.00 26.95 233 LYS A O 1
ATOM 1669 N N . GLY A 1 234 ? 7.503 -3.566 52.189 1.00 25.22 234 GLY A N 1
ATOM 1670 C CA . GLY A 1 234 ? 6.670 -4.647 52.756 1.00 25.22 234 GLY A CA 1
ATOM 1671 C C . GLY A 1 234 ? 5.580 -5.090 51.765 1.00 25.22 234 GLY A C 1
ATOM 1672 O O . GLY A 1 234 ? 4.659 -4.326 51.523 1.00 25.22 234 GLY A O 1
ATOM 1673 N N . THR A 1 235 ? 5.753 -6.139 50.942 1.00 26.55 235 THR A N 1
ATOM 1674 C CA . THR A 1 235 ? 5.518 -7.592 51.192 1.00 26.55 235 THR A CA 1
ATOM 1675 C C . THR A 1 235 ? 4.112 -7.911 51.718 1.00 26.55 235 THR A C 1
ATOM 1677 O O . THR A 1 235 ? 3.706 -7.303 52.692 1.00 26.55 235 THR A O 1
ATOM 1680 N N . ALA A 1 236 ? 3.347 -8.914 51.284 1.00 27.95 236 ALA A N 1
ATOM 1681 C CA . ALA A 1 236 ? 3.354 -9.892 50.193 1.00 27.95 236 ALA A CA 1
ATOM 1682 C C . ALA A 1 236 ? 2.058 -10.724 50.369 1.00 27.95 236 ALA A C 1
ATOM 1684 O O . ALA A 1 236 ? 1.709 -11.002 51.514 1.00 27.95 236 ALA A O 1
ATOM 1685 N N . LYS A 1 237 ? 1.412 -11.214 49.299 1.00 26.81 237 LYS A N 1
ATOM 1686 C CA . LYS A 1 237 ? 0.978 -12.628 49.223 1.00 26.81 237 LYS A CA 1
ATOM 1687 C C . LYS A 1 237 ? 0.577 -13.023 47.800 1.00 26.81 237 LYS A C 1
ATOM 1689 O O . LYS A 1 237 ? -0.253 -12.379 47.171 1.00 26.81 237 LYS A O 1
ATOM 1694 N N . ALA A 1 238 ? 1.186 -14.107 47.337 1.00 28.28 238 ALA A N 1
ATOM 1695 C CA . ALA A 1 238 ? 0.904 -14.820 46.100 1.00 28.28 238 ALA A CA 1
ATOM 1696 C C . ALA A 1 238 ? 0.289 -16.194 46.420 1.00 28.28 238 ALA A C 1
ATOM 1698 O O . ALA A 1 238 ? 0.604 -16.748 47.474 1.00 28.28 238 ALA A O 1
ATOM 1699 N N . ALA A 1 239 ? -0.528 -16.722 45.499 1.00 28.72 239 ALA A N 1
ATOM 1700 C CA . ALA A 1 239 ? -0.724 -18.139 45.113 1.00 28.72 239 ALA A CA 1
ATOM 1701 C C . ALA A 1 239 ? -2.022 -18.232 44.276 1.00 28.72 239 ALA A C 1
ATOM 1703 O O . ALA A 1 239 ? -3.012 -17.637 44.680 1.00 28.72 239 ALA A O 1
ATOM 1704 N N . GLY A 1 240 ? -2.149 -18.913 43.132 1.00 28.31 240 GLY A N 1
ATOM 1705 C CA . GLY A 1 240 ? -1.265 -19.689 42.247 1.00 28.31 240 GLY A CA 1
ATOM 1706 C C . GLY A 1 240 ? -2.004 -19.845 40.893 1.00 28.31 240 GLY A C 1
ATOM 1707 O O . GLY A 1 240 ? -3.228 -19.851 40.876 1.00 28.31 240 GLY A O 1
ATOM 1708 N N . LYS A 1 241 ? -1.351 -19.567 39.756 1.00 31.44 241 LYS A N 1
ATOM 1709 C CA . LYS A 1 241 ? -0.885 -20.515 38.715 1.00 31.44 241 LYS A CA 1
ATOM 1710 C C . LYS A 1 241 ? -1.910 -21.565 38.255 1.00 31.44 241 LYS A C 1
ATOM 1712 O O . LYS A 1 241 ? -2.170 -22.483 39.011 1.00 31.44 241 LYS A O 1
ATOM 1717 N N . ASP A 1 242 ? -2.322 -21.468 36.983 1.00 29.23 242 ASP A N 1
ATOM 1718 C CA . ASP A 1 242 ? -2.214 -22.565 36.008 1.00 29.23 242 ASP A CA 1
ATOM 1719 C C . ASP A 1 242 ? -2.211 -22.062 34.544 1.00 29.23 242 ASP A C 1
ATOM 1721 O O . ASP A 1 242 ? -2.921 -21.131 34.178 1.00 29.23 242 ASP A O 1
ATOM 1725 N N . ALA A 1 243 ? -1.344 -22.703 33.751 1.00 31.56 243 ALA A N 1
ATOM 1726 C CA . ALA A 1 243 ? -1.282 -22.832 32.288 1.00 31.56 243 ALA A CA 1
ATOM 1727 C C . ALA A 1 243 ? -1.322 -21.579 31.376 1.00 31.56 243 ALA A C 1
ATOM 1729 O O . ALA A 1 243 ? -2.363 -21.044 30.999 1.00 31.56 243 ALA A O 1
ATOM 1730 N N . ALA A 1 244 ? -0.136 -21.209 30.881 1.00 34.12 244 ALA A N 1
ATOM 1731 C CA . ALA A 1 244 ? 0.065 -20.279 29.775 1.00 34.12 244 ALA A CA 1
ATOM 1732 C C . ALA A 1 244 ? -0.355 -20.891 28.423 1.00 34.12 244 ALA A C 1
ATOM 1734 O O . ALA A 1 244 ? 0.162 -21.930 28.019 1.00 34.12 244 ALA A O 1
ATOM 1735 N N . THR A 1 245 ? -1.230 -20.189 27.697 1.00 35.12 245 THR A N 1
ATOM 1736 C CA . THR A 1 245 ? -1.489 -2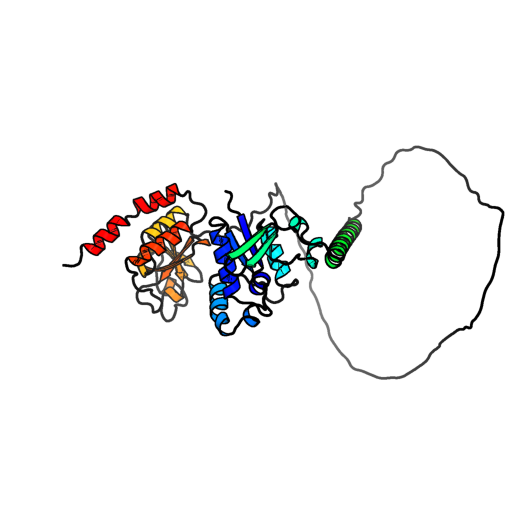0.377 26.256 1.00 35.12 245 THR A CA 1
ATOM 1737 C C . THR A 1 245 ? -1.060 -19.090 25.531 1.00 35.12 245 THR A C 1
ATOM 1739 O O . THR A 1 245 ? -1.345 -18.003 26.041 1.00 35.12 245 THR A O 1
ATOM 1742 N N . PRO A 1 246 ? -0.342 -19.156 24.392 1.00 38.44 246 PRO A N 1
ATOM 1743 C CA . PRO A 1 246 ? 0.256 -17.980 23.761 1.00 38.44 246 PRO A CA 1
ATOM 1744 C C . PRO A 1 246 ? -0.792 -17.000 23.214 1.00 38.44 246 PRO A C 1
ATOM 1746 O O . PRO A 1 246 ? -1.788 -17.382 22.600 1.00 38.44 246 PRO A O 1
ATOM 1749 N N . ALA A 1 247 ? -0.535 -15.715 23.462 1.00 34.44 247 ALA A N 1
ATOM 1750 C CA . ALA A 1 247 ? -1.414 -14.593 23.180 1.00 34.44 247 ALA A CA 1
ATOM 1751 C C . ALA A 1 247 ? -1.770 -14.458 21.688 1.00 34.44 247 ALA A C 1
ATOM 1753 O O . ALA A 1 247 ? -0.922 -14.442 20.796 1.00 34.44 247 ALA A O 1
ATOM 1754 N N . LYS A 1 248 ? -3.077 -14.331 21.463 1.00 35.38 248 LYS A N 1
ATOM 1755 C CA . LYS A 1 248 ? -3.784 -14.144 20.199 1.00 35.38 248 LYS A CA 1
ATOM 1756 C C . LYS A 1 248 ? -3.376 -12.824 19.523 1.00 35.38 248 LYS A C 1
ATOM 1758 O O . LYS A 1 248 ? -3.378 -11.772 20.155 1.00 35.38 248 LYS A O 1
ATOM 1763 N N . ARG A 1 249 ? -3.080 -12.907 18.220 1.00 37.69 249 ARG A N 1
ATOM 1764 C CA . ARG A 1 249 ? -2.952 -11.802 17.247 1.00 37.69 249 ARG A CA 1
ATOM 1765 C C . ARG A 1 249 ? -3.969 -10.688 17.533 1.00 37.69 249 ARG A C 1
ATOM 1767 O O . ARG A 1 249 ? -5.147 -10.988 17.717 1.00 37.69 249 ARG A O 1
ATOM 1774 N N . THR A 1 250 ? -3.541 -9.426 17.510 1.00 37.31 250 THR A N 1
ATOM 1775 C CA . THR A 1 250 ? -4.421 -8.250 17.576 1.00 37.31 250 THR A CA 1
ATOM 1776 C C . THR A 1 250 ? -5.382 -8.253 16.386 1.00 37.31 250 THR A C 1
ATOM 1778 O O . THR A 1 250 ? -5.075 -7.783 15.293 1.00 37.31 250 THR A O 1
ATOM 1781 N N . SER A 1 251 ? -6.559 -8.845 16.581 1.00 39.41 251 SER A N 1
ATOM 1782 C CA . SER A 1 251 ? -7.678 -8.752 15.654 1.00 39.41 251 SER A CA 1
ATOM 1783 C C . SER A 1 251 ? -8.105 -7.292 15.569 1.00 39.41 251 SER A C 1
ATOM 1785 O O . SER A 1 251 ? -8.412 -6.694 16.601 1.00 39.41 251 SER A O 1
ATOM 1787 N N . VAL A 1 252 ? -8.156 -6.729 14.359 1.00 48.41 252 VAL A N 1
ATOM 1788 C CA . VAL A 1 252 ? -8.929 -5.508 14.097 1.00 48.41 252 VAL A CA 1
ATOM 1789 C C . VAL A 1 252 ? -10.307 -5.722 14.721 1.00 48.41 252 VAL A C 1
ATOM 1791 O O . VAL A 1 252 ? -10.975 -6.710 14.403 1.00 48.41 252 VAL A O 1
ATOM 1794 N N . ASN A 1 253 ? -10.678 -4.876 15.682 1.00 64.56 253 ASN A N 1
ATOM 1795 C CA . ASN A 1 253 ? -11.933 -5.022 16.407 1.00 64.56 253 ASN A CA 1
ATOM 1796 C C . ASN A 1 253 ? -13.061 -4.627 15.447 1.00 64.56 253 ASN A C 1
ATOM 1798 O O . ASN A 1 253 ? -13.305 -3.445 15.224 1.00 64.56 253 ASN A O 1
ATOM 1802 N N . LYS A 1 254 ? -13.642 -5.623 14.778 1.00 78.81 254 LYS A N 1
ATOM 1803 C CA . LYS A 1 254 ? -14.688 -5.439 13.772 1.00 78.81 254 LYS A CA 1
ATOM 1804 C C . 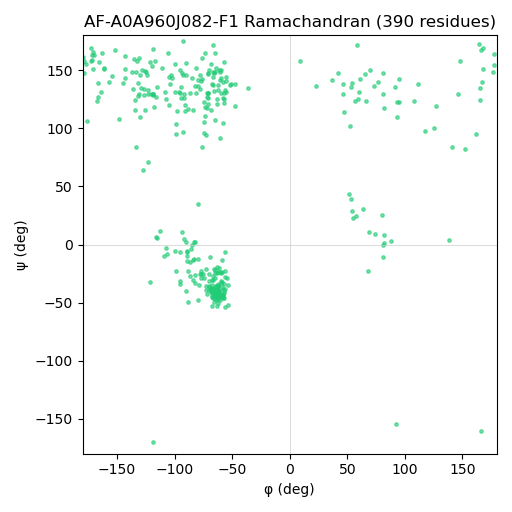LYS A 1 254 ? -15.974 -4.999 14.485 1.00 78.81 254 LYS A C 1
ATOM 1806 O O . LYS A 1 254 ? -16.449 -5.717 15.358 1.00 78.81 254 LYS A O 1
ATOM 1811 N N . THR A 1 255 ? -16.511 -3.832 14.131 1.00 81.94 255 THR A N 1
ATOM 1812 C CA . THR A 1 255 ? -17.629 -3.185 14.846 1.00 81.94 255 THR A CA 1
ATOM 1813 C C . THR A 1 255 ? -18.949 -3.931 14.666 1.00 81.94 255 THR A C 1
ATOM 1815 O O . THR A 1 255 ? -19.712 -4.060 15.621 1.00 81.94 255 THR A O 1
ATOM 1818 N N . ASN A 1 256 ? -19.198 -4.436 13.456 1.00 89.19 256 ASN A N 1
ATOM 1819 C CA . ASN A 1 256 ? -20.411 -5.167 13.097 1.00 89.19 256 ASN A CA 1
ATOM 1820 C C . ASN A 1 256 ? -20.124 -6.610 12.695 1.00 89.19 256 ASN A C 1
ATOM 1822 O O . ASN A 1 256 ? -19.021 -6.941 12.246 1.00 89.19 256 ASN A O 1
ATOM 1826 N N . GLU A 1 257 ? -21.140 -7.464 12.785 1.00 87.31 257 GLU A N 1
ATOM 1827 C CA . GLU A 1 257 ? -21.119 -8.773 12.137 1.00 87.31 257 GLU A CA 1
ATOM 1828 C C . GLU A 1 257 ? -21.236 -8.618 10.610 1.00 87.31 257 GLU A C 1
ATOM 1830 O O . GLU A 1 257 ? -21.905 -7.696 10.134 1.00 87.31 257 GLU A O 1
ATOM 1835 N N . PRO A 1 258 ? -20.601 -9.495 9.811 1.00 81.19 258 PRO A N 1
ATOM 1836 C CA . PRO A 1 258 ? -20.542 -9.331 8.360 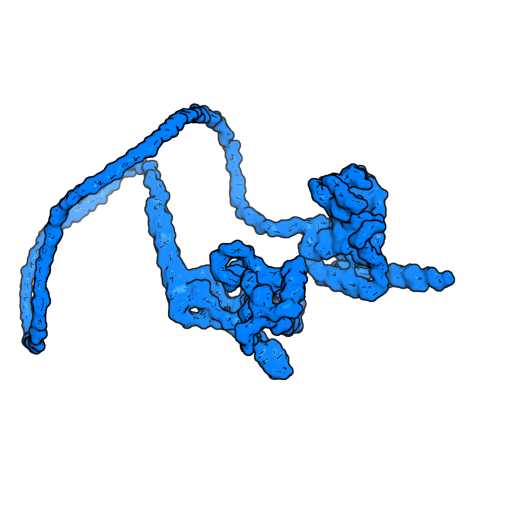1.00 81.19 258 PRO A CA 1
ATOM 1837 C C . PRO A 1 258 ? -21.911 -9.229 7.678 1.00 81.19 258 PRO A C 1
ATOM 1839 O O . PRO A 1 258 ? -22.087 -8.389 6.803 1.00 81.19 258 PRO A O 1
ATOM 1842 N N . MET A 1 259 ? -22.880 -10.053 8.092 1.00 83.12 259 MET A N 1
ATOM 1843 C CA . MET A 1 259 ? -24.225 -10.047 7.505 1.00 83.12 259 MET A CA 1
ATOM 1844 C C . MET A 1 259 ? -24.981 -8.756 7.823 1.00 83.12 259 MET A C 1
ATOM 1846 O O . MET A 1 259 ? -25.538 -8.158 6.912 1.00 83.12 259 MET A O 1
ATOM 1850 N N . ALA A 1 260 ? -24.926 -8.288 9.075 1.00 84.75 260 ALA A N 1
ATOM 1851 C CA . ALA A 1 260 ? -25.570 -7.041 9.489 1.00 84.75 260 ALA A CA 1
ATOM 1852 C C . ALA A 1 260 ? -25.003 -5.830 8.732 1.00 84.75 260 ALA A C 1
ATOM 1854 O O . ALA A 1 260 ? -25.747 -4.964 8.288 1.00 84.75 260 ALA A O 1
ATOM 1855 N N . PHE A 1 261 ? -23.683 -5.799 8.526 1.00 85.25 261 PHE A N 1
ATOM 1856 C CA . PHE A 1 261 ? -23.031 -4.746 7.750 1.00 85.25 261 PHE A CA 1
ATOM 1857 C C . PHE A 1 261 ? -23.425 -4.786 6.265 1.00 85.25 261 PHE A C 1
ATOM 1859 O O . PHE A 1 261 ? -23.779 -3.759 5.698 1.00 85.25 261 PHE A O 1
ATOM 1866 N N . ILE A 1 262 ? -23.410 -5.969 5.641 1.00 85.06 262 ILE A N 1
ATOM 1867 C CA . ILE A 1 262 ? -23.803 -6.145 4.233 1.00 85.06 262 ILE A CA 1
ATOM 1868 C C . ILE A 1 262 ? -25.264 -5.747 4.009 1.00 85.06 262 ILE A C 1
ATOM 1870 O O . ILE A 1 262 ? -25.570 -5.056 3.040 1.00 85.06 262 ILE A O 1
ATOM 1874 N N . GLU A 1 263 ? -26.164 -6.190 4.887 1.00 83.62 263 GLU A N 1
ATOM 1875 C CA . GLU A 1 263 ? -27.588 -5.863 4.801 1.00 83.62 263 GLU A CA 1
ATOM 1876 C C . GLU A 1 263 ? -27.823 -4.363 4.974 1.00 83.62 263 GLU A C 1
ATOM 1878 O O . GLU A 1 263 ? -28.616 -3.786 4.234 1.00 83.62 263 GLU A O 1
ATOM 1883 N N . PHE A 1 264 ? -27.095 -3.716 5.886 1.00 88.31 264 PHE A N 1
ATOM 1884 C CA . PHE A 1 264 ? -27.188 -2.274 6.066 1.00 88.31 264 PHE A CA 1
ATOM 1885 C C . PHE A 1 264 ? -26.742 -1.517 4.810 1.00 88.31 264 PHE A C 1
ATOM 1887 O O . PHE A 1 264 ? -27.508 -0.714 4.287 1.00 88.31 264 PHE A O 1
ATOM 1894 N N . VAL A 1 265 ? -25.545 -1.810 4.288 1.00 86.31 265 VAL A N 1
ATOM 1895 C CA . VAL A 1 265 ? -25.001 -1.161 3.078 1.00 86.31 265 VAL A CA 1
ATOM 1896 C C . VAL A 1 265 ? -25.940 -1.337 1.883 1.00 86.31 265 VAL A C 1
ATOM 1898 O O . VAL A 1 265 ? -26.144 -0.405 1.111 1.00 86.31 265 VAL A O 1
ATOM 1901 N N . ALA A 1 266 ? -26.534 -2.523 1.729 1.00 81.12 266 ALA A N 1
ATOM 1902 C CA . ALA A 1 266 ? -27.444 -2.810 0.624 1.00 81.12 266 ALA A CA 1
ATOM 1903 C C . ALA A 1 266 ? -28.763 -2.019 0.697 1.00 81.12 266 ALA A C 1
ATOM 1905 O O . ALA A 1 266 ? -29.346 -1.726 -0.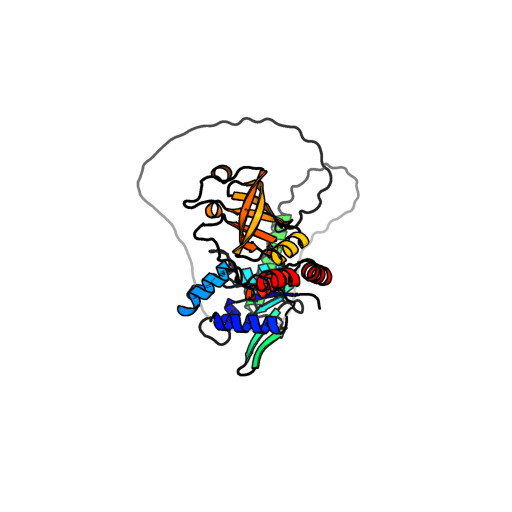346 1.00 81.12 266 ALA A O 1
ATOM 1906 N N . ASN A 1 267 ? -29.235 -1.692 1.904 1.00 83.06 267 ASN A N 1
ATOM 1907 C CA . ASN A 1 267 ? -30.521 -1.025 2.123 1.00 83.06 267 ASN A CA 1
ATOM 1908 C C . ASN A 1 267 ? -30.396 0.495 2.335 1.00 83.06 267 ASN A C 1
ATOM 1910 O O . ASN A 1 267 ? -31.367 1.219 2.117 1.00 83.06 267 ASN A O 1
ATOM 1914 N N . HIS A 1 268 ? -29.226 0.973 2.764 1.00 86.75 268 HIS A N 1
ATOM 1915 C CA . HIS A 1 268 ? -28.987 2.358 3.165 1.00 86.75 268 HIS A CA 1
ATOM 1916 C C . HIS A 1 268 ? -27.691 2.879 2.528 1.00 86.75 268 HIS A C 1
ATOM 1918 O O . HIS A 1 268 ? -26.650 2.826 3.172 1.00 86.75 268 HIS A O 1
ATOM 1924 N N . PRO A 1 269 ? -27.699 3.369 1.276 1.00 85.19 269 PRO A N 1
ATOM 1925 C CA . PRO A 1 269 ? -26.502 3.946 0.662 1.00 85.19 269 PRO A CA 1
ATOM 1926 C C . PRO A 1 269 ? -26.042 5.222 1.388 1.00 85.19 269 PRO A C 1
ATOM 1928 O O . PRO A 1 269 ? -26.794 5.822 2.163 1.00 85.19 269 PRO A O 1
ATOM 1931 N N . VAL A 1 270 ? -24.809 5.660 1.123 1.00 86.94 270 VAL A N 1
ATOM 1932 C CA . VAL A 1 270 ? -24.302 6.958 1.604 1.00 86.94 270 VAL A CA 1
ATOM 1933 C C . VAL A 1 270 ? -25.243 8.080 1.142 1.00 86.94 270 VAL A C 1
ATOM 1935 O O . VAL A 1 270 ? -25.814 8.010 0.057 1.00 86.94 270 VAL A O 1
ATOM 1938 N N . GLY A 1 271 ? -25.492 9.070 2.000 1.00 83.88 271 GLY A N 1
ATOM 1939 C CA . GLY A 1 271 ? -26.473 10.132 1.744 1.00 83.88 271 GLY A CA 1
ATOM 1940 C C . GLY A 1 271 ? -27.925 9.748 2.031 1.00 83.88 271 GLY A C 1
ATOM 1941 O O . GLY A 1 271 ? -28.782 10.628 2.089 1.00 83.88 271 GLY A O 1
ATOM 1942 N N . SER A 1 272 ? -28.236 8.468 2.267 1.00 85.44 272 SER A N 1
ATOM 1943 C CA . SER A 1 272 ? -29.582 8.076 2.695 1.00 85.44 272 SER A CA 1
ATOM 1944 C C . SER A 1 272 ? -29.821 8.365 4.177 1.00 85.44 272 SER A C 1
ATOM 1946 O O . SER A 1 272 ? -28.921 8.249 5.014 1.00 85.44 272 SER A O 1
ATOM 1948 N N . THR A 1 273 ? -31.061 8.721 4.508 1.00 89.50 273 THR A N 1
ATOM 1949 C CA . THR A 1 273 ? -31.501 8.894 5.895 1.00 89.50 273 THR A CA 1
ATOM 1950 C C . THR A 1 273 ? -31.864 7.543 6.510 1.00 89.50 273 THR A C 1
ATOM 1952 O O . THR A 1 273 ? -32.556 6.726 5.900 1.00 89.50 273 THR A O 1
ATOM 1955 N N . VAL A 1 274 ? -31.433 7.324 7.748 1.00 92.25 274 VAL A N 1
ATOM 1956 C CA . VAL A 1 274 ? -31.728 6.152 8.564 1.00 92.25 274 VAL A CA 1
ATOM 1957 C C . VAL A 1 274 ? -32.188 6.583 9.957 1.00 92.25 274 VAL A C 1
ATOM 1959 O O . VAL A 1 274 ? -31.635 7.497 10.565 1.00 92.25 274 VAL A O 1
ATOM 1962 N N . THR A 1 275 ? -33.205 5.912 10.488 1.00 93.75 275 THR A N 1
ATOM 1963 C CA . THR A 1 275 ? -33.628 6.080 11.883 1.00 93.75 275 THR A CA 1
ATOM 1964 C C . THR A 1 275 ? -32.814 5.146 12.777 1.00 93.75 275 THR A C 1
ATOM 1966 O O . THR A 1 275 ? -32.708 3.951 12.488 1.00 93.75 275 THR A O 1
ATOM 1969 N N . GLY A 1 276 ? -32.245 5.672 13.863 1.00 93.19 276 GLY A N 1
ATOM 1970 C CA . GLY A 1 276 ? -31.415 4.897 14.781 1.00 93.19 276 GLY A CA 1
ATOM 1971 C C . GLY A 1 276 ? -31.583 5.294 16.245 1.00 93.19 276 GLY A C 1
ATOM 1972 O O . GLY A 1 276 ? -31.889 6.444 16.551 1.00 93.19 276 GLY A O 1
ATOM 1973 N N . GLU A 1 277 ? -31.370 4.331 17.141 1.00 95.50 277 GLU A N 1
ATOM 1974 C CA . GLU A 1 277 ? -31.425 4.509 18.598 1.00 95.50 277 GLU A CA 1
ATOM 1975 C C . GLU A 1 277 ? -30.019 4.659 19.192 1.00 95.50 277 GLU A C 1
ATOM 1977 O O . GLU A 1 277 ? -29.134 3.843 18.926 1.00 95.50 277 GLU A O 1
ATOM 1982 N N . VAL A 1 278 ? -29.788 5.670 20.029 1.00 94.06 278 VAL A N 1
ATOM 1983 C CA . VAL A 1 278 ? -28.488 5.887 20.686 1.00 94.06 278 VAL A CA 1
ATOM 1984 C C . VAL A 1 278 ? -28.261 4.866 21.812 1.00 94.06 278 VAL A C 1
ATOM 1986 O O . VAL A 1 278 ? -28.791 4.994 22.914 1.00 94.06 278 VAL A O 1
ATOM 1989 N N . GLU A 1 279 ? -27.400 3.875 21.582 1.00 92.19 279 GLU A N 1
ATOM 1990 C CA . GLU A 1 279 ? -27.137 2.779 22.529 1.00 92.19 279 GLU A CA 1
ATOM 1991 C C . GLU A 1 279 ? -26.172 3.209 23.652 1.00 92.19 279 GLU A C 1
ATOM 1993 O O . GLU A 1 279 ? -26.381 2.944 24.847 1.00 92.19 279 GLU A O 1
ATOM 1998 N N . ARG A 1 280 ? -25.065 3.859 23.265 1.00 92.25 280 ARG A N 1
ATOM 1999 C CA . ARG A 1 280 ? -23.929 4.127 24.157 1.00 92.25 280 ARG A CA 1
ATOM 2000 C C . ARG A 1 280 ? -23.127 5.354 23.731 1.00 92.25 280 ARG A C 1
ATOM 2002 O O . ARG A 1 280 ? -22.853 5.560 22.558 1.00 92.25 280 ARG A O 1
ATOM 2009 N N . PHE A 1 281 ? -22.609 6.083 24.717 1.00 91.81 281 PHE A N 1
ATOM 2010 C CA . PHE A 1 281 ? -21.648 7.165 24.503 1.00 91.81 281 PHE A CA 1
ATOM 2011 C C . PHE A 1 281 ? -20.187 6.715 24.616 1.00 91.81 281 PHE A C 1
ATOM 2013 O O . PHE A 1 281 ? -19.830 5.847 25.418 1.00 91.81 281 PHE A O 1
ATOM 2020 N N . SER A 1 282 ? -19.336 7.362 23.827 1.00 89.62 282 SER A N 1
ATOM 2021 C CA . SER A 1 282 ? -17.876 7.318 23.890 1.00 89.62 282 SER A CA 1
ATOM 2022 C C . SER A 1 282 ? -17.337 8.724 24.180 1.00 89.62 282 SER A C 1
ATOM 2024 O O . SER A 1 282 ? -18.065 9.710 24.085 1.00 89.62 282 SER A O 1
ATOM 2026 N N . SER A 1 283 ? -16.051 8.845 24.513 1.00 85.19 283 SER A N 1
ATOM 2027 C CA . SER A 1 283 ? -15.398 10.150 24.693 1.00 85.19 283 SER A CA 1
ATOM 2028 C C . SER A 1 283 ? -15.380 10.999 23.417 1.00 85.19 283 SER A C 1
ATOM 2030 O O . SER A 1 283 ? -15.315 12.218 23.512 1.00 85.19 283 SER A O 1
ATOM 2032 N N . HIS A 1 284 ? -15.476 10.370 22.242 1.00 86.69 284 HIS A N 1
ATOM 2033 C CA . HIS A 1 284 ? -15.356 11.036 20.939 1.00 86.69 284 HIS A CA 1
ATOM 2034 C C . HIS A 1 284 ? -16.642 10.997 20.096 1.00 86.69 284 HIS A C 1
ATOM 2036 O O . HIS A 1 284 ? -16.623 11.397 18.934 1.00 86.69 284 HIS A O 1
ATOM 2042 N N . GLY A 1 285 ? -17.754 10.486 20.633 1.00 91.31 285 GLY A N 1
ATOM 2043 C CA . GLY A 1 285 ? -18.992 10.343 19.864 1.00 91.31 285 GLY A CA 1
ATOM 2044 C C . GLY A 1 285 ? -20.033 9.442 20.522 1.00 91.31 285 GLY A C 1
ATOM 2045 O O . GLY A 1 285 ? -19.964 9.166 21.723 1.00 91.31 285 GLY A O 1
ATOM 2046 N N . ALA A 1 286 ? -20.975 8.951 19.725 1.00 92.94 286 ALA A N 1
ATOM 2047 C CA . ALA A 1 286 ? -22.047 8.057 20.150 1.00 92.94 286 ALA A CA 1
ATOM 2048 C C . ALA A 1 286 ? -22.153 6.833 19.230 1.00 92.94 286 ALA A C 1
ATOM 2050 O O . ALA A 1 286 ? -21.910 6.926 18.030 1.00 92.94 286 ALA A O 1
ATOM 2051 N N . TYR A 1 287 ? -22.514 5.687 19.801 1.00 94.12 287 TYR A N 1
ATOM 2052 C CA . TYR A 1 287 ? -22.900 4.489 19.064 1.00 94.12 287 TYR A CA 1
ATOM 2053 C C . TYR A 1 287 ? -24.417 4.448 18.933 1.00 94.12 287 TYR A C 1
ATOM 2055 O O . TYR A 1 287 ? -25.128 4.592 19.931 1.00 94.12 287 TYR A O 1
ATOM 2063 N N . VAL A 1 288 ? -24.884 4.236 17.709 1.00 94.88 288 VAL A N 1
ATOM 2064 C CA . VAL A 1 288 ? -26.298 4.247 17.333 1.00 94.88 288 VAL A CA 1
ATOM 2065 C C . VAL A 1 288 ? -26.642 2.907 16.698 1.00 94.88 288 VAL A C 1
ATOM 2067 O O . VAL A 1 288 ? -25.944 2.461 15.795 1.00 94.88 288 VAL A O 1
ATOM 2070 N N . GLN A 1 289 ? -27.704 2.253 17.146 1.00 94.06 289 GLN A N 1
ATOM 2071 C CA . GLN A 1 289 ? -28.221 1.043 16.521 1.00 94.06 289 GLN A CA 1
ATOM 2072 C C . GLN A 1 289 ? -29.223 1.440 15.431 1.00 94.06 289 GLN A C 1
ATOM 2074 O O . GLN A 1 289 ? -30.255 2.035 15.728 1.00 94.06 289 GLN A O 1
ATOM 2079 N N . ALA A 1 290 ? -28.931 1.115 14.172 1.00 91.00 290 ALA A N 1
ATOM 2080 C CA . ALA A 1 290 ? -29.757 1.484 13.024 1.00 91.00 290 ALA A CA 1
ATOM 2081 C C . ALA A 1 290 ? -29.731 0.366 11.973 1.00 91.00 290 ALA A C 1
ATOM 2083 O O . ALA A 1 290 ? -28.687 -0.235 11.739 1.00 91.00 290 ALA A O 1
ATOM 2084 N N . GLY A 1 291 ? -30.874 0.043 11.356 1.00 82.88 291 GLY A N 1
ATOM 2085 C CA . GLY A 1 291 ? -30.941 -0.944 10.262 1.00 82.88 291 GLY A CA 1
ATOM 2086 C C . GLY A 1 291 ? -30.335 -2.324 10.582 1.00 82.88 291 GLY A C 1
ATOM 2087 O O . GLY A 1 291 ? -29.806 -2.982 9.694 1.00 82.88 291 GLY A O 1
ATOM 2088 N N . GLY A 1 292 ? -30.349 -2.748 11.852 1.00 85.56 292 GLY A N 1
ATOM 2089 C CA . GLY A 1 292 ? -29.741 -4.011 12.297 1.00 85.56 292 GLY A CA 1
ATOM 2090 C C . GLY A 1 292 ? -28.222 -3.969 12.527 1.00 85.56 292 GLY A C 1
ATOM 2091 O O . GLY A 1 292 ? -27.660 -4.966 12.977 1.00 85.56 292 GLY A O 1
ATOM 2092 N N . ALA A 1 293 ? -27.564 -2.827 12.309 1.00 90.75 293 ALA A N 1
ATOM 2093 C CA . ALA A 1 293 ? -26.133 -2.634 12.515 1.00 90.75 293 ALA A CA 1
ATOM 2094 C C . ALA A 1 293 ? -25.827 -1.543 13.560 1.00 90.75 293 ALA A C 1
ATOM 2096 O O . ALA A 1 293 ? -26.591 -0.601 13.778 1.00 90.75 293 ALA A O 1
ATOM 2097 N N . ARG A 1 294 ? -24.668 -1.666 14.208 1.00 93.81 294 ARG A N 1
ATOM 2098 C CA . ARG A 1 294 ? -24.096 -0.654 15.091 1.00 93.81 294 ARG A CA 1
ATOM 2099 C C . ARG A 1 294 ? -23.338 0.380 14.268 1.00 93.81 294 ARG A C 1
ATOM 2101 O O . ARG A 1 294 ? -22.304 0.099 13.664 1.00 93.81 294 ARG A O 1
ATOM 2108 N N . CYS A 1 295 ? -23.830 1.597 14.318 1.00 93.31 295 CYS A N 1
ATOM 2109 C CA . CYS A 1 295 ? -23.287 2.760 13.652 1.00 93.31 295 CYS A CA 1
ATOM 2110 C C . CYS A 1 295 ? -22.597 3.691 14.656 1.00 93.31 295 CYS A C 1
ATOM 2112 O O . CYS A 1 295 ? -22.769 3.563 15.873 1.00 93.31 295 CYS A O 1
ATOM 2114 N N . TYR A 1 296 ? -21.801 4.625 14.152 1.00 95.12 296 TYR A N 1
ATOM 2115 C CA . TYR A 1 296 ? -21.034 5.573 14.945 1.00 95.12 296 TYR A CA 1
ATOM 2116 C C . TYR A 1 296 ? -21.273 7.005 14.463 1.00 95.12 296 TYR A C 1
ATOM 2118 O O . TYR A 1 296 ? -21.251 7.282 13.271 1.00 95.12 296 TYR A O 1
ATOM 2126 N N . VAL A 1 297 ? -21.491 7.925 15.400 1.00 93.62 297 VAL A N 1
ATOM 2127 C CA . VAL A 1 297 ? -21.626 9.360 15.130 1.00 93.62 297 VAL A CA 1
ATOM 2128 C C . VAL A 1 297 ? -20.500 10.083 15.866 1.00 93.62 297 VAL A C 1
ATOM 2130 O O . VAL A 1 297 ? -20.414 10.020 17.098 1.00 93.62 297 VAL A O 1
ATOM 2133 N N . SER A 1 298 ? -19.627 10.769 15.129 1.00 93.31 298 SER A N 1
ATOM 2134 C CA . SER A 1 298 ? -18.539 11.563 15.715 1.00 93.31 298 SER A CA 1
ATOM 2135 C C . SER A 1 298 ? -19.054 12.887 16.296 1.00 93.31 298 SER A C 1
ATOM 2137 O O . SER A 1 298 ? -20.102 13.376 15.883 1.00 93.31 298 SER A O 1
ATOM 2139 N N . LEU A 1 299 ? -18.299 13.529 17.200 1.00 90.06 299 LEU A N 1
ATOM 2140 C CA . LEU A 1 299 ? -18.657 14.873 17.696 1.00 90.06 299 LEU A CA 1
ATOM 2141 C C . LEU A 1 299 ? -18.811 15.900 16.563 1.00 90.06 299 LEU A C 1
ATOM 2143 O O . LEU A 1 299 ? -19.732 16.705 16.597 1.00 90.06 299 LEU A O 1
ATOM 2147 N N . LYS A 1 300 ? -17.966 15.841 15.525 1.00 89.44 300 LYS A N 1
ATOM 2148 C CA . LYS A 1 300 ? -18.068 16.731 14.351 1.00 89.44 300 LYS A CA 1
ATOM 2149 C C . LYS A 1 300 ? -19.347 16.500 13.548 1.00 89.44 300 LYS A C 1
ATOM 2151 O O . LYS A 1 300 ? -19.817 17.396 12.863 1.00 89.44 300 LYS A O 1
ATOM 2156 N N . SER A 1 301 ? -19.899 15.298 13.653 1.00 89.44 301 SER A N 1
ATOM 2157 C CA . SER A 1 301 ? -21.108 14.870 12.960 1.00 89.44 301 SER A CA 1
ATOM 2158 C C . SER A 1 301 ? -22.381 15.105 13.793 1.00 89.44 301 SER A C 1
ATOM 2160 O O . SER A 1 301 ? -23.461 14.691 13.377 1.00 89.44 301 SER A O 1
ATOM 2162 N N . LEU A 1 302 ? -22.264 15.747 14.966 1.00 89.69 302 LEU A N 1
ATOM 2163 C CA . LEU A 1 302 ? -23.372 16.089 15.868 1.00 89.69 302 LEU A CA 1
ATOM 2164 C C . LEU A 1 302 ? -23.684 17.593 15.921 1.00 89.69 302 LEU A C 1
ATOM 2166 O O . LEU A 1 302 ? -24.685 17.970 16.514 1.00 89.69 302 LEU A O 1
ATOM 2170 N N . GLY A 1 303 ? -22.867 18.476 15.350 1.00 86.19 303 GLY A N 1
ATOM 2171 C CA . GLY A 1 303 ? -23.146 19.911 15.408 1.00 86.19 303 GLY A CA 1
ATOM 2172 C C . GLY A 1 303 ? -22.110 20.764 14.693 1.00 86.19 303 GLY A C 1
ATOM 2173 O O . GLY A 1 303 ? -20.983 20.321 14.472 1.00 86.19 303 GLY A O 1
ATOM 2174 N N . ASP A 1 304 ? -22.501 21.997 14.378 1.00 82.62 304 ASP A N 1
ATOM 2175 C CA . ASP A 1 304 ? -21.614 23.057 13.903 1.00 82.62 304 ASP A CA 1
ATOM 2176 C C . ASP A 1 304 ? -21.867 24.342 14.726 1.00 82.62 304 ASP A C 1
ATOM 2178 O O . ASP A 1 304 ? -22.948 24.926 14.616 1.00 82.62 304 ASP A O 1
ATOM 2182 N N . PRO A 1 305 ? -20.934 24.769 15.601 1.00 83.12 305 PRO A N 1
ATOM 2183 C CA . PRO A 1 305 ? -19.648 24.135 15.891 1.00 83.12 305 PRO A CA 1
ATOM 2184 C C . PRO A 1 305 ? -19.803 22.778 16.614 1.00 83.12 305 PRO A C 1
ATOM 2186 O O . PRO A 1 305 ? -20.797 22.563 17.314 1.00 83.12 305 PRO A O 1
ATOM 2189 N N . PRO A 1 306 ? -18.820 21.860 16.499 1.00 86.25 306 PRO A N 1
ATOM 2190 C CA . PRO A 1 306 ? -18.894 20.550 17.140 1.00 86.25 306 PRO A CA 1
ATOM 2191 C C . PRO A 1 306 ? -19.081 20.650 18.665 1.00 86.25 306 PRO A C 1
ATOM 2193 O O . PRO A 1 306 ? -18.312 21.361 19.322 1.00 86.25 306 PRO A O 1
ATOM 2196 N N . PRO A 1 307 ? -20.046 19.926 19.262 1.00 87.81 307 PRO A N 1
ATOM 2197 C CA . PRO A 1 307 ? -20.224 19.894 20.708 1.00 87.81 307 PRO A CA 1
ATOM 2198 C C . PRO A 1 307 ? -19.012 19.276 21.415 1.00 87.81 307 PRO A C 1
ATOM 2200 O O . PRO A 1 307 ? -18.343 18.378 20.899 1.00 87.81 307 PRO A O 1
ATOM 2203 N N . ASN A 1 308 ? -18.783 19.693 22.662 1.00 86.81 308 ASN A N 1
ATOM 2204 C CA . ASN A 1 308 ? -17.734 19.115 23.505 1.00 86.81 308 ASN A CA 1
ATOM 2205 C C . ASN A 1 308 ? -18.027 17.653 23.876 1.00 86.81 308 ASN A C 1
ATOM 2207 O O . ASN A 1 308 ? -17.098 16.876 24.110 1.00 86.81 308 ASN A O 1
ATOM 2211 N N . ARG A 1 309 ? -19.309 17.272 23.990 1.00 89.62 309 ARG A N 1
ATOM 2212 C CA . ARG A 1 309 ? -19.740 15.911 24.336 1.00 89.62 309 ARG A CA 1
ATOM 2213 C C . ARG A 1 309 ? -20.996 15.530 23.557 1.00 89.62 309 ARG A C 1
ATOM 2215 O O . ARG A 1 309 ? -21.905 16.332 23.400 1.00 89.62 309 ARG A O 1
ATOM 2222 N N . ALA A 1 310 ? -21.096 14.265 23.148 1.00 87.19 310 ALA A N 1
ATOM 2223 C CA . ALA A 1 310 ? -22.241 13.783 22.367 1.00 87.19 310 ALA A CA 1
ATOM 2224 C C . ALA A 1 310 ? -23.580 13.885 23.123 1.00 87.19 310 ALA A C 1
ATOM 2226 O O . ALA A 1 310 ? -24.605 14.234 22.547 1.00 87.19 310 ALA A O 1
ATOM 2227 N N . ARG A 1 311 ? -23.530 13.660 24.439 1.00 87.62 311 ARG A N 1
ATOM 2228 C CA . ARG A 1 311 ? -24.641 13.826 25.393 1.00 87.62 311 ARG A CA 1
ATOM 2229 C C . ARG A 1 311 ? -25.238 15.237 25.457 1.00 87.62 311 ARG A C 1
ATOM 2231 O O . ARG A 1 311 ? -26.276 15.402 26.078 1.00 87.62 311 ARG A O 1
ATOM 2238 N N . ASP A 1 312 ? -24.568 16.238 24.889 1.00 88.19 312 ASP A N 1
ATOM 2239 C CA . ASP A 1 312 ? -25.081 17.610 24.861 1.00 88.19 312 ASP A CA 1
ATOM 2240 C C . ASP A 1 312 ? -26.070 17.817 23.691 1.00 88.19 312 ASP A C 1
ATOM 2242 O O . ASP A 1 312 ? -26.771 18.822 23.660 1.00 88.19 312 ASP A O 1
ATOM 2246 N N . VAL A 1 313 ? -26.134 16.873 22.736 1.00 87.88 313 VAL A N 1
ATOM 2247 C CA . VAL A 1 313 ? -26.968 16.967 21.519 1.00 87.88 313 VAL A CA 1
ATOM 2248 C C . VAL A 1 313 ? -27.973 15.820 21.379 1.00 87.88 313 VAL A C 1
ATOM 2250 O O . VAL A 1 313 ? -29.052 16.017 20.811 1.00 87.88 313 VAL A O 1
ATOM 2253 N N . VAL A 1 314 ? -27.619 14.626 21.861 1.00 88.56 314 VAL A N 1
ATOM 2254 C CA . VAL A 1 314 ? -28.479 13.435 21.819 1.00 88.56 314 VAL A CA 1
ATOM 2255 C C . VAL A 1 314 ? -28.500 12.730 23.173 1.00 88.56 314 VAL A C 1
ATOM 2257 O O . VAL A 1 314 ? -27.500 12.731 23.896 1.00 88.56 314 VAL A O 1
ATOM 2260 N N . GLU A 1 315 ? -29.619 12.091 23.504 1.00 90.81 315 GLU A N 1
ATOM 2261 C CA . GLU A 1 315 ? -29.799 11.330 24.744 1.00 90.81 315 GLU A CA 1
ATOM 2262 C C . GLU A 1 315 ? -29.628 9.820 24.529 1.00 90.81 315 GLU A C 1
ATOM 2264 O O . GLU A 1 315 ? -29.795 9.294 23.432 1.00 90.81 315 GLU A O 1
ATOM 2269 N N . ARG A 1 316 ? -29.268 9.079 25.586 1.00 91.75 316 ARG A N 1
ATOM 2270 C CA . ARG A 1 316 ? -29.190 7.610 25.505 1.00 91.75 316 ARG A CA 1
ATOM 2271 C C . ARG A 1 316 ? -30.603 7.032 25.422 1.00 91.75 316 ARG A C 1
ATOM 2273 O O . ARG A 1 316 ? -31.423 7.344 26.277 1.00 91.75 316 ARG A O 1
ATOM 2280 N N . GLY A 1 317 ? -30.841 6.140 24.466 1.00 90.19 317 GLY A N 1
ATOM 2281 C CA . GLY A 1 317 ? -32.166 5.594 24.157 1.00 90.19 317 GLY A CA 1
ATOM 2282 C C . GLY A 1 317 ? -33.006 6.509 23.264 1.00 90.19 317 GLY A C 1
ATOM 2283 O O . GLY A 1 317 ? -34.142 6.173 22.945 1.00 90.19 317 GLY A O 1
ATOM 2284 N N . GLU A 1 318 ? -32.471 7.661 22.845 1.00 90.88 318 GLU A N 1
ATOM 2285 C CA . GLU A 1 318 ? -33.153 8.527 21.892 1.00 90.88 318 GLU A CA 1
ATOM 2286 C C . GLU A 1 318 ? -33.150 7.888 20.502 1.00 90.88 318 GLU A C 1
ATOM 2288 O O . GLU A 1 318 ? -32.101 7.475 20.000 1.00 90.88 318 GLU A O 1
ATOM 2293 N N . VAL A 1 319 ? -34.326 7.842 19.875 1.00 92.88 319 VAL A N 1
ATOM 2294 C CA . VAL A 1 319 ? -34.498 7.426 18.483 1.00 92.88 319 VAL A CA 1
ATOM 2295 C C . VAL A 1 319 ? -34.578 8.677 17.616 1.00 92.88 319 VAL A C 1
ATOM 2297 O O . VAL A 1 319 ? -35.522 9.457 17.739 1.00 92.88 319 VAL A O 1
ATOM 2300 N N . ARG A 1 320 ? -33.591 8.873 16.739 1.00 91.38 320 ARG A N 1
ATOM 2301 C CA . ARG A 1 320 ? -33.492 10.055 15.869 1.00 91.38 320 ARG A CA 1
ATOM 2302 C C . ARG A 1 320 ? -33.125 9.656 14.439 1.00 91.38 320 ARG A C 1
ATOM 2304 O O . ARG A 1 320 ? -32.632 8.556 14.188 1.00 91.38 320 ARG A O 1
ATOM 2311 N N . GLU A 1 321 ? -33.403 10.547 13.494 1.00 92.81 321 GLU A N 1
ATOM 2312 C CA . GLU A 1 321 ? -32.930 10.434 12.116 1.00 92.81 321 GLU A CA 1
ATOM 2313 C C . GLU A 1 321 ? -31.472 10.885 11.979 1.00 92.81 321 GLU A C 1
ATOM 2315 O O . GLU A 1 321 ? -31.059 11.920 12.507 1.00 92.81 321 GLU A O 1
ATOM 2320 N N . PHE A 1 322 ? -30.709 10.102 11.226 1.00 93.25 322 PHE A N 1
ATOM 2321 C CA . PHE A 1 322 ? -29.319 10.341 10.870 1.00 93.25 322 PHE A CA 1
ATOM 2322 C C . PHE A 1 322 ? -29.138 10.111 9.372 1.00 93.25 322 PHE A C 1
ATOM 2324 O O . PHE A 1 322 ? -29.903 9.375 8.759 1.00 93.25 322 PHE A O 1
ATOM 2331 N N . VAL A 1 323 ? -28.108 10.695 8.778 1.00 92.19 323 VAL A N 1
ATOM 2332 C CA . VAL A 1 323 ? -27.709 10.437 7.392 1.00 92.19 323 VAL A CA 1
ATOM 2333 C C . VAL A 1 323 ? -26.474 9.547 7.393 1.00 92.19 323 VAL A C 1
ATOM 2335 O O . VAL A 1 323 ? -25.568 9.736 8.209 1.00 92.19 323 VAL A O 1
ATOM 2338 N N . VAL A 1 324 ? -26.435 8.563 6.495 1.00 91.94 324 VAL A N 1
ATOM 2339 C CA . VAL A 1 324 ? -25.252 7.721 6.296 1.00 91.94 324 VAL A CA 1
ATOM 2340 C C . VAL A 1 324 ? -24.141 8.570 5.690 1.00 91.94 324 VAL A C 1
ATOM 2342 O O . VAL A 1 324 ? -24.270 9.062 4.572 1.00 91.94 324 VAL A O 1
ATOM 2345 N N . LEU A 1 325 ? -23.052 8.742 6.435 1.00 89.06 325 LEU A N 1
ATOM 2346 C CA . LEU A 1 325 ? -21.914 9.562 6.033 1.00 89.06 325 LEU A CA 1
ATOM 2347 C C . LEU A 1 325 ? -20.896 8.749 5.229 1.00 89.06 325 LEU A C 1
ATOM 2349 O O . LEU A 1 325 ? -20.451 9.200 4.181 1.00 89.06 325 LEU A O 1
ATOM 2353 N N . ALA A 1 326 ? -20.509 7.574 5.733 1.00 87.69 326 ALA A N 1
ATOM 2354 C CA . ALA A 1 326 ? -19.492 6.731 5.107 1.00 87.69 326 ALA A CA 1
ATOM 2355 C C . ALA A 1 326 ? -19.524 5.285 5.632 1.00 87.69 326 ALA A C 1
ATOM 2357 O O . ALA A 1 326 ? -20.078 4.993 6.696 1.00 87.69 326 ALA A O 1
ATOM 2358 N N . PHE A 1 327 ? -18.860 4.386 4.903 1.00 88.69 327 PHE A N 1
ATOM 2359 C CA . PHE A 1 327 ? -18.651 2.992 5.288 1.00 88.69 327 PHE A CA 1
ATOM 2360 C C . PHE A 1 327 ? -17.160 2.668 5.433 1.00 88.69 327 PHE A C 1
ATOM 2362 O O . PHE A 1 327 ? -16.384 2.859 4.503 1.00 88.69 327 PHE A O 1
ATOM 2369 N N . ASP A 1 328 ? -16.769 2.087 6.568 1.00 87.12 328 ASP A N 1
ATOM 2370 C CA . ASP A 1 328 ? -15.437 1.514 6.793 1.00 87.12 328 ASP A CA 1
ATOM 2371 C C . ASP A 1 328 ? -15.523 -0.003 6.575 1.00 87.12 328 ASP A C 1
ATOM 2373 O O . ASP A 1 328 ? -15.908 -0.758 7.473 1.00 87.12 328 ASP A O 1
ATOM 2377 N N . THR A 1 329 ? -15.197 -0.471 5.367 1.00 82.12 329 THR A N 1
ATOM 2378 C CA . THR A 1 329 ? -15.276 -1.899 5.018 1.00 82.12 329 THR A CA 1
ATOM 2379 C C . THR A 1 329 ? -14.288 -2.784 5.794 1.00 82.12 329 THR A C 1
ATOM 2381 O O . THR A 1 329 ? -14.721 -3.850 6.254 1.00 82.12 329 THR A O 1
ATOM 2384 N N . PRO A 1 330 ? -13.012 -2.400 6.046 1.00 79.25 330 PRO A N 1
ATOM 2385 C CA . PRO A 1 330 ? -12.101 -3.211 6.859 1.00 79.25 330 PRO A CA 1
ATOM 2386 C C . PRO A 1 330 ? -12.567 -3.431 8.302 1.00 79.25 330 PRO A C 1
ATOM 2388 O O . PRO A 1 330 ? -12.387 -4.525 8.850 1.00 79.25 330 PRO A O 1
ATOM 2391 N N . ARG A 1 331 ? -13.149 -2.407 8.938 1.00 83.62 331 ARG A N 1
ATOM 2392 C CA . ARG A 1 331 ? -13.629 -2.481 10.331 1.00 83.62 331 ARG A CA 1
ATOM 2393 C C . ARG A 1 331 ? -15.112 -2.807 10.434 1.00 83.62 331 ARG A C 1
ATOM 2395 O O . ARG A 1 331 ? -15.598 -3.039 11.542 1.00 83.62 331 ARG A O 1
ATOM 2402 N N . ARG A 1 332 ? -15.819 -2.858 9.303 1.00 90.38 332 ARG A N 1
ATOM 2403 C CA . ARG A 1 332 ? -17.284 -2.933 9.221 1.00 90.38 332 ARG A CA 1
ATOM 2404 C C . ARG A 1 332 ? -17.931 -1.838 10.068 1.00 90.38 332 ARG A C 1
ATOM 2406 O O . ARG A 1 332 ? -18.838 -2.107 10.855 1.00 90.38 332 ARG A O 1
ATOM 2413 N N . GLY A 1 333 ? -17.375 -0.633 9.976 1.00 90.19 333 GLY A N 1
ATOM 2414 C CA . GLY A 1 333 ? -17.876 0.575 10.622 1.00 90.19 333 GLY A CA 1
ATOM 2415 C C . GLY A 1 333 ? -18.856 1.303 9.709 1.00 90.19 333 GLY A C 1
ATOM 2416 O O . GLY A 1 333 ? -18.709 1.274 8.491 1.00 90.19 333 GLY A O 1
ATOM 2417 N N . ILE A 1 334 ? -19.865 1.928 10.304 1.00 93.38 334 ILE A N 1
ATOM 2418 C CA . ILE A 1 334 ? -20.852 2.748 9.601 1.00 93.38 334 ILE A CA 1
ATOM 2419 C C . ILE A 1 334 ? -20.835 4.102 10.291 1.00 93.38 334 ILE A C 1
ATOM 2421 O O . ILE A 1 334 ? -21.174 4.173 11.475 1.00 93.38 334 ILE A O 1
ATOM 2425 N N . ASP A 1 335 ? -20.428 5.141 9.574 1.00 92.81 335 ASP A N 1
ATOM 2426 C CA . ASP A 1 335 ? -20.394 6.499 10.098 1.00 92.81 335 ASP A CA 1
ATOM 2427 C C . ASP A 1 335 ? -21.680 7.232 9.727 1.00 92.81 335 ASP A C 1
ATOM 2429 O O . ASP A 1 335 ? -22.166 7.157 8.597 1.00 92.81 335 ASP A O 1
ATOM 2433 N N . LEU A 1 336 ? -22.231 7.947 10.699 1.00 93.81 336 LEU A N 1
ATOM 2434 C CA . LEU A 1 336 ? -23.474 8.696 10.591 1.00 93.81 336 LEU A CA 1
ATOM 2435 C C . LEU A 1 336 ? -23.243 10.178 10.894 1.00 93.81 336 LEU A C 1
ATOM 2437 O O . LEU A 1 336 ? -22.308 10.558 11.607 1.00 93.81 336 LEU A O 1
ATOM 2441 N N . ILE A 1 337 ? -24.144 11.013 10.386 1.00 93.38 337 ILE A N 1
ATOM 2442 C CA . ILE A 1 337 ? -24.175 12.456 10.621 1.00 93.38 337 ILE A CA 1
ATOM 2443 C C . ILE A 1 337 ? -25.596 12.945 10.885 1.00 93.38 337 ILE A C 1
ATOM 2445 O O . ILE A 1 337 ? -26.557 12.370 10.378 1.00 93.38 337 ILE A O 1
ATOM 2449 N N . LEU A 1 338 ? -25.752 13.988 11.704 1.00 90.44 338 LEU A N 1
ATOM 2450 C CA . LEU A 1 338 ? -27.047 14.648 11.838 1.00 90.44 338 LEU A CA 1
ATOM 2451 C C . LEU A 1 338 ? -27.421 15.371 10.536 1.00 90.44 338 LEU A C 1
ATOM 2453 O O . LEU A 1 338 ? -26.567 16.033 9.941 1.00 90.44 338 LEU A O 1
ATOM 2457 N N . PRO A 1 339 ? -28.689 15.277 10.105 1.00 88.56 339 PRO A N 1
ATOM 2458 C CA . PRO A 1 339 ? -29.145 15.964 8.906 1.00 88.56 339 PRO A CA 1
ATOM 2459 C C . PRO A 1 339 ? -28.970 17.484 9.040 1.00 88.56 339 PRO A C 1
ATOM 2461 O O . PRO A 1 339 ? -29.179 18.055 10.110 1.00 88.56 339 PRO A O 1
ATOM 2464 N N . GLY A 1 340 ? -28.611 18.144 7.935 1.00 80.19 340 GLY A N 1
ATOM 2465 C CA . GLY A 1 340 ? -28.487 19.606 7.862 1.00 80.19 340 GLY A CA 1
ATOM 2466 C C . GLY A 1 340 ? -27.115 20.169 8.249 1.00 80.19 340 GLY A C 1
ATOM 2467 O O . GLY A 1 340 ? -26.939 21.384 8.234 1.00 80.19 340 GLY A O 1
ATOM 2468 N N . LEU A 1 341 ? -26.134 19.317 8.561 1.00 84.88 341 LEU A N 1
ATOM 2469 C CA . LEU A 1 341 ? -24.746 19.739 8.769 1.00 84.88 341 LEU A CA 1
ATOM 2470 C C . LEU A 1 341 ? -24.004 19.915 7.432 1.00 84.88 341 LEU A C 1
ATOM 2472 O O . LEU A 1 341 ? -24.316 19.210 6.472 1.00 84.88 341 LEU A O 1
ATOM 2476 N N . PRO A 1 342 ? -22.980 20.787 7.349 1.00 75.25 342 PRO A N 1
ATOM 2477 C CA . PRO A 1 342 ? -22.279 21.090 6.093 1.00 75.25 342 PRO A CA 1
ATOM 2478 C C . PRO A 1 342 ? -21.545 19.890 5.473 1.00 75.25 342 PRO A C 1
ATOM 2480 O O . PRO A 1 342 ? -21.242 19.904 4.287 1.00 75.25 342 PRO A O 1
ATOM 2483 N N . ALA A 1 343 ? -21.270 18.845 6.261 1.00 76.06 343 ALA A N 1
ATOM 2484 C CA . ALA A 1 343 ? -20.674 17.592 5.796 1.00 76.06 343 ALA A CA 1
ATOM 2485 C C . ALA A 1 343 ? -21.719 16.512 5.447 1.00 76.06 343 ALA A C 1
ATOM 2487 O O . ALA A 1 343 ? -21.355 15.350 5.288 1.00 76.06 343 ALA A O 1
ATOM 2488 N N . THR A 1 344 ? -23.010 16.861 5.385 1.00 80.06 344 THR A N 1
ATOM 2489 C CA . THR A 1 344 ? -24.075 15.918 5.019 1.00 80.06 344 THR A CA 1
ATOM 2490 C C . THR A 1 344 ? -24.002 15.648 3.514 1.00 80.06 344 THR A C 1
ATOM 2492 O O . THR A 1 344 ? -24.166 16.594 2.742 1.00 80.06 344 THR A O 1
ATOM 2495 N N . PRO A 1 345 ? -23.761 14.401 3.076 1.00 76.19 345 PRO A N 1
ATOM 2496 C CA . PRO A 1 345 ? -23.800 14.072 1.657 1.00 76.19 345 PRO A CA 1
ATOM 2497 C C . PRO A 1 345 ? -25.228 14.213 1.115 1.00 76.19 345 PRO A C 1
ATOM 2499 O O . PRO A 1 345 ? -26.198 13.916 1.818 1.00 76.19 345 PRO A O 1
ATOM 2502 N N . GLU A 1 346 ? -25.364 14.669 -0.131 1.00 70.50 346 GLU A N 1
ATOM 2503 C CA . GLU A 1 346 ? -26.662 14.698 -0.810 1.00 70.50 346 GLU A CA 1
ATOM 2504 C C . GLU A 1 346 ? -27.190 13.267 -1.024 1.00 70.50 346 GLU A C 1
ATOM 2506 O O . GLU A 1 346 ? -26.397 12.337 -1.194 1.00 70.50 346 GLU A O 1
ATOM 2511 N N . PRO A 1 347 ? -28.520 13.053 -1.009 1.00 60.97 347 PRO A N 1
ATOM 2512 C CA . PRO A 1 347 ? -29.099 11.740 -1.244 1.00 60.97 347 PRO A CA 1
ATOM 2513 C C . PRO A 1 347 ? -28.803 11.282 -2.675 1.00 60.97 347 PRO A C 1
ATOM 2515 O O . PRO A 1 347 ? -29.373 11.758 -3.656 1.00 60.97 347 PRO A O 1
ATOM 2518 N N . THR A 1 348 ? -27.895 10.325 -2.751 1.00 53.62 348 THR A N 1
ATOM 2519 C CA . THR A 1 348 ? -27.416 9.645 -3.946 1.00 53.62 348 THR A CA 1
ATOM 2520 C C . THR A 1 348 ? -28.564 9.085 -4.816 1.00 53.62 348 THR A C 1
ATOM 2522 O O . THR A 1 348 ? -29.543 8.521 -4.313 1.00 53.62 348 THR A O 1
ATOM 2525 N N . THR A 1 349 ? -28.461 9.243 -6.145 1.00 52.88 349 THR A N 1
ATOM 2526 C CA . THR A 1 349 ? -29.444 8.743 -7.134 1.00 52.88 349 THR A CA 1
ATOM 2527 C C . THR A 1 349 ? -29.066 7.341 -7.645 1.00 52.88 349 THR A C 1
ATOM 2529 O O . THR A 1 349 ? -28.032 6.792 -7.288 1.00 52.88 349 THR A O 1
ATOM 2532 N N . ALA A 1 350 ? -29.919 6.720 -8.468 1.00 47.34 350 ALA A N 1
ATOM 2533 C CA . ALA A 1 350 ? -29.893 5.290 -8.821 1.00 47.34 350 ALA A CA 1
ATOM 2534 C C . ALA A 1 350 ? -28.589 4.712 -9.437 1.00 47.34 350 ALA A C 1
ATOM 2536 O O . ALA A 1 350 ? -28.512 3.496 -9.609 1.00 47.34 350 ALA A O 1
ATOM 2537 N N . GLU A 1 351 ? -27.580 5.526 -9.753 1.00 45.72 351 GLU A N 1
ATOM 2538 C CA . GLU A 1 351 ? -26.284 5.073 -10.285 1.00 45.72 351 GLU A CA 1
ATOM 2539 C C . GLU A 1 351 ? -25.349 4.505 -9.192 1.00 45.72 351 GLU A C 1
ATOM 2541 O O . GLU A 1 351 ? -24.593 3.571 -9.462 1.00 45.72 351 GLU A O 1
ATOM 2546 N N . ASP A 1 352 ? -25.505 4.904 -7.924 1.00 50.53 352 ASP A N 1
ATOM 2547 C CA . ASP A 1 352 ? -24.623 4.461 -6.823 1.00 50.53 352 ASP A CA 1
ATOM 2548 C C . ASP A 1 352 ? -25.103 3.170 -6.123 1.00 50.53 352 ASP A C 1
ATOM 2550 O O . ASP A 1 352 ? -24.458 2.640 -5.214 1.00 50.53 352 ASP A O 1
ATOM 2554 N N . ALA A 1 353 ? -26.210 2.575 -6.585 1.00 47.12 353 ALA A N 1
ATOM 2555 C CA . ALA A 1 353 ? -26.553 1.192 -6.235 1.00 47.12 353 ALA A CA 1
ATOM 2556 C C . ALA A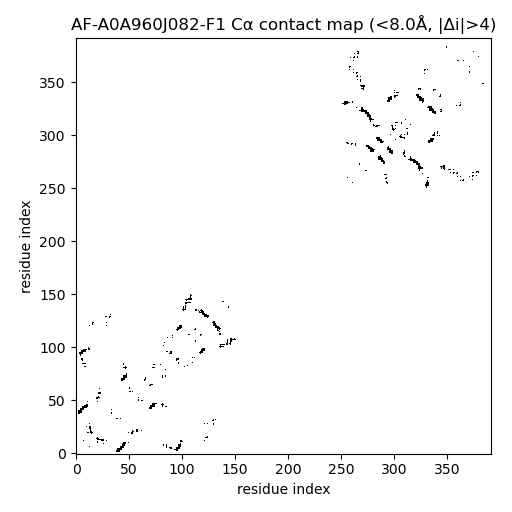 1 353 ? -25.446 0.212 -6.680 1.00 47.12 353 ALA A C 1
ATOM 2558 O O . ALA A 1 353 ? -25.282 -0.869 -6.101 1.00 47.12 353 ALA A O 1
ATOM 2559 N N . GLN A 1 354 ? -24.668 0.608 -7.694 1.00 46.69 354 GLN A N 1
ATOM 2560 C CA . GLN A 1 354 ? -23.477 -0.098 -8.137 1.00 46.69 354 GLN A CA 1
ATOM 2561 C C . GLN A 1 354 ? -22.342 0.013 -7.107 1.00 46.69 354 GLN A C 1
ATOM 2563 O O . GLN A 1 354 ? -21.660 -0.981 -6.881 1.00 46.69 354 GLN A O 1
ATOM 2568 N N . GLU A 1 355 ? -22.206 1.159 -6.429 1.00 50.59 355 GLU A N 1
ATOM 2569 C CA . GLU A 1 355 ? -21.199 1.415 -5.390 1.00 50.59 355 GLU A CA 1
ATOM 2570 C C . GLU A 1 355 ? -21.500 0.646 -4.095 1.00 50.59 355 GLU A C 1
ATOM 2572 O O . GLU A 1 355 ? -20.628 -0.029 -3.543 1.00 50.59 355 GLU A O 1
ATOM 2577 N N . ALA A 1 356 ? -22.768 0.612 -3.672 1.00 51.91 356 ALA A N 1
ATOM 2578 C CA . ALA A 1 356 ? -23.213 -0.264 -2.587 1.00 51.91 356 ALA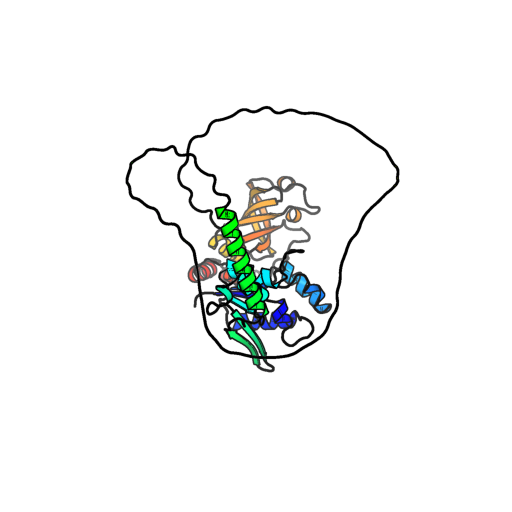 A CA 1
ATOM 2579 C C . ALA A 1 356 ? -22.936 -1.749 -2.904 1.00 51.91 356 ALA A C 1
ATOM 2581 O O . ALA A 1 356 ? -22.549 -2.518 -2.021 1.00 51.91 356 ALA A O 1
ATOM 2582 N N . ALA A 1 357 ? -23.071 -2.165 -4.170 1.00 51.94 357 ALA A N 1
ATOM 2583 C CA . ALA A 1 357 ? -22.737 -3.522 -4.594 1.00 51.94 357 ALA A CA 1
ATOM 2584 C C . ALA A 1 357 ? -21.223 -3.808 -4.539 1.00 51.94 357 ALA A C 1
ATOM 2586 O O . ALA A 1 357 ? -20.849 -4.890 -4.085 1.00 51.94 357 ALA A O 1
ATOM 2587 N N . THR A 1 358 ? -20.356 -2.859 -4.910 1.00 56.94 358 THR A N 1
ATOM 2588 C CA . THR A 1 358 ? -18.893 -2.990 -4.759 1.00 56.94 358 THR A CA 1
ATOM 2589 C C . THR A 1 358 ? -18.471 -3.054 -3.292 1.00 56.94 358 THR A C 1
ATOM 2591 O O . THR A 1 358 ? -17.610 -3.858 -2.936 1.00 56.94 358 THR A O 1
ATOM 2594 N N . ILE A 1 359 ? -19.109 -2.269 -2.418 1.00 57.84 359 ILE A N 1
ATOM 2595 C CA . ILE A 1 359 ? -18.855 -2.286 -0.969 1.00 57.84 359 ILE A CA 1
ATOM 2596 C C . ILE A 1 359 ? -19.251 -3.645 -0.374 1.00 57.84 359 ILE A C 1
ATOM 2598 O O . ILE A 1 359 ? -18.473 -4.234 0.379 1.00 57.84 359 ILE A O 1
ATOM 2602 N N . VAL A 1 360 ? -20.411 -4.192 -0.758 1.00 56.25 360 VAL A N 1
ATOM 2603 C CA . VAL A 1 360 ? -20.865 -5.536 -0.352 1.00 56.25 360 VAL A CA 1
ATOM 2604 C C . VAL A 1 360 ? -19.932 -6.638 -0.874 1.00 56.25 360 VAL A C 1
ATOM 2606 O O . VAL A 1 360 ? -19.642 -7.599 -0.152 1.00 56.25 360 VAL A O 1
ATOM 2609 N N . ASP A 1 361 ? -19.411 -6.500 -2.094 1.00 51.22 361 ASP A N 1
ATOM 2610 C CA . ASP A 1 361 ? -18.455 -7.448 -2.672 1.00 51.22 361 ASP A CA 1
ATOM 2611 C C . ASP A 1 361 ? -17.051 -7.356 -2.032 1.00 51.22 361 ASP A C 1
ATOM 2613 O O . ASP A 1 361 ? -16.318 -8.352 -2.003 1.00 51.22 361 ASP A O 1
ATOM 2617 N N . GLY A 1 362 ? -16.714 -6.230 -1.395 1.00 54.88 362 GLY A N 1
ATOM 2618 C CA . GLY A 1 362 ? -15.481 -6.026 -0.625 1.00 54.88 362 GLY A CA 1
ATOM 2619 C C . GLY A 1 362 ? -15.465 -6.617 0.797 1.00 54.88 362 GLY A C 1
ATOM 2620 O O . GLY A 1 362 ? -14.395 -6.714 1.405 1.00 54.88 362 GLY A O 1
ATOM 2621 N N . VAL A 1 363 ? -16.605 -7.056 1.356 1.00 54.34 363 VAL A N 1
ATOM 2622 C CA . VAL A 1 363 ? -16.691 -7.539 2.756 1.00 54.34 363 VAL A CA 1
ATOM 2623 C C . VAL A 1 363 ? -16.075 -8.933 2.927 1.00 54.34 363 VAL A C 1
ATOM 2625 O O . VAL A 1 363 ? -16.735 -9.947 2.708 1.00 54.34 363 VAL A O 1
ATOM 2628 N N . GLN A 1 364 ? -14.813 -9.018 3.355 1.00 52.03 364 GLN A N 1
ATOM 2629 C CA . GLN A 1 364 ? -14.113 -10.290 3.613 1.00 52.03 364 GLN A CA 1
ATOM 2630 C C . GLN A 1 364 ? -14.822 -11.147 4.700 1.00 52.03 364 GLN A C 1
ATOM 2632 O O . GLN A 1 364 ? -15.455 -10.607 5.608 1.00 52.03 364 GLN A O 1
ATOM 2637 N N . ASP A 1 365 ? -14.693 -12.481 4.610 1.00 49.50 365 ASP A N 1
ATOM 2638 C CA . ASP A 1 365 ? -15.255 -13.505 5.527 1.00 49.50 365 ASP A CA 1
ATOM 2639 C C . ASP A 1 365 ? -16.751 -13.889 5.361 1.00 49.50 365 ASP A C 1
ATOM 2641 O O . ASP A 1 365 ? -17.366 -14.384 6.305 1.00 49.50 365 ASP A O 1
ATOM 2645 N N . VAL A 1 366 ? -17.355 -13.727 4.171 1.00 48.44 366 VAL A N 1
ATOM 2646 C CA . VAL A 1 366 ? -18.748 -14.165 3.890 1.00 48.44 366 VAL A CA 1
ATOM 2647 C C . VAL A 1 366 ? -18.833 -14.960 2.579 1.00 48.44 366 VAL A C 1
ATOM 2649 O O . VAL A 1 366 ? -18.405 -14.438 1.548 1.00 48.44 366 VAL A O 1
ATOM 2652 N N . PRO A 1 367 ? -19.417 -16.179 2.560 1.00 48.12 367 PRO A N 1
ATOM 2653 C CA . PRO A 1 367 ? -19.608 -16.954 1.333 1.00 48.12 367 PRO A CA 1
ATOM 2654 C C . PRO A 1 367 ? -20.433 -16.195 0.285 1.00 48.12 367 PRO A C 1
ATOM 2656 O O . PRO A 1 367 ? -21.461 -15.595 0.607 1.00 48.12 367 PRO A O 1
ATOM 2659 N N . ALA A 1 368 ? -20.051 -16.293 -0.992 1.00 53.25 368 ALA A N 1
ATOM 2660 C CA . ALA A 1 368 ? -20.723 -15.609 -2.105 1.00 53.25 368 ALA A CA 1
ATOM 2661 C C . ALA A 1 368 ? -22.241 -15.892 -2.189 1.00 53.25 368 ALA A C 1
ATOM 2663 O O . ALA A 1 368 ? -23.015 -15.042 -2.628 1.00 53.25 368 ALA A O 1
ATOM 2664 N N . ALA A 1 369 ? -22.686 -17.065 -1.725 1.00 51.03 369 ALA A N 1
ATOM 2665 C CA . ALA A 1 369 ? -24.101 -17.425 -1.640 1.00 51.03 369 ALA A CA 1
ATOM 2666 C C . ALA A 1 369 ? -24.881 -16.568 -0.625 1.00 51.03 369 ALA A C 1
ATOM 2668 O O . ALA A 1 369 ? -26.008 -16.165 -0.909 1.00 51.03 369 ALA A O 1
ATOM 2669 N N . ALA A 1 370 ? -24.278 -16.235 0.521 1.00 49.62 370 ALA A N 1
ATOM 2670 C CA . ALA A 1 370 ? -24.896 -15.394 1.546 1.00 49.62 370 ALA A CA 1
ATOM 2671 C C . ALA A 1 370 ? -24.966 -13.921 1.104 1.00 49.62 370 ALA A C 1
ATOM 2673 O O . ALA A 1 370 ? -25.988 -13.271 1.311 1.00 49.62 370 ALA A O 1
ATOM 2674 N N . ARG A 1 371 ? -23.952 -13.432 0.373 1.00 55.72 371 ARG A N 1
ATOM 2675 C CA . ARG A 1 371 ? -23.970 -12.094 -0.251 1.00 55.72 371 ARG A CA 1
ATOM 2676 C C . ARG A 1 371 ? -25.047 -11.971 -1.332 1.00 55.72 371 ARG A C 1
ATOM 2678 O O . ARG A 1 371 ? -25.821 -11.018 -1.336 1.00 55.72 371 ARG A O 1
ATOM 2685 N N . LYS A 1 372 ? -25.166 -12.979 -2.209 1.00 56.19 372 LYS A N 1
ATOM 2686 C CA . LYS A 1 372 ? -26.244 -13.051 -3.215 1.00 56.19 372 LYS A CA 1
ATOM 2687 C C . LYS A 1 372 ? -27.630 -13.148 -2.573 1.00 56.19 372 LYS A C 1
ATOM 2689 O O . LYS A 1 372 ? -28.574 -12.555 -3.089 1.00 56.19 372 LYS A O 1
ATOM 2694 N N . ALA A 1 373 ? -27.766 -13.865 -1.457 1.00 51.94 373 ALA A N 1
ATOM 2695 C CA . ALA A 1 373 ? -29.021 -13.960 -0.718 1.00 51.94 373 ALA A CA 1
ATOM 2696 C C . ALA A 1 373 ? -29.411 -12.629 -0.053 1.00 51.94 373 ALA A C 1
ATOM 2698 O O . ALA A 1 373 ? -30.577 -12.254 -0.141 1.00 51.94 373 ALA A O 1
ATOM 2699 N N . ALA A 1 374 ? -28.460 -11.889 0.527 1.00 51.53 374 ALA A N 1
ATOM 2700 C CA . ALA A 1 374 ? -28.689 -10.545 1.064 1.00 51.53 374 ALA A CA 1
ATOM 2701 C C . ALA A 1 374 ? -29.091 -9.556 -0.044 1.00 51.53 374 ALA A C 1
ATOM 2703 O O . ALA A 1 374 ? -30.099 -8.870 0.085 1.00 51.53 374 ALA A O 1
ATOM 2704 N N . LYS A 1 375 ? -28.411 -9.593 -1.200 1.00 52.53 375 LYS A N 1
ATOM 2705 C CA . LYS A 1 375 ? -28.767 -8.809 -2.400 1.00 52.53 375 LYS A CA 1
ATOM 2706 C C . LYS A 1 375 ? -30.174 -9.129 -2.935 1.00 52.53 375 LYS A C 1
ATOM 2708 O O . LYS A 1 375 ? -30.853 -8.258 -3.468 1.00 52.53 375 LYS A O 1
ATOM 2713 N N . LYS A 1 376 ? -30.618 -10.387 -2.793 1.00 48.53 376 LYS A N 1
ATOM 2714 C CA . LYS A 1 376 ? -31.943 -10.873 -3.224 1.00 48.53 376 LYS A CA 1
ATOM 2715 C C . LYS A 1 376 ? -33.052 -10.601 -2.197 1.00 48.53 376 LYS A C 1
ATOM 2717 O O . LYS A 1 376 ? -34.201 -10.443 -2.594 1.00 48.53 376 LYS A O 1
ATOM 2722 N N . ARG A 1 377 ? -32.724 -10.568 -0.900 1.00 46.47 377 ARG A N 1
ATOM 2723 C CA . ARG A 1 377 ? -33.645 -10.238 0.204 1.00 46.47 377 ARG A CA 1
ATOM 2724 C C . ARG A 1 377 ? -33.804 -8.725 0.406 1.00 46.47 377 ARG A C 1
ATOM 2726 O O . ARG A 1 377 ? -34.899 -8.290 0.730 1.00 46.47 377 ARG A O 1
ATOM 2733 N N . GLY A 1 378 ? -32.754 -7.939 0.166 1.00 44.91 378 GLY A N 1
ATOM 2734 C CA . GLY A 1 378 ? -32.670 -6.492 0.408 1.00 44.91 378 GLY A CA 1
ATOM 2735 C C . GLY A 1 378 ? -33.316 -5.597 -0.651 1.00 44.91 378 GLY A C 1
ATOM 2736 O O . GLY A 1 378 ? -32.786 -4.540 -0.956 1.00 44.91 378 GLY A O 1
ATOM 2737 N N . GLY A 1 379 ? -34.425 -6.019 -1.267 1.00 40.88 379 GLY A N 1
ATOM 2738 C CA . GLY A 1 379 ? -35.341 -5.085 -1.936 1.00 40.88 379 GLY A CA 1
ATOM 2739 C C . GLY A 1 379 ? -34.762 -4.149 -3.009 1.00 40.88 379 GLY A C 1
ATOM 2740 O O . GLY A 1 379 ? -35.396 -3.141 -3.299 1.00 40.88 379 GLY A O 1
ATOM 2741 N N . ILE A 1 380 ? -33.626 -4.450 -3.651 1.00 41.12 380 ILE A N 1
ATOM 2742 C CA . ILE A 1 380 ? -33.043 -3.568 -4.687 1.00 41.12 380 ILE A CA 1
ATOM 2743 C C . ILE A 1 380 ? -34.038 -3.367 -5.850 1.00 41.12 380 ILE A C 1
ATOM 2745 O O . ILE A 1 380 ? -34.143 -2.287 -6.425 1.00 41.12 380 ILE A O 1
ATOM 2749 N N . ALA A 1 381 ? -34.865 -4.380 -6.135 1.00 39.28 381 ALA A N 1
ATOM 2750 C CA . ALA A 1 381 ? -35.952 -4.288 -7.111 1.00 39.28 381 ALA A CA 1
ATOM 2751 C C . ALA A 1 381 ? -37.202 -3.535 -6.599 1.00 39.28 381 ALA A C 1
ATOM 2753 O O . ALA A 1 381 ? -37.985 -3.031 -7.404 1.00 39.28 381 ALA A O 1
ATOM 2754 N N . GLU A 1 382 ? -37.413 -3.454 -5.281 1.00 34.97 382 GLU A N 1
ATOM 2755 C CA . GLU A 1 382 ? -38.584 -2.808 -4.674 1.00 34.97 382 GLU A CA 1
ATOM 2756 C C . GLU A 1 382 ? -38.333 -1.317 -4.403 1.00 34.97 382 GLU A C 1
ATOM 2758 O O . GLU A 1 382 ? -39.194 -0.496 -4.715 1.00 34.97 382 GLU A O 1
ATOM 2763 N N . ALA A 1 383 ? -37.132 -0.944 -3.942 1.00 34.62 383 ALA A N 1
ATOM 2764 C CA . ALA A 1 383 ? -36.707 0.449 -3.785 1.00 34.62 383 ALA A CA 1
ATOM 2765 C C . ALA A 1 383 ? -36.685 1.190 -5.136 1.00 34.62 383 ALA A C 1
ATOM 2767 O O . ALA A 1 383 ? -37.231 2.290 -5.248 1.00 34.62 383 ALA A O 1
ATOM 2768 N N . ALA A 1 384 ? -36.185 0.539 -6.196 1.00 35.16 384 ALA A N 1
ATOM 2769 C CA . ALA A 1 384 ? -36.218 1.075 -7.558 1.00 35.16 384 ALA A CA 1
ATOM 2770 C C . ALA A 1 384 ? -37.656 1.260 -8.090 1.00 35.16 384 ALA A C 1
ATOM 2772 O O . ALA A 1 384 ? -37.964 2.274 -8.716 1.00 35.16 384 ALA A O 1
ATOM 2773 N N . LYS A 1 385 ? -38.585 0.337 -7.789 1.00 36.22 385 LYS A N 1
ATOM 2774 C CA . LYS A 1 385 ? -40.007 0.478 -8.165 1.00 36.22 385 LYS A CA 1
ATOM 2775 C C . LYS A 1 385 ? -40.735 1.569 -7.376 1.00 36.22 385 LYS A C 1
ATOM 2777 O O . LYS A 1 385 ? -41.580 2.259 -7.946 1.00 36.22 385 LYS A O 1
ATOM 2782 N N . LYS A 1 386 ? -40.415 1.752 -6.091 1.00 36.84 386 LYS A N 1
ATOM 2783 C CA . LYS A 1 386 ? -41.033 2.778 -5.230 1.00 36.84 386 LYS A CA 1
ATOM 2784 C C . LYS A 1 386 ? -40.602 4.201 -5.606 1.00 36.84 386 LYS A C 1
ATOM 2786 O O . LYS A 1 386 ? -41.408 5.119 -5.474 1.00 36.84 386 LYS A O 1
ATOM 2791 N N . LEU A 1 387 ? -39.378 4.371 -6.114 1.00 36.41 387 LEU A N 1
ATOM 2792 C CA . LEU A 1 387 ? -38.849 5.652 -6.603 1.00 36.41 387 LEU A CA 1
ATOM 2793 C C . LEU A 1 387 ? -39.362 6.021 -8.006 1.00 36.41 387 LEU A C 1
ATOM 2795 O O . LEU A 1 387 ? -39.648 7.188 -8.261 1.00 36.41 387 LEU A O 1
ATOM 2799 N N . ILE A 1 388 ? -39.567 5.042 -8.896 1.00 38.75 388 ILE A N 1
ATOM 2800 C CA . ILE A 1 388 ? -40.097 5.287 -10.253 1.00 38.75 388 ILE A CA 1
ATOM 2801 C C . ILE A 1 388 ? -41.621 5.543 -10.244 1.00 38.75 388 ILE A C 1
ATOM 2803 O O . ILE A 1 388 ? -42.137 6.251 -11.104 1.00 38.75 388 ILE A O 1
ATOM 2807 N N . GLY A 1 389 ? -42.355 5.042 -9.244 1.00 35.56 389 GLY A N 1
ATOM 2808 C CA . GLY A 1 389 ? -43.817 5.178 -9.150 1.00 35.56 389 GLY A CA 1
ATOM 2809 C C . GLY A 1 389 ? -44.360 6.493 -8.570 1.00 35.56 389 GLY A C 1
ATOM 2810 O O . GLY A 1 389 ? -45.574 6.604 -8.411 1.00 35.56 389 GLY A O 1
ATOM 2811 N N . ARG A 1 390 ? -43.514 7.474 -8.218 1.00 37.66 390 ARG A N 1
ATOM 2812 C CA . ARG A 1 390 ? -43.945 8.706 -7.516 1.00 37.66 390 ARG A CA 1
ATOM 2813 C C . ARG A 1 390 ? -43.842 10.006 -8.316 1.00 37.66 390 ARG A C 1
ATOM 2815 O O . ARG A 1 390 ? -44.031 11.072 -7.741 1.00 37.66 390 ARG A O 1
ATOM 2822 N N . LYS A 1 391 ? -43.618 9.936 -9.632 1.00 36.88 391 LYS A N 1
ATOM 2823 C CA . LYS A 1 391 ? -43.883 11.069 -10.532 1.00 36.88 391 LYS A CA 1
ATOM 2824 C C . LYS A 1 391 ? -45.298 10.944 -11.095 1.00 36.88 391 LYS A C 1
ATOM 2826 O O . LYS A 1 391 ? -45.522 10.217 -12.060 1.00 36.88 391 LYS A O 1
ATOM 2831 N N . LYS A 1 392 ? -46.238 11.642 -10.461 1.00 33.47 392 LYS A N 1
ATOM 2832 C CA . LYS A 1 392 ? -47.482 12.088 -11.082 1.00 33.47 392 LYS A CA 1
ATOM 2833 C C . LYS A 1 392 ? -47.547 13.598 -10.967 1.00 33.47 392 LYS A C 1
ATOM 2835 O O . LYS A 1 392 ? -47.193 14.083 -9.870 1.00 33.47 392 LYS A O 1
#

Nearest PDB structures (foldseek):
  9gux-assembly1_B  TM=8.918E-01  e=2.507E-05  Escherichia coli K-12
  7a05-assembly1_A  TM=8.814E-01  e=4.576E-05  Vibrio vulnificus
  9gut-assembly1_B  TM=9.095E-01  e=2.621E-04  Escherichia coli K-12
  5x8r-assembly1_8  TM=5.365E-01  e=1.413E-03  Spinacia oleracea

Foldseek 3Di:
DDAAEEEEALQQQQCAVHPFGEPVSSVLQVVVVCVVRVRYHYEYEYWPCNLVRYDPVCNVVVVVCVVVNVYDYDPPPDPDTRVVVSLVVCVVRVHAYEHPALPLLCCLPRVCLQPWRRYKYWHQDPPPGIDIGTDGRDHDPNNVVNNVVSVVVVVVVVVVVVVPDDPDDDDDDDDDDDDDDDDDDDDDDDDDDDDDDDDDDDDDDDDDDDDDDDDDDDDDDDDDDDDDDDDDDDDDDDDDDDDDDDDDDPDLQQQWDLLQLLLCLLQAPALRKWKWAFADFDQFFTWTCTSSGIATEGQVQQDVVRDNGHCVRDPHRDIDMWGFQDADQSNSYTYTHHPPHPSRDHRDDPVCSVVSLVSLVSRPPDDPVSSVVSNVVNCNVPVVVVVVPPDD

pLDDT: mean 70.45, std 25.93, range [23.25, 96.69]

Solvent-accessible surface area (backbone atoms only — not comparable to full-atom values): 24220 Å² total; per-residue (Å²): 132,85,66,47,44,36,30,31,37,37,53,55,54,16,24,62,98,50,96,54,40,34,66,67,54,32,50,55,45,53,52,48,49,40,70,80,35,79,66,45,47,77,44,37,31,32,33,76,63,44,71,77,56,31,55,81,85,49,35,63,58,51,54,52,32,44,74,69,65,62,36,44,64,58,66,90,85,58,90,59,61,45,64,48,53,47,51,52,52,20,62,76,68,72,23,24,34,39,37,76,72,43,59,30,75,43,44,36,80,47,62,64,50,69,44,90,77,27,26,26,29,69,46,81,40,88,99,74,42,68,46,76,43,79,47,72,57,60,84,47,75,57,19,55,49,26,34,50,50,39,50,52,52,53,53,51,52,53,54,53,54,69,74,64,65,79,84,76,91,75,85,90,85,88,83,90,87,85,82,88,78,88,82,91,80,89,81,90,83,90,84,88,84,89,78,89,79,89,83,80,88,83,82,81,88,83,87,87,84,85,83,89,82,89,80,88,79,89,80,91,80,89,80,88,79,90,80,89,85,86,89,87,86,83,89,86,88,87,86,80,90,84,84,92,72,88,83,76,77,88,67,80,78,53,65,33,57,69,65,35,42,40,49,28,38,59,68,49,44,57,20,32,76,46,63,28,31,25,73,47,82,51,92,65,15,34,35,28,46,33,73,82,26,55,28,37,30,42,27,71,33,63,37,88,77,52,50,92,44,41,76,82,76,50,55,82,70,40,73,46,72,29,24,30,58,46,77,40,68,94,38,36,38,34,36,34,25,41,75,90,43,97,83,53,54,69,66,66,60,88,72,50,61,57,53,33,50,52,55,50,72,63,45,80,95,63,63,70,68,59,55,52,46,43,60,68,68,45,42,63,74,53,57,55,50,60,64,68,71,67,81,125

Sequence (392 aa):
MASMHVVVDGSNIATEGRSTPSLKQLDEAVRAFLAEHPHDKLTVVVDATFGHRIDGSERKLFDDAIANNEMVTPPAGAIGRGDAFVLEIAERAGATVLSNDSFQEFHGMHPWLFDEGRLIGGKPVPEVGWVFVPRSPVRGATSQRAVREARKKASGASQKRASQEPASTGDAAGSTGGGRGRGRSKKATEAGAGGSAKGGGSGGGSKKAAPKKAASGSSTSKGGDTAKGGTAKGTAKAAGKDAATPAKRTSVNKTNEPMAFIEFVANHPVGSTVTGEVERFSSHGAYVQAGGARCYVSLKSLGDPPPNRARDVVERGEVREFVVLAFDTPRRGIDLILPGLPATPEPTTAEDAQEAATIVDGVQDVPAAARKAAKKRGGIAEAAKKLIGRKK

Radius of gyration: 35.69 Å; Cα contacts (8 Å, |Δi|>4): 512; chains: 1; bounding box: 119×72×80 Å